Protein AF-0000000066072122 (afdb_homodimer)

Solvent-accessible surface area (backbone atoms only — not comparable to full-atom values): 37821 Å² total; per-residue (Å²): 119,79,40,53,40,32,54,61,78,86,70,75,47,29,65,60,40,34,51,51,34,58,73,69,56,41,42,24,37,75,32,70,32,32,53,49,26,27,48,52,48,20,66,74,51,67,40,79,32,56,42,59,21,43,19,27,50,56,24,52,32,39,49,40,51,64,70,63,60,39,68,70,35,36,30,36,30,47,13,42,38,64,64,65,79,53,38,43,43,57,62,46,48,27,39,58,33,28,26,30,27,41,95,62,49,12,57,26,66,70,45,48,54,51,49,65,71,66,45,92,57,81,45,54,30,34,41,41,46,24,45,54,6,30,62,49,69,53,72,61,52,52,51,53,26,61,76,66,66,27,47,36,31,25,41,14,42,47,11,70,79,9,27,48,74,90,36,36,56,29,63,80,40,56,26,11,16,31,33,14,35,25,57,34,83,46,36,27,23,44,16,16,27,27,30,28,69,52,60,69,53,52,49,50,35,53,39,32,28,57,44,21,59,48,98,56,88,54,74,40,32,76,47,77,37,38,84,34,60,28,31,12,55,34,17,17,26,32,42,31,30,60,75,42,42,66,62,38,29,54,39,18,41,49,52,40,50,51,47,45,71,73,39,46,90,67,31,49,66,81,75,75,56,87,64,45,42,54,14,28,48,46,36,52,36,24,46,87,69,55,82,82,59,51,64,70,40,82,56,71,44,70,40,60,72,55,92,81,65,60,34,66,64,55,54,49,40,47,53,56,33,44,77,58,42,32,38,61,40,56,38,54,50,27,44,50,51,25,62,52,41,64,80,36,52,31,34,41,26,51,32,37,60,50,43,24,22,35,22,35,33,40,60,29,34,65,84,61,48,73,66,56,52,49,54,52,45,50,54,50,54,52,48,70,71,97,120,79,41,53,39,31,53,62,78,87,70,76,46,30,67,59,41,34,50,51,35,59,72,68,57,41,42,22,37,76,31,72,32,33,53,49,26,27,48,53,49,21,68,74,51,68,40,79,32,54,43,58,21,42,20,26,48,55,25,52,32,38,49,41,50,64,71,63,59,40,68,69,35,36,31,37,30,46,12,44,38,64,62,64,78,52,39,43,42,56,62,48,50,28,39,60,32,28,25,28,26,42,96,59,49,13,58,24,66,69,48,48,53,49,49,66,71,65,43,94,59,82,44,55,30,33,41,42,45,24,44,53,6,30,62,51,70,52,72,62,51,53,50,54,27,60,77,64,67,27,47,35,30,25,43,13,41,46,11,70,81,10,26,47,76,88,36,36,57,30,64,80,39,56,26,12,16,31,33,15,34,25,57,33,84,45,36,28,24,42,16,15,28,27,30,28,69,52,60,69,54,51,50,50,33,54,39,31,27,58,45,22,58,48,99,55,88,55,75,39,33,75,48,77,37,38,84,36,63,28,30,12,53,35,17,18,25,31,42,31,29,59,76,44,42,67,62,39,31,54,40,17,42,48,51,42,50,51,49,46,70,74,39,47,90,66,32,47,66,82,72,77,56,86,64,45,43,54,14,28,46,46,36,52,36,26,47,89,70,55,83,84,61,51,64,70,41,78,49,80,42,71,40,61,72,57,90,80,64,59,34,68,64,54,54,50,41,46,53,56,34,46,77,58,41,32,39,58,41,56,40,53,50,26,44,51,50,25,63,53,40,63,78,35,50,31,32,34,28,50,32,39,60,53,44,24,22,34,22,36,34,40,60,28,34,65,83,61,48,72,65,54,52,49,53,51,45,52,54,50,55,52,48,70,72,96

Structure (mmCIF, N/CA/C/O backbone):
data_AF-0000000066072122-model_v1
#
loop_
_entity.id
_entity.type
_entity.pdbx_description
1 polymer 'UDP-N-acetylbacillosamine transaminase'
#
loop_
_atom_site.group_PDB
_atom_site.id
_atom_site.type_symbol
_atom_site.label_atom_id
_atom_site.label_alt_id
_atom_site.label_comp_id
_atom_site.label_asym_id
_atom_site.label_entity_id
_atom_site.label_seq_id
_atom_site.pdbx_PDB_ins_code
_atom_site.Cartn_x
_atom_site.Cartn_y
_atom_site.Cartn_z
_atom_site.occupancy
_atom_site.B_iso_or_equiv
_atom_site.auth_seq_id
_atom_site.auth_comp_id
_atom_site.auth_asym_id
_atom_site.auth_atom_id
_atom_site.pdbx_PDB_model_num
ATOM 1 N N . MET A 1 1 ? -20.438 28.828 -5.047 1 81 1 MET A N 1
ATOM 2 C CA . MET A 1 1 ? -19.172 28.234 -5.484 1 81 1 MET A CA 1
ATOM 3 C C . MET A 1 1 ? -18.641 27.25 -4.441 1 81 1 MET A C 1
ATOM 5 O O . MET A 1 1 ? -18.812 27.469 -3.24 1 81 1 MET A O 1
ATOM 9 N N . ARG A 1 2 ? -18.141 26.109 -4.844 1 89.62 2 ARG A N 1
ATOM 10 C CA . ARG A 1 2 ? -17.625 25.078 -3.951 1 89.62 2 ARG A CA 1
ATOM 11 C C . ARG A 1 2 ? -16.109 25.156 -3.834 1 89.62 2 ARG A C 1
ATOM 13 O O . ARG A 1 2 ? -15.406 25.266 -4.844 1 89.62 2 ARG A O 1
ATOM 20 N N . PHE A 1 3 ? -15.641 25.219 -2.619 1 95.44 3 PHE A N 1
ATOM 21 C CA . PHE A 1 3 ? -14.203 25.266 -2.377 1 95.44 3 PHE A CA 1
ATOM 22 C C . PHE A 1 3 ? -13.773 24.078 -1.506 1 95.44 3 PHE A C 1
ATOM 24 O O . PHE A 1 3 ? -14.273 23.906 -0.395 1 95.44 3 PHE A O 1
ATOM 31 N N . PHE A 1 4 ? -12.844 23.297 -2.064 1 93.75 4 PHE A N 1
ATOM 32 C CA . PHE A 1 4 ? -12.227 22.203 -1.298 1 93.75 4 PHE A CA 1
ATOM 33 C C . PHE A 1 4 ? -10.992 22.703 -0.555 1 93.75 4 PHE A C 1
ATOM 35 O O . PHE A 1 4 ? -10.469 23.781 -0.862 1 93.75 4 PHE A O 1
ATOM 42 N N . LEU A 1 5 ? -10.625 21.969 0.411 1 95.81 5 LEU A N 1
ATOM 43 C CA . LEU A 1 5 ? -9.492 22.359 1.249 1 95.81 5 LEU A CA 1
ATOM 44 C C . LEU A 1 5 ? -8.211 22.422 0.43 1 95.81 5 LEU A C 1
ATOM 46 O O . LEU A 1 5 ? -7.504 23.438 0.467 1 95.81 5 LEU A O 1
ATOM 50 N N . SER A 1 6 ? -7.883 21.344 -0.265 1 95.19 6 SER A N 1
ATOM 51 C CA . SER A 1 6 ? -6.695 21.281 -1.111 1 95.19 6 SER A CA 1
ATOM 52 C C . SER A 1 6 ? -6.883 20.281 -2.244 1 95.19 6 SER A C 1
ATOM 54 O O . SER A 1 6 ? -6.305 19.188 -2.221 1 95.19 6 SER A O 1
ATOM 56 N N . PRO A 1 7 ? -7.652 20.625 -3.283 1 93.25 7 PRO A N 1
ATOM 57 C CA . PRO A 1 7 ? -7.898 19.703 -4.387 1 93.25 7 PRO A CA 1
ATOM 58 C C . PRO A 1 7 ? -6.703 19.578 -5.332 1 93.25 7 PRO A C 1
ATOM 60 O O . PRO A 1 7 ? -5.875 20.484 -5.406 1 93.25 7 PRO A O 1
ATOM 63 N N . PRO A 1 8 ? -6.645 18.422 -6.016 1 92.56 8 PRO A N 1
ATOM 64 C CA . PRO A 1 8 ? -5.59 18.297 -7.02 1 92.56 8 PRO A CA 1
ATOM 65 C C . PRO A 1 8 ? -5.676 19.359 -8.109 1 92.56 8 PRO A C 1
ATOM 67 O O . PRO A 1 8 ? -6.766 19.844 -8.414 1 92.56 8 PRO A O 1
ATOM 70 N N . HIS A 1 9 ? -4.586 19.734 -8.609 1 93.19 9 HIS A N 1
ATOM 71 C CA . HIS A 1 9 ? -4.461 20.672 -9.711 1 93.19 9 HIS A CA 1
ATOM 72 C C . HIS A 1 9 ? -3.5 20.156 -10.773 1 93.19 9 HIS A C 1
ATOM 74 O O . HIS A 1 9 ? -2.281 20.25 -10.609 1 93.19 9 HIS A O 1
ATOM 80 N N . MET A 1 10 ? -4.008 19.672 -11.922 1 91.88 10 MET A N 1
ATOM 81 C CA . MET A 1 10 ? -3.211 19.016 -12.953 1 91.88 10 MET A CA 1
ATOM 82 C C . MET A 1 10 ? -2.387 20.031 -13.734 1 91.88 10 MET A C 1
ATOM 84 O O . MET A 1 10 ? -2.822 21.172 -13.938 1 91.88 10 MET A O 1
ATOM 88 N N . GLY A 1 11 ? -1.236 19.641 -14.156 1 91.5 11 GLY A N 1
ATOM 89 C CA . GLY A 1 11 ? -0.274 20.516 -14.797 1 91.5 11 GLY A CA 1
ATOM 90 C C . GLY A 1 11 ? -0.38 20.531 -16.312 1 91.5 11 GLY A C 1
ATOM 91 O O . GLY A 1 11 ? 0.161 21.406 -16.969 1 91.5 11 GLY A O 1
ATOM 92 N N . GLY A 1 12 ? -0.996 19.562 -16.891 1 92.44 12 GLY A N 1
ATOM 93 C CA . GLY A 1 12 ? -1.209 19.609 -18.328 1 92.44 12 GLY A CA 1
ATOM 94 C C . GLY A 1 12 ? -0.527 18.469 -19.062 1 92.44 12 GLY A C 1
ATOM 95 O O . GLY A 1 12 ? -0.982 18.047 -20.125 1 92.44 12 GLY A O 1
ATOM 96 N N . ASN A 1 13 ? 0.622 17.922 -18.531 1 97.06 13 ASN A N 1
ATOM 97 C CA . ASN A 1 13 ? 1.396 16.938 -19.266 1 97.06 13 ASN A CA 1
ATOM 98 C C . ASN A 1 13 ? 1.098 15.516 -18.766 1 97.06 13 ASN A C 1
ATOM 100 O O . ASN A 1 13 ? 1.59 14.539 -19.328 1 97.06 13 ASN A O 1
ATOM 104 N N . GLU A 1 14 ? 0.296 15.367 -17.75 1 96.81 14 GLU A N 1
ATOM 105 C CA . GLU A 1 14 ? 0.058 14.062 -17.125 1 96.81 14 GLU A CA 1
ATOM 106 C C . GLU A 1 14 ? -0.509 13.07 -18.141 1 96.81 14 GLU A C 1
ATOM 108 O O . GLU A 1 14 ? -0.007 11.945 -18.266 1 96.81 14 GLU A O 1
ATOM 113 N N . LEU A 1 15 ? -1.565 13.469 -18.859 1 96.38 15 LEU A N 1
ATOM 114 C CA . LEU A 1 15 ? -2.193 12.562 -19.812 1 96.38 15 LEU A CA 1
ATOM 115 C C . LEU A 1 15 ? -1.215 12.172 -20.922 1 96.38 15 LEU A C 1
ATOM 117 O O . LEU A 1 15 ? -1.207 11.023 -21.375 1 96.38 15 LEU A O 1
ATOM 121 N N . LYS A 1 16 ? -0.428 13.141 -21.375 1 97.06 16 LYS A N 1
ATOM 122 C CA . LYS A 1 16 ? 0.59 12.859 -22.375 1 97.06 16 LYS A CA 1
ATOM 123 C C . LYS A 1 16 ? 1.541 11.758 -21.922 1 97.06 16 LYS A C 1
ATOM 125 O O . LYS A 1 16 ? 1.82 10.82 -22.656 1 97.06 16 LYS A O 1
ATOM 130 N N . TYR A 1 17 ? 2.074 11.828 -20.719 1 96.94 17 TYR A N 1
ATOM 131 C CA . TYR A 1 17 ? 3.025 10.852 -20.203 1 96.94 17 TYR A CA 1
ATOM 132 C C . TYR A 1 17 ? 2.346 9.508 -19.938 1 96.94 17 TYR A C 1
ATOM 134 O O . TYR A 1 17 ? 2.963 8.453 -20.109 1 96.94 17 TYR A O 1
ATOM 142 N N . ILE A 1 18 ? 1.068 9.516 -19.516 1 96.19 18 ILE A N 1
ATOM 143 C CA . ILE A 1 18 ? 0.322 8.266 -19.359 1 96.19 18 ILE A CA 1
ATOM 144 C C . ILE A 1 18 ? 0.204 7.566 -20.703 1 96.19 18 ILE A C 1
ATOM 146 O O . ILE A 1 18 ? 0.367 6.344 -20.797 1 96.19 18 ILE A O 1
ATOM 150 N N . GLU A 1 19 ? -0.09 8.312 -21.734 1 95.69 19 GLU A N 1
ATOM 151 C CA . GLU A 1 19 ? -0.164 7.742 -23.078 1 95.69 19 GLU A CA 1
ATOM 152 C C . GLU A 1 19 ? 1.153 7.078 -23.469 1 95.69 19 GLU A C 1
ATOM 154 O O . GLU A 1 19 ? 1.157 6.035 -24.141 1 95.69 19 GLU A O 1
ATOM 159 N N . GLU A 1 20 ? 2.236 7.676 -23.109 1 95 20 GLU A N 1
ATOM 160 C CA . GLU A 1 20 ? 3.547 7.094 -23.375 1 95 20 GLU A CA 1
ATOM 161 C C . GLU A 1 20 ? 3.723 5.766 -22.641 1 95 20 GLU A C 1
ATOM 163 O O . GLU A 1 20 ? 4.332 4.836 -23.172 1 95 20 GLU A O 1
ATOM 168 N N . VAL A 1 21 ? 3.252 5.695 -21.406 1 93.81 21 VAL A N 1
ATOM 169 C CA . VAL A 1 21 ? 3.299 4.445 -20.656 1 93.81 21 VAL A CA 1
ATOM 170 C C . VAL A 1 21 ? 2.562 3.354 -21.438 1 93.81 21 VAL A C 1
ATOM 172 O O . VAL A 1 21 ? 3.064 2.234 -21.578 1 93.81 21 VAL A O 1
ATOM 175 N N . PHE A 1 22 ? 1.352 3.672 -21.938 1 91.81 22 PHE A N 1
ATOM 176 C CA . PHE A 1 22 ? 0.522 2.703 -22.641 1 91.81 22 PHE A CA 1
ATOM 177 C C . PHE A 1 22 ? 1.174 2.291 -23.953 1 91.81 22 PHE A C 1
ATOM 179 O O . PHE A 1 22 ? 1.106 1.125 -24.359 1 91.81 22 PHE A O 1
ATOM 186 N N . LYS A 1 23 ? 1.805 3.199 -24.609 1 88.75 23 LYS A N 1
ATOM 187 C CA . LYS A 1 23 ? 2.457 2.918 -25.875 1 88.75 23 LYS A CA 1
ATOM 188 C C . LYS A 1 23 ? 3.625 1.953 -25.703 1 88.75 23 LYS A C 1
ATOM 190 O O . LYS A 1 23 ? 3.869 1.098 -26.547 1 88.75 23 LYS A O 1
ATOM 195 N N . SER A 1 24 ? 4.316 2.029 -24.609 1 80.69 24 SER A N 1
ATOM 196 C CA . SER A 1 24 ? 5.469 1.174 -24.344 1 80.69 24 SER A CA 1
ATOM 197 C C . SER A 1 24 ? 5.031 -0.196 -23.828 1 80.69 24 SER A C 1
ATOM 199 O O . SER A 1 24 ? 5.832 -1.134 -23.797 1 80.69 24 SER A O 1
ATOM 201 N N . ASN A 1 25 ? 3.781 -0.314 -23.453 1 75.31 25 ASN A N 1
ATOM 202 C CA . ASN A 1 25 ? 3.166 -1.501 -22.875 1 75.31 25 ASN A CA 1
ATOM 203 C C . ASN A 1 25 ? 3.83 -1.885 -21.547 1 75.31 25 ASN A C 1
ATOM 205 O O . ASN A 1 25 ? 3.863 -3.062 -21.188 1 75.31 25 ASN A O 1
ATOM 209 N N . TYR A 1 26 ? 4.5 -1.002 -20.969 1 71.38 26 TYR A N 1
ATOM 210 C CA . TYR A 1 26 ? 5.082 -1.215 -19.656 1 71.38 26 TYR A CA 1
ATOM 211 C C . TYR A 1 26 ? 4.203 -0.606 -18.562 1 71.38 26 TYR A C 1
ATOM 213 O O . TYR A 1 26 ? 4.613 0.337 -17.891 1 71.38 26 TYR A O 1
ATOM 221 N N . ILE A 1 27 ? 3.061 -1.146 -18.453 1 75.12 27 ILE A N 1
ATOM 222 C CA . ILE A 1 27 ? 2.049 -0.677 -17.516 1 75.12 27 ILE A CA 1
ATOM 223 C C . ILE A 1 27 ? 2.318 -1.266 -16.125 1 75.12 27 ILE A C 1
ATOM 225 O O . ILE A 1 27 ? 1.807 -0.766 -15.125 1 75.12 27 ILE A O 1
ATOM 229 N N . ALA A 1 28 ? 3.359 -2.107 -16.031 1 68.31 28 ALA A N 1
ATOM 230 C CA . ALA A 1 28 ? 3.67 -2.812 -14.797 1 68.31 28 ALA A CA 1
ATOM 231 C C . ALA A 1 28 ? 4.344 -1.885 -13.789 1 68.31 28 ALA A C 1
ATOM 233 O O . ALA A 1 28 ? 4.859 -0.826 -14.156 1 68.31 28 ALA A O 1
ATOM 234 N N . PRO A 1 29 ? 4.254 -2.223 -12.516 1 61.5 29 PRO A N 1
ATOM 235 C CA . PRO A 1 29 ? 4.824 -1.371 -11.469 1 61.5 29 PRO A CA 1
ATOM 236 C C . PRO A 1 29 ? 6.289 -1.021 -11.719 1 61.5 29 PRO A C 1
ATOM 238 O O . PRO A 1 29 ? 6.715 0.104 -11.453 1 61.5 29 PRO A O 1
ATOM 241 N N . LEU A 1 30 ? 6.996 -1.872 -12.281 1 66.19 30 LEU A N 1
ATOM 242 C CA . LEU A 1 30 ? 8.359 -1.479 -12.641 1 66.19 30 LEU A CA 1
ATOM 243 C C . LEU A 1 30 ? 8.398 -0.887 -14.047 1 66.19 30 LEU A C 1
ATOM 245 O O . LEU A 1 30 ? 7.844 -1.463 -14.984 1 66.19 30 LEU A O 1
ATOM 249 N N . GLY A 1 31 ? 8.734 0.425 -14.109 1 79.19 31 GLY A N 1
ATOM 250 C CA . GLY A 1 31 ? 8.734 1.049 -15.422 1 79.19 31 GLY A CA 1
ATOM 251 C C . GLY A 1 31 ? 9.547 2.328 -15.484 1 79.19 31 GLY A C 1
ATOM 252 O O . GLY A 1 31 ? 9.945 2.859 -14.445 1 79.19 31 GLY A O 1
ATOM 253 N N . GLU A 1 32 ? 9.703 2.811 -16.578 1 90.62 32 GLU A N 1
ATOM 254 C CA . GLU A 1 32 ? 10.57 3.945 -16.875 1 90.62 32 GLU A CA 1
ATOM 255 C C . GLU A 1 32 ? 10.102 5.203 -16.156 1 90.62 32 GLU A C 1
ATOM 257 O O . GLU A 1 32 ? 10.922 6.004 -15.695 1 90.62 32 GLU A O 1
ATOM 262 N N . PHE A 1 33 ? 8.844 5.383 -15.961 1 96 33 PHE A N 1
ATOM 263 C CA . PHE A 1 33 ? 8.352 6.633 -15.398 1 96 33 PHE A CA 1
ATOM 264 C C . PHE A 1 33 ? 8.547 6.664 -13.883 1 96 33 PHE A C 1
ATOM 266 O O . PHE A 1 33 ? 8.719 7.734 -13.297 1 96 33 PHE A O 1
ATOM 273 N N . VAL A 1 34 ? 8.523 5.504 -13.258 1 96.94 34 VAL A N 1
ATOM 274 C CA . VAL A 1 34 ? 8.875 5.477 -11.844 1 96.94 34 VAL A CA 1
ATOM 275 C C . VAL A 1 34 ? 10.32 5.953 -11.664 1 96.94 34 VAL A C 1
ATOM 277 O O . VAL A 1 34 ? 10.602 6.758 -10.773 1 96.94 34 VAL A O 1
ATOM 280 N N . ASN A 1 35 ? 11.164 5.477 -12.562 1 96.69 35 ASN A N 1
ATOM 281 C CA . ASN A 1 35 ? 12.562 5.902 -12.516 1 96.69 35 ASN A CA 1
ATOM 282 C C . ASN A 1 35 ? 12.703 7.402 -12.75 1 96.69 35 ASN A C 1
ATOM 284 O O . ASN A 1 35 ? 13.445 8.086 -12.039 1 96.69 35 ASN A O 1
ATOM 288 N N . ARG A 1 36 ? 12.031 7.891 -13.719 1 97.62 36 ARG A N 1
ATOM 289 C CA . ARG A 1 36 ? 12.07 9.32 -14.031 1 97.62 36 ARG A CA 1
ATOM 290 C C . ARG A 1 36 ? 11.531 10.141 -12.867 1 97.62 36 ARG A C 1
ATOM 292 O O . ARG A 1 36 ? 12.055 11.219 -12.57 1 97.62 36 ARG A O 1
ATOM 299 N N . PHE A 1 37 ? 10.5 9.656 -12.312 1 98.5 37 PHE A N 1
ATOM 300 C CA . PHE A 1 37 ? 9.914 10.336 -11.164 1 98.5 37 PHE A CA 1
ATOM 301 C C . PHE A 1 37 ? 10.914 10.422 -10.016 1 98.5 37 PHE A C 1
ATOM 303 O O . PHE A 1 37 ? 11.117 11.492 -9.438 1 98.5 37 PHE A O 1
ATOM 310 N N . GLU A 1 38 ? 11.547 9.273 -9.648 1 98.69 38 GLU A N 1
ATOM 311 C CA . GLU A 1 38 ? 12.586 9.258 -8.625 1 98.69 38 GLU A CA 1
ATOM 312 C C . GLU A 1 38 ? 13.703 10.25 -8.945 1 98.69 38 GLU A C 1
ATOM 314 O O . GLU A 1 38 ? 14.141 11 -8.078 1 98.69 38 GLU A O 1
ATOM 319 N N . GLN A 1 39 ? 14.078 10.305 -10.18 1 98.5 39 GLN A N 1
ATOM 320 C CA . GLN A 1 39 ? 15.148 11.195 -10.602 1 98.5 39 GLN A CA 1
ATOM 321 C C . GLN A 1 39 ? 14.734 12.656 -10.461 1 98.5 39 GLN A C 1
ATOM 323 O O . GLN A 1 39 ? 15.531 13.508 -10.062 1 98.5 39 GLN A O 1
ATOM 328 N N . SER A 1 40 ? 13.539 12.945 -10.836 1 98.69 40 SER A N 1
ATOM 329 C CA . SER A 1 40 ? 13.047 14.32 -10.734 1 98.69 40 SER A CA 1
ATOM 330 C C . SER A 1 40 ? 13.055 14.797 -9.281 1 98.69 40 SER A C 1
ATOM 332 O O . SER A 1 40 ? 13.391 15.945 -9.008 1 98.69 40 SER A O 1
ATOM 334 N N . VAL A 1 41 ? 12.727 13.914 -8.375 1 98.75 41 VAL A N 1
ATOM 335 C CA . VAL A 1 41 ? 12.695 14.273 -6.965 1 98.75 41 VAL A CA 1
ATOM 336 C C . VAL A 1 41 ? 14.117 14.453 -6.441 1 98.75 41 VAL A C 1
ATOM 338 O O . VAL A 1 41 ? 14.398 15.375 -5.68 1 98.75 41 VAL A O 1
ATOM 341 N N . LYS A 1 42 ? 15.016 13.562 -6.852 1 98.69 42 LYS A N 1
ATOM 342 C CA . LYS A 1 42 ? 16.422 13.703 -6.48 1 98.69 42 LYS A CA 1
ATOM 343 C C . LYS A 1 42 ? 16.984 15.047 -6.941 1 98.69 42 LYS A C 1
ATOM 345 O O . LYS A 1 42 ? 17.656 15.734 -6.18 1 98.69 42 LYS A O 1
ATOM 350 N N . ALA A 1 43 ? 16.688 15.359 -8.164 1 98.56 43 ALA A N 1
ATOM 351 C CA . ALA A 1 43 ? 17.188 16.594 -8.742 1 98.56 43 ALA A CA 1
ATOM 352 C C . ALA A 1 43 ? 16.656 17.812 -7.996 1 98.56 43 ALA A C 1
ATOM 354 O O . ALA A 1 43 ? 17.391 18.766 -7.742 1 98.56 43 ALA A O 1
ATOM 355 N N . TYR A 1 44 ? 15.406 17.812 -7.66 1 98.62 44 TYR A N 1
ATOM 356 C CA . TYR A 1 44 ? 14.758 18.953 -7.008 1 98.62 44 TYR A CA 1
ATOM 357 C C . TYR A 1 44 ? 15.25 19.109 -5.57 1 98.62 44 TYR A C 1
ATOM 359 O O . TYR A 1 44 ? 15.555 20.219 -5.129 1 98.62 44 TYR A O 1
ATOM 367 N N . SER A 1 45 ? 15.273 17.984 -4.824 1 98.38 45 SER A N 1
ATOM 368 C CA . SER A 1 45 ? 15.578 18.016 -3.398 1 98.38 45 SER A CA 1
ATOM 369 C C . SER A 1 45 ? 17.078 17.906 -3.154 1 98.38 45 SER A C 1
ATOM 371 O O . SER A 1 45 ? 17.547 18.125 -2.033 1 98.38 45 SER A O 1
ATOM 373 N N . LYS A 1 46 ? 17.844 17.531 -4.176 1 98.19 46 LYS A N 1
ATOM 374 C CA . LYS A 1 46 ? 19.266 17.281 -4.094 1 98.19 46 LYS A CA 1
ATOM 375 C C . LYS A 1 46 ? 19.578 16.094 -3.172 1 98.19 46 LYS A C 1
ATOM 377 O O . LYS A 1 46 ? 20.594 16.078 -2.488 1 98.19 46 LYS A O 1
ATOM 382 N N . SER A 1 47 ? 18.609 15.25 -3.062 1 97.56 47 SER A N 1
ATOM 383 C CA . SER A 1 47 ? 18.844 14.008 -2.332 1 97.56 47 SER A CA 1
ATOM 384 C C . SER A 1 47 ? 19.656 13.023 -3.17 1 97.56 47 SER A C 1
ATOM 386 O O . SER A 1 47 ? 19.531 12.992 -4.395 1 97.56 47 SER A O 1
ATOM 388 N N . GLU A 1 48 ? 20.422 12.18 -2.541 1 97 48 GLU A N 1
ATOM 389 C CA . GLU A 1 48 ? 21.266 11.219 -3.236 1 97 48 GLU A CA 1
ATOM 390 C C . GLU A 1 48 ? 20.453 10.047 -3.764 1 97 48 GLU A C 1
ATOM 392 O O . GLU A 1 48 ? 20.75 9.508 -4.832 1 97 48 GLU A O 1
ATOM 397 N N . ASN A 1 49 ? 19.516 9.633 -2.973 1 98.62 49 ASN A N 1
ATOM 398 C CA . ASN A 1 49 ? 18.703 8.477 -3.328 1 98.62 49 ASN A CA 1
ATOM 399 C C . ASN A 1 49 ? 17.219 8.758 -3.146 1 98.62 49 ASN A C 1
ATOM 401 O O . ASN A 1 49 ? 16.828 9.586 -2.32 1 98.62 49 ASN A O 1
ATOM 405 N N . ALA A 1 50 ? 16.438 8.102 -3.939 1 98.81 50 ALA A N 1
ATOM 406 C CA . ALA A 1 50 ? 14.977 8.195 -3.877 1 98.81 50 ALA A CA 1
ATOM 407 C C . ALA A 1 50 ? 14.328 6.871 -4.266 1 98.81 50 ALA A C 1
ATOM 409 O O . ALA A 1 50 ? 14.836 6.152 -5.129 1 98.81 50 ALA A O 1
ATOM 410 N N . LEU A 1 51 ? 13.297 6.535 -3.604 1 98.81 51 LEU A N 1
ATOM 411 C CA . LEU A 1 51 ? 12.492 5.344 -3.852 1 98.81 51 LEU A CA 1
ATOM 412 C C . LEU A 1 51 ? 11.008 5.691 -3.895 1 98.81 51 LEU A C 1
ATOM 414 O O . LEU A 1 51 ? 10.414 6.031 -2.867 1 98.81 51 LEU A O 1
ATOM 418 N N . ALA A 1 52 ? 10.43 5.641 -5.078 1 98.5 52 ALA A N 1
ATOM 419 C CA . ALA A 1 52 ? 8.992 5.887 -5.234 1 98.5 52 ALA A CA 1
ATOM 420 C C . ALA A 1 52 ? 8.172 4.734 -4.664 1 98.5 52 ALA A C 1
ATOM 422 O O . ALA A 1 52 ? 8.484 3.564 -4.91 1 98.5 52 ALA A O 1
ATOM 423 N N . LEU A 1 53 ? 7.223 5.043 -3.875 1 98.44 53 LEU A N 1
ATOM 424 C CA . LEU A 1 53 ? 6.379 4.059 -3.207 1 98.44 53 LEU A CA 1
ATOM 425 C C . LEU A 1 53 ? 4.902 4.426 -3.342 1 98.44 53 LEU A C 1
ATOM 427 O O . LEU A 1 53 ? 4.57 5.523 -3.793 1 98.44 53 LEU A O 1
ATOM 431 N N . ASN A 1 54 ? 4.039 3.539 -2.965 1 96.94 54 ASN A N 1
ATOM 432 C CA . ASN A 1 54 ? 2.609 3.736 -3.174 1 96.94 54 ASN A CA 1
ATOM 433 C C . ASN A 1 54 ? 2.016 4.688 -2.139 1 96.94 54 ASN A C 1
ATOM 435 O O . ASN A 1 54 ? 0.876 5.133 -2.281 1 96.94 54 ASN A O 1
ATOM 439 N N . SER A 1 55 ? 2.783 5.059 -1.078 1 98.12 55 SER A N 1
ATOM 440 C CA . SER A 1 55 ? 2.342 6.031 -0.084 1 98.12 55 SER A CA 1
ATOM 441 C C . SER A 1 55 ? 3.512 6.539 0.749 1 98.12 55 SER A C 1
ATOM 443 O O . SER A 1 55 ? 4.566 5.902 0.806 1 98.12 55 SER A O 1
ATOM 445 N N . ALA A 1 56 ? 3.314 7.664 1.353 1 98.75 56 ALA A N 1
ATOM 446 C CA . ALA A 1 56 ? 4.309 8.148 2.311 1 98.75 56 ALA A CA 1
ATOM 447 C C . ALA A 1 56 ? 4.328 7.277 3.562 1 98.75 56 ALA A C 1
ATOM 449 O O . ALA A 1 56 ? 5.379 7.098 4.184 1 98.75 56 ALA A O 1
ATOM 450 N N . THR A 1 57 ? 3.174 6.703 3.963 1 98.75 57 THR A N 1
ATOM 451 C CA . THR A 1 57 ? 3.109 5.773 5.086 1 98.75 57 THR A CA 1
ATOM 452 C C . THR A 1 57 ? 4.047 4.59 4.863 1 98.75 57 THR A C 1
ATOM 454 O O . THR A 1 57 ? 4.777 4.191 5.773 1 98.75 57 THR A O 1
ATOM 457 N N . ALA A 1 58 ? 4.027 4.066 3.621 1 98.88 58 ALA A N 1
ATOM 458 C CA . ALA A 1 58 ? 4.941 2.986 3.26 1 98.88 58 ALA A CA 1
ATOM 459 C C . ALA A 1 58 ? 6.395 3.434 3.381 1 98.88 58 ALA A C 1
ATOM 461 O O . ALA A 1 58 ? 7.25 2.668 3.826 1 98.88 58 ALA A O 1
ATOM 462 N N . ALA A 1 59 ? 6.668 4.676 2.982 1 98.94 59 ALA A N 1
ATOM 463 C CA . ALA A 1 59 ? 8.023 5.219 3.072 1 98.94 59 ALA A CA 1
ATOM 464 C C . ALA A 1 59 ? 8.5 5.258 4.52 1 98.94 59 ALA A C 1
ATOM 466 O O . ALA A 1 59 ? 9.617 4.82 4.824 1 98.94 59 ALA A O 1
ATOM 467 N N . LEU A 1 60 ? 7.668 5.77 5.402 1 98.94 60 LEU A N 1
ATOM 468 C CA . LEU A 1 60 ? 8.008 5.863 6.816 1 98.94 60 LEU A CA 1
ATOM 469 C C . LEU A 1 60 ? 8.172 4.473 7.43 1 98.94 60 LEU A C 1
ATOM 471 O O . LEU A 1 60 ? 9.062 4.254 8.25 1 98.94 60 LEU A O 1
ATOM 475 N N . HIS A 1 61 ? 7.305 3.539 7.012 1 98.94 61 HIS A N 1
ATOM 476 C CA . HIS A 1 61 ? 7.406 2.16 7.477 1 98.94 61 HIS A CA 1
ATOM 477 C C . HIS A 1 61 ? 8.75 1.55 7.102 1 98.94 61 HIS A C 1
ATOM 479 O O . HIS A 1 61 ? 9.445 0.989 7.957 1 98.94 61 HIS A O 1
ATOM 485 N N . LEU A 1 62 ? 9.109 1.657 5.82 1 98.94 62 LEU A N 1
ATOM 486 C CA . LEU A 1 62 ? 10.359 1.075 5.34 1 98.94 62 LEU A CA 1
ATOM 487 C C . LEU A 1 62 ? 11.555 1.765 5.977 1 98.94 62 LEU A C 1
ATOM 489 O O . LEU A 1 62 ? 12.57 1.121 6.254 1 98.94 62 LEU A O 1
ATOM 493 N N . ALA A 1 63 ? 11.461 3.104 6.184 1 98.94 63 ALA A N 1
ATOM 494 C CA . ALA A 1 63 ? 12.539 3.818 6.863 1 98.94 63 ALA A CA 1
ATOM 495 C C . ALA A 1 63 ? 12.797 3.234 8.25 1 98.94 63 ALA A C 1
ATOM 497 O O . ALA A 1 63 ? 13.945 2.984 8.625 1 98.94 63 ALA A O 1
ATOM 498 N N . LEU A 1 64 ? 11.742 3 9 1 98.94 64 LEU A N 1
ATOM 499 C CA . LEU A 1 64 ? 11.883 2.424 10.336 1 98.94 64 LEU A CA 1
ATOM 500 C C . LEU A 1 64 ? 12.5 1.031 10.266 1 98.94 64 LEU A C 1
ATOM 502 O O . LEU A 1 64 ? 13.398 0.708 11.047 1 98.94 64 LEU A O 1
ATOM 506 N N . ARG A 1 65 ? 11.953 0.237 9.312 1 98.75 65 ARG A N 1
ATOM 507 C CA . ARG A 1 65 ? 12.43 -1.138 9.211 1 98.75 65 ARG A CA 1
ATOM 508 C C . ARG A 1 65 ? 13.914 -1.177 8.852 1 98.75 65 ARG A C 1
ATOM 510 O O . ARG A 1 65 ? 14.688 -1.906 9.477 1 98.75 65 ARG A O 1
ATOM 517 N N . VAL A 1 66 ? 14.352 -0.383 7.887 1 98.69 66 VAL A N 1
ATOM 518 C CA . VAL A 1 66 ? 15.734 -0.389 7.438 1 98.69 66 VAL A CA 1
ATOM 519 C C . VAL A 1 66 ? 16.625 0.259 8.492 1 98.69 66 VAL A C 1
ATOM 521 O O . VAL A 1 66 ? 17.828 -0.029 8.57 1 98.69 66 VAL A O 1
ATOM 524 N N . ALA A 1 67 ? 16.031 1.118 9.344 1 98.56 67 ALA A N 1
ATOM 525 C CA . ALA A 1 67 ? 16.766 1.719 10.461 1 98.56 67 ALA A CA 1
ATOM 526 C C . ALA A 1 67 ? 16.984 0.703 11.578 1 98.56 67 ALA A C 1
ATOM 528 O O . ALA A 1 67 ? 17.703 0.982 12.547 1 98.56 67 ALA A O 1
ATOM 529 N N . GLY A 1 68 ? 16.359 -0.462 11.492 1 98.38 68 GLY A N 1
ATOM 530 C CA . GLY A 1 68 ? 16.578 -1.535 12.445 1 98.38 68 GLY A CA 1
ATOM 531 C C . GLY A 1 68 ? 15.594 -1.516 13.602 1 98.38 68 GLY A C 1
ATOM 532 O O . GLY A 1 68 ? 15.82 -2.172 14.625 1 98.38 68 GLY A O 1
ATOM 533 N N . VAL A 1 69 ? 14.516 -0.739 13.516 1 98.75 69 VAL A N 1
ATOM 534 C CA . VAL A 1 69 ? 13.508 -0.691 14.562 1 98.75 69 VAL A CA 1
ATOM 535 C C . VAL A 1 69 ? 12.812 -2.047 14.68 1 98.75 69 VAL A C 1
ATOM 537 O O . VAL A 1 69 ? 12.406 -2.629 13.664 1 98.75 69 VAL A O 1
ATOM 540 N N . LYS A 1 70 ? 12.695 -2.545 15.82 1 97.62 70 LYS A N 1
ATOM 541 C CA . LYS A 1 70 ? 12.078 -3.834 16.109 1 97.62 70 LYS A CA 1
ATOM 542 C C . LYS A 1 70 ? 11.062 -3.713 17.25 1 97.62 70 LYS A C 1
ATOM 544 O O . LYS A 1 70 ? 10.82 -2.617 17.75 1 97.62 70 LYS A O 1
ATOM 549 N N . GLN A 1 71 ? 10.422 -4.84 17.531 1 97.25 71 GLN A N 1
ATOM 550 C CA . GLN A 1 71 ? 9.445 -4.902 18.609 1 97.25 71 GLN A CA 1
ATOM 551 C C . GLN A 1 71 ? 10.031 -4.371 19.922 1 97.25 71 GLN A C 1
ATOM 553 O O . GLN A 1 71 ? 11.164 -4.695 20.281 1 97.25 71 GLN A O 1
ATOM 558 N N . ASP A 1 72 ? 9.32 -3.422 20.531 1 97.5 72 ASP A N 1
ATOM 559 C CA . ASP A 1 72 ? 9.562 -2.889 21.875 1 97.5 72 ASP A CA 1
ATOM 560 C C . ASP A 1 72 ? 10.656 -1.827 21.859 1 97.5 72 ASP A C 1
ATOM 562 O O . ASP A 1 72 ? 11.008 -1.268 22.906 1 97.5 72 ASP A O 1
ATOM 566 N N . ASP A 1 73 ? 11.219 -1.562 20.688 1 98.62 73 ASP A N 1
ATOM 567 C CA . ASP A 1 73 ? 12.094 -0.397 20.594 1 98.62 73 ASP A CA 1
ATOM 568 C C . ASP A 1 73 ? 11.312 0.894 20.844 1 98.62 73 ASP A C 1
ATOM 570 O O . ASP A 1 73 ? 10.109 0.957 20.609 1 98.62 73 ASP A O 1
ATOM 574 N N . ILE A 1 74 ? 12 1.894 21.375 1 98.56 74 ILE A N 1
ATOM 575 C CA . ILE A 1 74 ? 11.391 3.199 21.594 1 98.56 74 ILE A CA 1
ATOM 576 C C . ILE A 1 74 ? 11.594 4.078 20.359 1 98.56 74 ILE A C 1
ATOM 578 O O . ILE A 1 74 ? 12.719 4.195 19.859 1 98.56 74 ILE A O 1
ATOM 582 N N . VAL A 1 75 ? 10.57 4.586 19.844 1 98.94 75 VAL A N 1
ATOM 583 C CA . VAL A 1 75 ? 10.617 5.543 18.734 1 98.94 75 VAL A CA 1
ATOM 584 C C . VAL A 1 75 ? 9.969 6.859 19.172 1 98.94 75 VAL A C 1
ATOM 586 O O . VAL A 1 75 ? 8.797 6.887 19.547 1 98.94 75 VAL A O 1
ATOM 589 N N . LEU A 1 76 ? 10.758 7.973 19.188 1 98.88 76 LEU A N 1
ATOM 590 C CA . LEU A 1 76 ? 10.219 9.305 19.453 1 98.88 76 LEU A CA 1
ATOM 591 C C . LEU A 1 76 ? 9.461 9.82 18.234 1 98.88 76 LEU A C 1
ATOM 593 O O . LEU A 1 76 ? 9.805 9.5 17.094 1 98.88 76 LEU A O 1
ATOM 597 N N . ALA A 1 77 ? 8.438 10.594 18.5 1 98.81 77 ALA A N 1
ATOM 598 C CA . ALA A 1 77 ? 7.668 11.094 17.359 1 98.81 77 ALA A CA 1
ATOM 599 C C . ALA A 1 77 ? 6.961 12.398 17.719 1 98.81 77 ALA A C 1
ATOM 601 O O . ALA A 1 77 ? 6.613 12.633 18.875 1 98.81 77 ALA A O 1
ATOM 602 N N . SER A 1 78 ? 6.73 13.219 16.703 1 98.81 78 SER A N 1
ATOM 603 C CA . SER A 1 78 ? 5.867 14.391 16.844 1 98.81 78 SER A CA 1
ATOM 604 C C . SER A 1 78 ? 4.465 13.984 17.281 1 98.81 78 SER A C 1
ATOM 606 O O . SER A 1 78 ? 3.859 13.086 16.688 1 98.81 78 SER A O 1
ATOM 608 N N . SER A 1 79 ? 3.977 14.656 18.312 1 96.94 79 SER A N 1
ATOM 609 C CA . SER A 1 79 ? 2.598 14.391 18.719 1 96.94 79 SER A CA 1
ATOM 610 C C . SER A 1 79 ? 1.612 15.141 17.828 1 96.94 79 SER A C 1
ATOM 612 O O . SER A 1 79 ? 0.596 14.578 17.406 1 96.94 79 SER A O 1
ATOM 614 N N . PHE A 1 80 ? 1.921 16.438 17.531 1 97.94 80 PHE A N 1
ATOM 615 C CA . PHE A 1 80 ? 1.039 17.281 16.75 1 97.94 80 PHE A CA 1
ATOM 616 C C . PHE A 1 80 ? 1.163 16.969 15.258 1 97.94 80 PHE A C 1
ATOM 618 O O . PHE A 1 80 ? 1.874 17.672 14.531 1 97.94 80 PHE A O 1
ATOM 625 N N . THR A 1 81 ? 0.467 15.93 14.859 1 98.19 81 THR A N 1
ATOM 626 C CA . THR A 1 81 ? 0.548 15.477 13.477 1 98.19 81 THR A CA 1
ATOM 627 C C . THR A 1 81 ? -0.628 14.57 13.133 1 98.19 81 THR A C 1
ATOM 629 O O . THR A 1 81 ? -1.566 14.438 13.922 1 98.19 81 THR A O 1
ATOM 632 N N . PHE A 1 82 ? -0.668 14.133 11.922 1 97.38 82 PHE A N 1
ATOM 633 C CA . PHE A 1 82 ? -1.625 13.141 11.438 1 97.38 82 PHE A CA 1
ATOM 634 C C . PHE A 1 82 ? -1.144 11.734 11.75 1 97.38 82 PHE A C 1
ATOM 636 O O . PHE A 1 82 ? 0.061 11.469 11.758 1 97.38 82 PHE A O 1
ATOM 643 N N . ILE A 1 83 ? -1.908 10.781 11.953 1 98.25 83 ILE A N 1
ATOM 644 C CA . ILE A 1 83 ? -1.604 9.453 12.484 1 98.25 83 ILE A CA 1
ATOM 645 C C . ILE A 1 83 ? -0.72 8.695 11.5 1 98.25 83 ILE A C 1
ATOM 647 O O . ILE A 1 83 ? 0.043 7.809 11.898 1 98.25 83 ILE A O 1
ATOM 651 N N . ALA A 1 84 ? -0.822 8.938 10.188 1 98.12 84 ALA A N 1
ATOM 652 C CA . ALA A 1 84 ? -0.039 8.219 9.188 1 98.12 84 ALA A CA 1
ATOM 653 C C . ALA A 1 84 ? 1.455 8.336 9.477 1 98.12 84 ALA A C 1
ATOM 655 O O . ALA A 1 84 ? 2.24 7.48 9.062 1 98.12 84 ALA A O 1
ATOM 656 N N . SER A 1 85 ? 1.871 9.375 10.18 1 98.19 85 SER A N 1
ATOM 657 C CA . SER A 1 85 ? 3.271 9.594 10.531 1 98.19 85 SER A CA 1
ATOM 658 C C . SER A 1 85 ? 3.76 8.539 11.523 1 98.19 85 SER A C 1
ATOM 660 O O . SER A 1 85 ? 4.945 8.195 11.539 1 98.19 85 SER A O 1
ATOM 662 N N . VAL A 1 86 ? 2.812 8 12.367 1 98.56 86 VAL A N 1
ATOM 663 C CA . VAL A 1 86 ? 3.305 7.25 13.516 1 98.56 86 VAL A CA 1
ATOM 664 C C . VAL A 1 86 ? 2.703 5.848 13.508 1 98.56 86 VAL A C 1
ATOM 666 O O . VAL A 1 86 ? 3.174 4.961 14.227 1 98.56 86 VAL A O 1
ATOM 669 N N . ALA A 1 87 ? 1.702 5.586 12.633 1 98.69 87 ALA A N 1
ATOM 670 C CA . ALA A 1 87 ? 1.08 4.266 12.555 1 98.69 87 ALA A CA 1
ATOM 671 C C . ALA A 1 87 ? 2.121 3.184 12.289 1 98.69 87 ALA A C 1
ATOM 673 O O . ALA A 1 87 ? 2.041 2.086 12.844 1 98.69 87 ALA A O 1
ATOM 674 N N . PRO A 1 88 ? 3.15 3.441 11.461 1 98.81 88 PRO A N 1
ATOM 675 C CA . PRO A 1 88 ? 4.152 2.416 11.156 1 98.81 88 PRO A CA 1
ATOM 676 C C . PRO A 1 88 ? 4.898 1.936 12.398 1 98.81 88 PRO A C 1
ATOM 678 O O . PRO A 1 88 ? 5.449 0.832 12.406 1 98.81 88 PRO A O 1
ATOM 681 N N . ILE A 1 89 ? 4.988 2.812 13.461 1 98.88 89 ILE A N 1
ATOM 682 C CA . ILE A 1 89 ? 5.586 2.369 14.719 1 98.88 89 ILE A CA 1
ATOM 683 C C . ILE A 1 89 ? 4.816 1.167 15.258 1 98.88 89 ILE A C 1
ATOM 685 O O . ILE A 1 89 ? 5.414 0.198 15.734 1 98.88 89 ILE A O 1
ATOM 689 N N . CYS A 1 90 ? 3.463 1.229 15.109 1 98.06 90 CYS A N 1
ATOM 690 C CA . CYS A 1 90 ? 2.596 0.144 15.555 1 98.06 90 CYS A CA 1
ATOM 691 C C . CYS A 1 90 ? 2.768 -1.089 14.68 1 98.06 90 CYS A C 1
ATOM 693 O O . CYS A 1 90 ? 2.68 -2.219 15.164 1 98.06 90 CYS A O 1
ATOM 695 N N . TYR A 1 91 ? 3.014 -0.882 13.336 1 98.38 91 TYR A N 1
ATOM 696 C CA . TYR A 1 91 ? 3.211 -2.01 12.43 1 98.38 91 TYR A CA 1
ATOM 697 C C . TYR A 1 91 ? 4.336 -2.914 12.922 1 98.38 91 TYR A C 1
ATOM 699 O O . TYR A 1 91 ? 4.273 -4.137 12.758 1 98.38 91 TYR A O 1
ATOM 707 N N . LEU A 1 92 ? 5.344 -2.283 13.516 1 98.19 92 LEU A N 1
ATOM 708 C CA . LEU A 1 92 ? 6.539 -2.998 13.945 1 98.19 92 LEU A CA 1
ATOM 709 C C . LEU A 1 92 ? 6.445 -3.381 15.422 1 98.19 92 LEU A C 1
ATOM 711 O O . LEU A 1 92 ? 7.402 -3.912 15.992 1 98.19 92 LEU A O 1
ATOM 715 N N . LYS A 1 93 ? 5.309 -3.023 16.078 1 97.44 93 LYS A N 1
ATOM 716 C CA . LYS A 1 93 ? 5.07 -3.26 17.5 1 97.44 93 LYS A CA 1
ATOM 717 C C . LYS A 1 93 ? 6.117 -2.553 18.359 1 97.44 93 LYS A C 1
ATOM 719 O O . LYS A 1 93 ? 6.516 -3.061 19.406 1 97.44 93 LYS A O 1
ATOM 724 N N . ALA A 1 94 ? 6.688 -1.479 17.812 1 98.38 94 ALA A N 1
ATOM 725 C CA . ALA A 1 94 ? 7.555 -0.603 18.594 1 98.38 94 ALA A CA 1
ATOM 726 C C . ALA A 1 94 ? 6.738 0.308 19.516 1 98.38 94 ALA A C 1
ATOM 728 O O . ALA A 1 94 ? 5.504 0.297 19.469 1 98.38 94 ALA A O 1
ATOM 729 N N . LYS A 1 95 ? 7.395 1.081 20.406 1 97.5 95 LYS A N 1
ATOM 730 C CA . LYS A 1 95 ? 6.723 1.918 21.391 1 97.5 95 LYS A CA 1
ATOM 731 C C . LYS A 1 95 ? 6.902 3.398 21.078 1 97.5 95 LYS A C 1
ATOM 733 O O . LYS A 1 95 ? 8 3.943 21.219 1 97.5 95 LYS A O 1
ATOM 738 N N . PRO A 1 96 ? 5.867 4.016 20.75 1 97.56 96 PRO A N 1
ATOM 739 C CA . PRO A 1 96 ? 5.996 5.453 20.5 1 97.56 96 PRO A CA 1
ATOM 740 C C . PRO A 1 96 ? 6.109 6.266 21.781 1 97.56 96 PRO A C 1
ATOM 742 O O . PRO A 1 96 ? 5.477 5.934 22.781 1 97.56 96 PRO A O 1
ATOM 745 N N . VAL A 1 97 ? 6.879 7.234 21.797 1 97 97 VAL A N 1
ATOM 746 C CA . VAL A 1 97 ? 6.938 8.305 22.781 1 97 97 VAL A CA 1
ATOM 747 C C . VAL A 1 97 ? 6.703 9.656 22.109 1 97 97 VAL A C 1
ATOM 749 O O . VAL A 1 97 ? 7.473 10.055 21.219 1 97 97 VAL A O 1
ATOM 752 N N . PHE A 1 98 ? 5.699 10.352 22.547 1 96.81 98 PHE A N 1
ATOM 753 C CA . PHE A 1 98 ? 5.262 11.531 21.812 1 96.81 98 PHE A CA 1
ATOM 754 C C . PHE A 1 98 ? 5.844 12.797 22.438 1 96.81 98 PHE A C 1
ATOM 756 O O . PHE A 1 98 ? 5.93 12.914 23.656 1 96.81 98 PHE A O 1
ATOM 763 N N . ILE A 1 99 ? 6.238 13.656 21.578 1 97.25 99 ILE A N 1
ATOM 764 C CA . ILE A 1 99 ? 6.789 14.953 21.969 1 97.25 99 ILE A CA 1
ATOM 765 C C . ILE A 1 99 ? 5.879 16.078 21.469 1 97.25 99 ILE A C 1
ATOM 767 O O . ILE A 1 99 ? 5.594 16.156 20.266 1 97.25 99 ILE A O 1
ATOM 771 N N . ASP A 1 100 ? 5.457 16.953 22.266 1 96.75 100 ASP A N 1
ATOM 772 C CA . ASP A 1 100 ? 4.578 18.062 21.906 1 96.75 100 ASP A CA 1
ATOM 773 C C . ASP A 1 100 ? 5.328 19.109 21.078 1 96.75 100 ASP A C 1
ATOM 775 O O . ASP A 1 100 ? 6.527 18.969 20.828 1 96.75 100 ASP A O 1
ATOM 779 N N . CYS A 1 101 ? 4.656 20.109 20.672 1 97.56 101 CYS A N 1
ATOM 780 C CA . CYS A 1 101 ? 5.203 21 19.656 1 97.56 101 CYS A CA 1
ATOM 781 C C . CYS A 1 101 ? 5.523 22.359 20.266 1 97.56 101 CYS A C 1
ATOM 783 O O . CYS A 1 101 ? 5.117 22.672 21.391 1 97.56 101 CYS A O 1
ATOM 785 N N . ASP A 1 102 ? 6.352 23.141 19.578 1 97 102 ASP A N 1
ATOM 786 C CA . ASP A 1 102 ? 6.625 24.531 19.922 1 97 102 ASP A CA 1
ATOM 787 C C . ASP A 1 102 ? 5.785 25.484 19.078 1 97 102 ASP A C 1
ATOM 789 O O . ASP A 1 102 ? 4.742 25.094 18.547 1 97 102 ASP A O 1
ATOM 793 N N . GLU A 1 103 ? 6.105 26.734 18.969 1 95.88 103 GLU A N 1
ATOM 794 C CA . GLU A 1 103 ? 5.309 27.766 18.312 1 95.88 103 GLU A CA 1
ATOM 795 C C . GLU A 1 103 ? 5.316 27.562 16.797 1 95.88 103 GLU A C 1
ATOM 797 O O . GLU A 1 103 ? 4.496 28.156 16.078 1 95.88 103 GLU A O 1
ATOM 802 N N . THR A 1 104 ? 6.246 26.75 16.266 1 96.62 104 THR A N 1
ATOM 803 C CA . THR A 1 104 ? 6.34 26.5 14.828 1 96.62 104 THR A CA 1
ATOM 804 C C . THR A 1 104 ? 5.445 25.328 14.422 1 96.62 104 THR A C 1
ATOM 806 O O . THR A 1 104 ? 5.469 24.891 13.266 1 96.62 104 THR A O 1
ATOM 809 N N . TYR A 1 105 ? 4.652 24.734 15.359 1 97.94 105 TYR A N 1
ATOM 810 C CA . TYR A 1 105 ? 3.807 23.562 15.188 1 97.94 105 TYR A CA 1
ATOM 811 C C . TYR A 1 105 ? 4.645 22.281 15.18 1 97.94 105 TYR A C 1
ATOM 813 O O . TYR A 1 105 ? 4.102 21.172 15.141 1 97.94 105 TYR A O 1
ATOM 821 N N . ASN A 1 106 ? 5.957 22.375 15.234 1 98.44 106 ASN A N 1
ATOM 822 C CA . ASN A 1 106 ? 6.836 21.203 15.188 1 98.44 106 ASN A CA 1
ATOM 823 C C . ASN A 1 106 ? 7.395 20.875 16.562 1 98.44 106 ASN A C 1
ATOM 825 O O . ASN A 1 106 ? 7.207 21.625 17.516 1 98.44 106 ASN A O 1
ATOM 829 N N . ILE A 1 107 ? 8.07 19.812 16.656 1 98 107 ILE A N 1
ATOM 830 C CA . ILE A 1 107 ? 8.523 19.266 17.922 1 98 107 ILE A CA 1
ATOM 831 C C . ILE A 1 107 ? 9.273 20.328 18.719 1 98 107 ILE A C 1
ATOM 833 O O . ILE A 1 107 ? 10.055 21.109 18.156 1 98 107 ILE A O 1
ATOM 837 N N . ASP A 1 108 ? 8.992 20.359 20 1 97.38 108 ASP A N 1
ATOM 838 C CA . ASP A 1 108 ? 9.719 21.234 20.922 1 97.38 108 ASP A CA 1
ATOM 839 C C . ASP A 1 108 ? 11.086 20.641 21.266 1 97.38 108 ASP A C 1
ATOM 841 O O . ASP A 1 108 ? 11.172 19.531 21.812 1 97.38 108 ASP A O 1
ATOM 845 N N . VAL A 1 109 ? 12.102 21.391 21.062 1 98.19 109 VAL A N 1
ATOM 846 C CA . VAL A 1 109 ? 13.469 20.906 21.219 1 98.19 109 VAL A CA 1
ATOM 847 C C . VAL A 1 109 ? 13.75 20.578 22.688 1 98.19 109 VAL A C 1
ATOM 849 O O . VAL A 1 109 ? 14.414 19.594 22.984 1 98.19 109 VAL A O 1
ATOM 852 N N . ASP A 1 110 ? 13.281 21.422 23.594 1 96.38 110 ASP A N 1
ATOM 853 C CA . ASP A 1 110 ? 13.523 21.172 25.016 1 96.38 110 ASP A CA 1
ATOM 854 C C . ASP A 1 110 ? 12.812 19.906 25.484 1 96.38 110 ASP A C 1
ATOM 856 O O . ASP A 1 110 ? 13.359 19.141 26.281 1 96.38 110 ASP A O 1
ATOM 860 N N . LEU A 1 111 ? 11.602 19.672 25.031 1 96.38 111 LEU A N 1
ATOM 861 C CA . LEU A 1 111 ? 10.883 18.453 25.359 1 96.38 111 LEU A CA 1
ATOM 862 C C . LEU A 1 111 ? 11.586 17.234 24.781 1 96.38 111 LEU A C 1
ATOM 864 O O . LEU A 1 111 ? 11.594 16.156 25.391 1 96.38 111 LEU A O 1
ATOM 868 N N . LEU A 1 112 ? 12.133 17.406 23.562 1 97.81 112 LEU A N 1
ATOM 869 C CA . LEU A 1 112 ? 12.891 16.312 22.938 1 97.81 112 LEU A CA 1
ATOM 870 C C . LEU A 1 112 ? 14.078 15.914 23.828 1 97.81 112 LEU A C 1
ATOM 872 O O . LEU A 1 112 ? 14.289 14.727 24.078 1 97.81 112 LEU A O 1
ATOM 876 N N . LYS A 1 113 ? 14.805 16.906 24.281 1 97.56 113 LYS A N 1
ATOM 877 C CA . LYS A 1 113 ? 15.938 16.641 25.156 1 97.56 113 LYS A CA 1
ATOM 878 C C . LYS A 1 113 ? 15.484 15.93 26.438 1 97.56 113 LYS A C 1
ATOM 880 O O . LYS A 1 113 ? 16.141 14.984 26.875 1 97.56 113 LYS A O 1
ATOM 885 N N . LEU A 1 114 ? 14.469 16.391 27 1 95.69 114 LEU A N 1
ATOM 886 C CA . LEU A 1 114 ? 13.938 15.805 28.219 1 95.69 114 LEU A CA 1
ATOM 887 C C . LEU A 1 114 ? 13.539 14.352 28 1 95.69 114 LEU A C 1
ATOM 889 O O . LEU A 1 114 ? 13.828 13.492 28.828 1 95.69 114 LEU A O 1
ATOM 893 N N . ALA A 1 115 ? 12.812 14.102 26.906 1 96 115 ALA A N 1
ATOM 894 C CA . ALA A 1 115 ? 12.383 12.742 26.578 1 96 115 ALA A CA 1
ATOM 895 C C . ALA A 1 115 ? 13.578 11.797 26.469 1 96 115 ALA A C 1
ATOM 897 O O . ALA A 1 115 ? 13.547 10.688 27.016 1 96 115 ALA A O 1
ATOM 898 N N . ILE A 1 116 ? 14.602 12.211 25.766 1 97.81 116 ILE A N 1
ATOM 899 C CA . ILE A 1 116 ? 15.781 11.383 25.562 1 97.81 116 ILE A CA 1
ATOM 900 C C . ILE A 1 116 ? 16.422 11.07 26.906 1 97.81 116 ILE A C 1
ATOM 902 O O . ILE A 1 116 ? 16.828 9.93 27.156 1 97.81 116 ILE A O 1
ATOM 906 N N . LYS A 1 117 ? 16.438 12.055 27.75 1 96.12 117 LYS A N 1
ATOM 907 C CA . LYS A 1 117 ? 17.047 11.898 29.078 1 96.12 117 LYS A CA 1
ATOM 908 C C . LYS A 1 117 ? 16.25 10.922 29.938 1 96.12 117 LYS A C 1
ATOM 910 O O . LYS A 1 117 ? 16.828 10.156 30.703 1 96.12 117 LYS A O 1
ATOM 915 N N . GLU A 1 118 ? 14.992 10.891 29.797 1 94.38 118 GLU A N 1
ATOM 916 C CA . GLU A 1 118 ? 14.133 10.188 30.75 1 94.38 118 GLU A CA 1
ATOM 917 C C . GLU A 1 118 ? 13.695 8.836 30.203 1 94.38 118 GLU A C 1
ATOM 919 O O . GLU A 1 118 ? 13.172 8 30.953 1 94.38 118 GLU A O 1
ATOM 924 N N . CYS A 1 119 ? 13.867 8.586 28.953 1 93.62 119 CYS A N 1
ATOM 925 C CA . CYS A 1 119 ? 13.445 7.316 28.391 1 93.62 119 CYS A CA 1
ATOM 926 C C . CYS A 1 119 ? 14.148 6.148 29.078 1 93.62 119 CYS A C 1
ATOM 928 O O . CYS A 1 119 ? 15.32 6.254 29.438 1 93.62 119 CYS A O 1
ATOM 930 N N . GLU A 1 120 ? 13.391 5.066 29.219 1 92.31 120 GLU A N 1
ATOM 931 C CA . GLU A 1 120 ? 13.914 3.881 29.891 1 92.31 120 GLU A CA 1
ATOM 932 C C . GLU A 1 120 ? 15.07 3.27 29.109 1 92.31 120 GLU A C 1
ATOM 934 O O . GLU A 1 120 ? 15.961 2.643 29.703 1 92.31 120 GLU A O 1
ATOM 939 N N . LYS A 1 121 ? 15.031 3.27 27.891 1 95.88 121 LYS A N 1
ATOM 940 C CA . LYS A 1 121 ? 16.109 2.846 27.016 1 95.88 121 LYS A CA 1
ATOM 941 C C . LYS A 1 121 ? 16.328 3.857 25.891 1 95.88 121 LYS A C 1
ATOM 943 O O . LYS A 1 121 ? 15.445 4.656 25.578 1 95.88 121 LYS A O 1
ATOM 948 N N . LYS A 1 122 ? 17.516 3.783 25.328 1 97.75 122 LYS A N 1
ATOM 949 C CA . LYS A 1 122 ? 17.859 4.719 24.266 1 97.75 122 LYS A CA 1
ATOM 950 C C . LYS A 1 122 ? 16.891 4.586 23.094 1 97.75 122 LYS A C 1
ATOM 952 O O . LYS A 1 122 ? 16.688 3.486 22.562 1 97.75 122 LYS A O 1
ATOM 957 N N . PRO A 1 123 ? 16.266 5.703 22.688 1 98.75 123 PRO A N 1
ATOM 958 C CA . PRO A 1 123 ? 15.398 5.629 21.516 1 98.75 123 PRO A CA 1
ATOM 959 C C . PRO A 1 123 ? 16.156 5.234 20.25 1 98.75 123 PRO A C 1
ATOM 961 O O . PRO A 1 123 ? 17.281 5.68 20.031 1 98.75 123 PRO A O 1
ATOM 964 N N . LYS A 1 124 ? 15.516 4.43 19.453 1 98.81 124 LYS A N 1
ATOM 965 C CA . LYS A 1 124 ? 16.141 3.953 18.219 1 98.81 124 LYS A CA 1
ATOM 966 C C . LYS A 1 124 ? 16.016 4.984 17.109 1 98.81 124 LYS A C 1
ATOM 968 O O . LYS A 1 124 ? 16.922 5.125 16.281 1 98.81 124 LYS A O 1
ATOM 973 N N . ALA A 1 125 ? 14.93 5.699 17.062 1 98.94 125 ALA A N 1
ATOM 974 C CA . ALA A 1 125 ? 14.648 6.641 15.984 1 98.94 125 ALA A CA 1
ATOM 975 C C . ALA A 1 125 ? 13.742 7.773 16.453 1 98.94 125 ALA A C 1
ATOM 977 O O . ALA A 1 125 ? 13.133 7.676 17.531 1 98.94 125 ALA A O 1
ATOM 978 N N . LEU A 1 126 ? 13.75 8.867 15.758 1 98.94 126 LEU A N 1
ATOM 979 C CA . LEU A 1 126 ? 12.812 9.977 15.844 1 98.94 126 LEU A CA 1
ATOM 980 C C . LEU A 1 126 ? 12.109 10.203 14.508 1 98.94 126 LEU A C 1
ATOM 982 O O . LEU A 1 126 ? 12.773 10.352 13.477 1 98.94 126 LEU A O 1
ATOM 986 N N . ILE A 1 127 ? 10.82 10.133 14.523 1 98.94 127 ILE A N 1
ATOM 987 C CA . ILE A 1 127 ? 10.047 10.609 13.383 1 98.94 127 ILE A CA 1
ATOM 988 C C . ILE A 1 127 ? 9.602 12.047 13.633 1 98.94 127 ILE A C 1
ATOM 990 O O . ILE A 1 127 ? 8.695 12.297 14.438 1 98.94 127 ILE A O 1
ATOM 994 N N . LEU A 1 128 ? 10.188 12.93 12.93 1 98.44 128 LEU A N 1
ATOM 995 C CA . LEU A 1 128 ? 9.875 14.359 13.008 1 98.44 128 LEU A CA 1
ATOM 996 C C . LEU A 1 128 ? 8.977 14.781 11.844 1 98.44 128 LEU A C 1
ATOM 998 O O . LEU A 1 128 ? 9.242 14.43 10.695 1 98.44 128 LEU A O 1
ATOM 1002 N N . THR A 1 129 ? 7.898 15.438 12.125 1 98.69 129 THR A N 1
ATOM 1003 C CA . THR A 1 129 ? 7.02 15.93 11.078 1 98.69 129 THR A CA 1
ATOM 1004 C C . THR A 1 129 ? 7.246 17.422 10.836 1 98.69 129 THR A C 1
ATOM 1006 O O . THR A 1 129 ? 7.398 18.188 11.781 1 98.69 129 THR A O 1
ATOM 1009 N N . HIS A 1 130 ? 7.34 17.844 9.578 1 98.81 130 HIS A N 1
ATOM 1010 C CA . HIS A 1 130 ? 7.266 19.25 9.195 1 98.81 130 HIS A CA 1
ATOM 1011 C C . HIS A 1 130 ? 5.828 19.656 8.891 1 98.81 130 HIS A C 1
ATOM 1013 O O . HIS A 1 130 ? 5.402 19.641 7.734 1 98.81 130 HIS A O 1
ATOM 1019 N N . LEU A 1 131 ? 5.176 20.047 9.906 1 98.38 131 LEU A N 1
ATOM 1020 C CA . LEU A 1 131 ? 3.721 20.141 9.852 1 98.38 131 LEU A CA 1
ATOM 1021 C C . LEU A 1 131 ? 3.293 21.328 8.977 1 98.38 131 LEU A C 1
ATOM 1023 O O . LEU A 1 131 ? 3.846 22.422 9.094 1 98.38 131 LEU A O 1
ATOM 1027 N N . TYR A 1 132 ? 2.316 21.078 8.07 1 98.12 132 TYR A N 1
ATOM 1028 C CA . TYR A 1 132 ? 1.706 22.031 7.148 1 98.12 132 TYR A CA 1
ATOM 1029 C C . TYR A 1 132 ? 2.762 22.703 6.281 1 98.12 132 TYR A C 1
ATOM 1031 O O . TYR A 1 132 ? 2.557 23.828 5.793 1 98.12 132 TYR A O 1
ATOM 1039 N N . GLY A 1 133 ? 3.898 22.078 6.188 1 97.94 133 GLY A N 1
ATOM 1040 C CA . GLY A 1 133 ? 4.953 22.562 5.316 1 97.94 133 GLY A CA 1
ATOM 1041 C C . GLY A 1 133 ? 5.945 23.469 6.027 1 97.94 133 GLY A C 1
ATOM 1042 O O . GLY A 1 133 ? 6.848 24.016 5.395 1 97.94 133 GLY A O 1
ATOM 1043 N N . ASN A 1 134 ? 5.836 23.625 7.352 1 97.94 134 ASN A N 1
ATOM 1044 C CA . ASN A 1 134 ? 6.711 24.5 8.117 1 97.94 134 ASN A CA 1
ATOM 1045 C C . ASN A 1 134 ? 7.949 23.75 8.625 1 97.94 134 ASN A C 1
ATOM 1047 O O . ASN A 1 134 ? 7.859 22.609 9.047 1 97.94 134 ASN A O 1
ATOM 1051 N N . ALA A 1 135 ? 9.062 24.422 8.578 1 98.5 135 ALA A N 1
ATOM 1052 C CA . ALA A 1 135 ? 10.32 23.812 8.992 1 98.5 135 ALA A CA 1
ATOM 1053 C C . ALA A 1 135 ? 10.398 23.703 10.516 1 98.5 135 ALA A C 1
ATOM 1055 O O . ALA A 1 135 ? 9.984 24.609 11.234 1 98.5 135 ALA A O 1
ATOM 1056 N N . ALA A 1 136 ? 10.844 22.562 10.984 1 98.56 136 ALA A N 1
ATOM 1057 C CA . ALA A 1 136 ? 11.266 22.438 12.383 1 98.56 136 ALA A CA 1
ATOM 1058 C C . ALA A 1 136 ? 12.641 23.062 12.594 1 98.56 136 ALA A C 1
ATOM 1060 O O . ALA A 1 136 ? 13.297 23.469 11.633 1 98.56 136 ALA A O 1
ATOM 1061 N N . LYS A 1 137 ? 13.016 23.25 13.891 1 98.5 137 LYS A N 1
ATOM 1062 C CA . LYS A 1 137 ? 14.336 23.781 14.234 1 98.5 137 LYS A CA 1
ATOM 1063 C C . LYS A 1 137 ? 15.422 22.734 13.977 1 98.5 137 LYS A C 1
ATOM 1065 O O . LYS A 1 137 ? 15.977 22.172 14.922 1 98.5 137 LYS A O 1
ATOM 1070 N N . MET A 1 138 ? 15.758 22.578 12.695 1 98.69 138 MET A N 1
ATOM 1071 C CA . MET A 1 138 ? 16.484 21.406 12.211 1 98.69 138 MET A CA 1
ATOM 1072 C C . MET A 1 138 ? 17.938 21.438 12.703 1 98.69 138 MET A C 1
ATOM 1074 O O . MET A 1 138 ? 18.531 20.375 12.953 1 98.69 138 MET A O 1
ATOM 1078 N N . ASP A 1 139 ? 18.547 22.641 12.891 1 98.5 139 ASP A N 1
ATOM 1079 C CA . ASP A 1 139 ? 19.922 22.688 13.398 1 98.5 139 ASP A CA 1
ATOM 1080 C C . ASP A 1 139 ? 20.016 21.969 14.75 1 98.5 139 ASP A C 1
ATOM 1082 O O . ASP A 1 139 ? 20.859 21.094 14.93 1 98.5 139 ASP A O 1
ATOM 1086 N N . GLU A 1 140 ? 19.188 22.328 15.656 1 98.69 140 GLU A N 1
ATOM 1087 C CA . GLU A 1 140 ? 19.188 21.766 17 1 98.69 140 GLU A CA 1
ATOM 1088 C C . GLU A 1 140 ? 18.828 20.281 16.969 1 98.69 140 GLU A C 1
ATOM 1090 O O . GLU A 1 140 ? 19.469 19.453 17.625 1 98.69 140 GLU A O 1
ATOM 1095 N N . ILE A 1 141 ? 17.844 19.906 16.219 1 98.88 141 ILE A N 1
ATOM 1096 C CA . ILE A 1 141 ? 17.312 18.547 16.188 1 98.88 141 ILE A CA 1
ATOM 1097 C C . ILE A 1 141 ? 18.375 17.594 15.625 1 98.88 141 ILE A C 1
ATOM 1099 O O . ILE A 1 141 ? 18.594 16.516 16.172 1 98.88 141 ILE A O 1
ATOM 1103 N N . VAL A 1 142 ? 19 18.016 14.5 1 98.81 142 VAL A N 1
ATOM 1104 C CA . VAL A 1 142 ? 20.047 17.188 13.891 1 98.81 142 VAL A CA 1
ATOM 1105 C C . VAL A 1 142 ? 21.172 16.953 14.898 1 98.81 142 VAL A C 1
ATOM 1107 O O . VAL A 1 142 ? 21.641 15.82 15.039 1 98.81 142 VAL A O 1
ATOM 1110 N N . GLU A 1 143 ? 21.578 18 15.562 1 98.75 143 GLU A N 1
ATOM 1111 C CA . GLU A 1 143 ? 22.656 17.891 16.547 1 98.75 143 GLU A CA 1
ATOM 1112 C C . GLU A 1 143 ? 22.281 16.938 17.672 1 98.75 143 GLU A C 1
ATOM 1114 O O . GLU A 1 143 ? 23.078 16.078 18.062 1 98.75 143 GLU A O 1
ATOM 1119 N N . ILE A 1 144 ? 21.094 17.078 18.219 1 98.75 144 ILE A N 1
ATOM 1120 C CA . ILE A 1 144 ? 20.609 16.25 19.312 1 98.75 144 ILE A CA 1
ATOM 1121 C C . ILE A 1 144 ? 20.594 14.789 18.891 1 98.75 144 ILE A C 1
ATOM 1123 O O . ILE A 1 144 ? 21.047 13.914 19.625 1 98.75 144 ILE A O 1
ATOM 1127 N N . CYS A 1 145 ? 20.062 14.484 17.672 1 98.81 145 CYS A N 1
ATOM 1128 C CA . CYS A 1 145 ? 19.984 13.109 17.188 1 98.81 145 CYS A CA 1
ATOM 1129 C C . CYS A 1 145 ? 21.375 12.531 16.984 1 98.81 145 CYS A C 1
ATOM 1131 O O . CYS A 1 145 ? 21.625 11.375 17.328 1 98.81 145 CYS A O 1
ATOM 1133 N N . LYS A 1 146 ? 22.266 13.336 16.438 1 98.5 146 LYS A N 1
ATOM 1134 C CA . LYS A 1 146 ? 23.625 12.883 16.203 1 98.5 146 LYS A CA 1
ATOM 1135 C C . LYS A 1 146 ? 24.328 12.562 17.516 1 98.5 146 LYS A C 1
ATOM 1137 O O . LYS A 1 146 ? 24.938 11.5 17.656 1 98.5 146 LYS A O 1
ATOM 1142 N N . GLU A 1 147 ? 24.188 13.43 18.469 1 98.38 147 GLU A N 1
ATOM 1143 C CA . GLU A 1 147 ? 24.859 13.281 19.766 1 98.38 147 GLU A CA 1
ATOM 1144 C C . GLU A 1 147 ? 24.359 12.055 20.5 1 98.38 147 GLU A C 1
ATOM 1146 O O . GLU A 1 147 ? 25.094 11.445 21.281 1 98.38 147 GLU A O 1
ATOM 1151 N N . ASN A 1 148 ? 23.172 11.695 20.25 1 98.62 148 ASN A N 1
ATOM 1152 C CA . ASN A 1 148 ? 22.562 10.594 21 1 98.62 148 ASN A CA 1
ATOM 1153 C C . ASN A 1 148 ? 22.438 9.336 20.141 1 98.62 148 ASN A C 1
ATOM 1155 O O . ASN A 1 148 ? 21.844 8.352 20.578 1 98.62 148 ASN A O 1
ATOM 1159 N N . GLU A 1 149 ? 22.938 9.367 18.922 1 98.38 149 GLU A N 1
ATOM 1160 C CA . GLU A 1 149 ? 22.906 8.242 18 1 98.38 149 GLU A CA 1
ATOM 1161 C C . GLU A 1 149 ? 21.484 7.754 17.75 1 98.38 149 GLU A C 1
ATOM 1163 O O . GLU A 1 149 ? 21.203 6.559 17.859 1 98.38 149 GLU A O 1
ATOM 1168 N N . ILE A 1 150 ? 20.625 8.648 17.547 1 98.88 150 ILE A N 1
ATOM 1169 C CA . ILE A 1 150 ? 19.219 8.383 17.219 1 98.88 150 ILE A CA 1
ATOM 1170 C C . ILE A 1 150 ? 19 8.586 15.719 1 98.88 150 ILE A C 1
ATOM 1172 O O . ILE A 1 150 ? 19.391 9.625 15.164 1 98.88 150 ILE A O 1
ATOM 1176 N N . VAL A 1 151 ? 18.438 7.625 14.992 1 98.88 151 VAL A N 1
ATOM 1177 C CA . VAL A 1 151 ? 18.156 7.75 13.562 1 98.88 151 VAL A CA 1
ATOM 1178 C C . VAL A 1 151 ? 17.062 8.789 13.344 1 98.88 151 VAL A C 1
ATOM 1180 O O . VAL A 1 151 ? 15.953 8.656 13.875 1 98.88 151 VAL A O 1
ATOM 1183 N N . LEU A 1 152 ? 17.359 9.844 12.656 1 98.94 152 LEU A N 1
ATOM 1184 C CA . LEU A 1 152 ? 16.406 10.906 12.367 1 98.94 152 LEU A CA 1
ATOM 1185 C C . LEU A 1 152 ? 15.656 10.625 11.062 1 98.94 152 LEU A C 1
ATOM 1187 O O . LEU A 1 152 ? 16.281 10.523 10.008 1 98.94 152 LEU A O 1
ATOM 1191 N N . ILE A 1 153 ? 14.383 10.453 11.133 1 98.94 153 ILE A N 1
ATOM 1192 C CA . ILE A 1 153 ? 13.484 10.273 9.992 1 98.94 153 ILE A CA 1
ATOM 1193 C C . ILE A 1 153 ? 12.555 11.484 9.883 1 98.94 153 ILE A C 1
ATOM 1195 O O . ILE A 1 153 ? 11.805 11.781 10.812 1 98.94 153 ILE A O 1
ATOM 1199 N N . GLU A 1 154 ? 12.57 12.172 8.766 1 98.94 154 GLU A N 1
ATOM 1200 C CA . GLU A 1 154 ? 11.719 13.344 8.547 1 98.94 154 GLU A CA 1
ATOM 1201 C C . GLU A 1 154 ? 10.43 12.953 7.824 1 98.94 154 GLU A C 1
ATOM 1203 O O . GLU A 1 154 ? 10.469 12.5 6.68 1 98.94 154 GLU A O 1
ATOM 1208 N N . ASP A 1 155 ? 9.32 13.078 8.531 1 98.94 155 ASP A N 1
ATOM 1209 C CA . ASP A 1 155 ? 8.055 13.102 7.805 1 98.94 155 ASP A CA 1
ATOM 1210 C C . ASP A 1 155 ? 7.824 14.453 7.129 1 98.94 155 ASP A C 1
ATOM 1212 O O . ASP A 1 155 ? 7.258 15.367 7.73 1 98.94 155 ASP A O 1
ATOM 1216 N N . ALA A 1 156 ? 8.172 14.531 5.914 1 98.94 156 ALA A N 1
ATOM 1217 C CA . ALA A 1 156 ? 8.008 15.719 5.086 1 98.94 156 ALA A CA 1
ATOM 1218 C C . ALA A 1 156 ? 6.867 15.539 4.086 1 98.94 156 ALA A C 1
ATOM 1220 O O . ALA A 1 156 ? 6.895 16.125 2.998 1 98.94 156 ALA A O 1
ATOM 1221 N N . ALA A 1 157 ? 5.926 14.68 4.43 1 98.75 157 ALA A N 1
ATOM 1222 C CA . ALA A 1 157 ? 4.777 14.391 3.57 1 98.75 157 ALA A CA 1
ATOM 1223 C C . ALA A 1 157 ? 4.078 15.68 3.141 1 98.75 157 ALA A C 1
ATOM 1225 O O . ALA A 1 157 ? 3.529 15.758 2.039 1 98.75 157 ALA A O 1
ATOM 1226 N N . GLU A 1 158 ? 4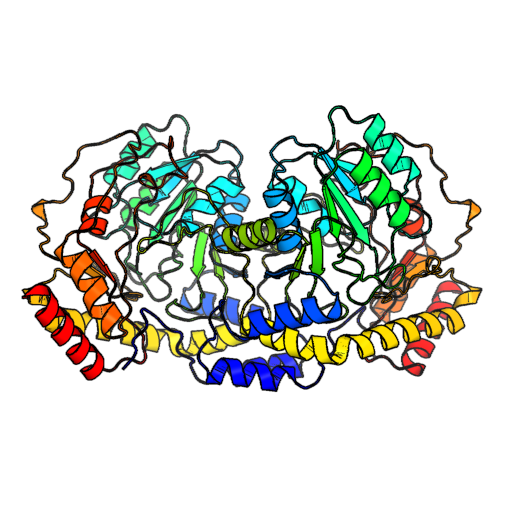.129 16.719 3.969 1 98.69 158 GLU A N 1
ATOM 1227 C CA . GLU A 1 158 ? 3.422 17.969 3.715 1 98.69 158 GLU A CA 1
ATOM 1228 C C . GLU A 1 158 ? 4.391 19.078 3.332 1 98.69 158 GLU A C 1
ATOM 1230 O O . GLU A 1 158 ? 4 20.25 3.236 1 98.69 158 GLU A O 1
ATOM 1235 N N . ALA A 1 159 ? 5.672 18.703 3.061 1 98.88 159 ALA A N 1
ATOM 1236 C CA . ALA A 1 159 ? 6.656 19.797 3.045 1 98.88 159 ALA A CA 1
ATOM 1237 C C . ALA A 1 159 ? 7.477 19.766 1.76 1 98.88 159 ALA A C 1
ATOM 1239 O O . ALA A 1 159 ? 8.539 20.391 1.68 1 98.88 159 ALA A O 1
ATOM 1240 N N . LEU A 1 160 ? 7.074 18.969 0.744 1 98.88 160 LEU A N 1
ATOM 1241 C CA . LEU A 1 160 ? 7.758 19.047 -0.542 1 98.88 160 LEU A CA 1
ATOM 1242 C C . LEU A 1 160 ? 7.723 20.484 -1.077 1 98.88 160 LEU A C 1
ATOM 1244 O O . LEU A 1 160 ? 6.652 21.094 -1.171 1 98.88 160 LEU A O 1
ATOM 1248 N N . GLY A 1 161 ? 8.844 21.016 -1.392 1 98.81 161 GLY A N 1
ATOM 1249 C CA . GLY A 1 161 ? 8.938 22.391 -1.837 1 98.81 161 GLY A CA 1
ATOM 1250 C C . GLY A 1 161 ? 9.297 23.359 -0.721 1 98.81 161 GLY A C 1
ATOM 1251 O O . GLY A 1 161 ? 9.477 24.547 -0.961 1 98.81 161 GLY A O 1
ATOM 1252 N N . SER A 1 162 ? 9.406 22.906 0.507 1 98.88 162 SER A N 1
ATOM 1253 C CA . SER A 1 162 ? 9.852 23.703 1.643 1 98.88 162 SER A CA 1
ATOM 1254 C C . SER A 1 162 ? 11.352 23.531 1.879 1 98.88 162 SER A C 1
ATOM 1256 O O . SER A 1 162 ? 11.914 22.484 1.596 1 98.88 162 SER A O 1
ATOM 1258 N N . PHE A 1 163 ? 11.953 24.547 2.438 1 98.81 163 PHE A N 1
ATOM 1259 C CA . PHE A 1 163 ? 13.398 24.578 2.627 1 98.81 163 PHE A CA 1
ATOM 1260 C C . PHE A 1 163 ? 13.75 25.203 3.977 1 98.81 163 PHE A C 1
ATOM 1262 O O . PHE A 1 163 ? 12.984 26 4.52 1 98.81 163 PHE A O 1
ATOM 1269 N N . TYR A 1 164 ? 14.797 24.812 4.551 1 98.69 164 TYR A N 1
ATOM 1270 C CA . TYR A 1 164 ? 15.477 25.406 5.699 1 98.69 164 TYR A CA 1
ATOM 1271 C C . TYR A 1 164 ? 16.953 25.625 5.402 1 98.69 164 TYR A C 1
ATOM 1273 O O . TYR A 1 164 ? 17.688 24.672 5.105 1 98.69 164 TYR A O 1
ATOM 1281 N N . LYS A 1 165 ? 17.406 26.922 5.402 1 98.06 165 LYS A N 1
ATOM 1282 C CA . LYS A 1 165 ? 18.766 27.297 5.047 1 98.06 165 LYS A CA 1
ATOM 1283 C C . LYS A 1 165 ? 19.156 26.734 3.688 1 98.06 165 LYS A C 1
ATOM 1285 O O . LYS A 1 165 ? 20.203 26.094 3.553 1 98.06 165 LYS A O 1
ATOM 1290 N N . ASN A 1 166 ? 18.234 26.797 2.732 1 97.44 166 ASN A N 1
ATOM 1291 C CA . ASN A 1 166 ? 18.391 26.453 1.321 1 97.44 166 ASN A CA 1
ATOM 1292 C C . ASN A 1 166 ? 18.516 24.953 1.115 1 97.44 166 ASN A C 1
ATOM 1294 O O . ASN A 1 166 ? 18.953 24.5 0.057 1 97.44 166 ASN A O 1
ATOM 1298 N N . LYS A 1 167 ? 18.219 24.219 2.098 1 98.5 167 LYS A N 1
ATOM 1299 C CA . LYS A 1 167 ? 18.172 22.766 1.993 1 98.5 167 LYS A CA 1
ATOM 1300 C C . LYS A 1 167 ? 16.75 22.25 2.096 1 98.5 167 LYS A C 1
ATOM 1302 O O . LYS A 1 167 ? 15.984 22.672 2.967 1 98.5 167 LYS A O 1
ATOM 1307 N N . ALA A 1 168 ? 16.438 21.359 1.18 1 98.88 168 ALA A N 1
ATOM 1308 C CA . ALA A 1 168 ? 15.055 20.859 1.125 1 98.88 168 ALA A CA 1
ATOM 1309 C C . ALA A 1 168 ? 14.703 20.094 2.396 1 98.88 168 ALA A C 1
ATOM 1311 O O . ALA A 1 168 ? 15.508 19.297 2.898 1 98.88 168 ALA A O 1
ATOM 1312 N N . LEU A 1 169 ? 13.531 20.406 2.973 1 98.88 169 LEU A N 1
ATOM 1313 C CA . LEU A 1 169 ? 13.062 19.578 4.09 1 98.88 169 LEU A CA 1
ATOM 1314 C C . LEU A 1 169 ? 12.898 18.125 3.668 1 98.88 169 LEU A C 1
ATOM 1316 O O . LEU A 1 169 ? 12.477 17.844 2.545 1 98.88 169 LEU A O 1
ATOM 1320 N N . GLY A 1 170 ? 13.195 17.188 4.535 1 98.75 170 GLY A N 1
ATOM 1321 C CA . GLY A 1 170 ? 13.234 15.758 4.242 1 98.75 170 GLY A CA 1
ATOM 1322 C C . GLY A 1 170 ? 14.641 15.234 3.992 1 98.75 170 GLY A C 1
ATOM 1323 O O . GLY A 1 170 ? 14.859 14.023 3.971 1 98.75 170 GLY A O 1
ATOM 1324 N N . THR A 1 171 ? 15.641 16.141 3.869 1 98.75 171 THR A N 1
ATOM 1325 C CA . THR A 1 171 ? 16.969 15.711 3.467 1 98.75 171 THR A CA 1
ATOM 1326 C C . THR A 1 171 ? 17.969 15.898 4.609 1 98.75 171 THR A C 1
ATOM 1328 O O . THR A 1 171 ? 19.172 15.711 4.426 1 98.75 171 THR A O 1
ATOM 1331 N N . PHE A 1 172 ? 17.516 16.297 5.809 1 98.75 172 PHE A N 1
ATOM 1332 C CA . PHE A 1 172 ? 18.406 16.562 6.938 1 98.75 172 PHE A CA 1
ATOM 1333 C C . PHE A 1 172 ? 18.719 15.266 7.688 1 98.75 172 PHE A C 1
ATOM 1335 O O . PHE A 1 172 ? 19.859 15.062 8.125 1 98.75 172 PHE A O 1
ATOM 1342 N N . GLY A 1 173 ? 17.719 14.43 7.895 1 98.5 173 GLY A N 1
ATOM 1343 C CA . GLY A 1 173 ? 17.891 13.172 8.602 1 98.5 173 GLY A CA 1
ATOM 1344 C C . GLY A 1 173 ? 18.453 12.07 7.723 1 98.5 173 GLY A C 1
ATOM 1345 O O . GLY A 1 173 ? 18.891 12.32 6.598 1 98.5 173 GLY A O 1
ATOM 1346 N N . GLU A 1 174 ? 18.5 10.875 8.273 1 98.5 174 GLU A N 1
ATOM 1347 C CA . GLU A 1 174 ? 18.922 9.703 7.504 1 98.5 174 GLU A CA 1
ATOM 1348 C C . GLU A 1 174 ? 17.922 9.391 6.398 1 98.5 174 GLU A C 1
ATOM 1350 O O . GLU A 1 174 ? 18.297 8.969 5.309 1 98.5 174 GLU A O 1
ATOM 1355 N N . PHE A 1 175 ? 16.688 9.578 6.762 1 98.88 175 PHE A N 1
ATOM 1356 C CA . PHE A 1 175 ? 15.609 9.336 5.812 1 98.88 175 PHE A CA 1
ATOM 1357 C C . PHE A 1 175 ? 14.617 10.5 5.812 1 98.88 175 PHE A C 1
ATOM 1359 O O . PHE A 1 175 ? 14.477 11.203 6.812 1 98.88 175 PHE A O 1
ATOM 1366 N N . GLY A 1 176 ? 13.961 10.719 4.727 1 98.88 176 GLY A N 1
ATOM 1367 C CA . GLY A 1 176 ? 12.797 11.578 4.582 1 98.88 176 GLY A CA 1
ATOM 1368 C C . GLY A 1 176 ? 11.703 10.969 3.727 1 98.88 176 GLY A C 1
ATOM 1369 O O . GLY A 1 176 ? 11.969 10.094 2.902 1 98.88 176 GLY A O 1
ATOM 1370 N N . ALA A 1 177 ? 10.5 11.406 3.938 1 98.94 177 ALA A N 1
ATOM 1371 C CA . ALA A 1 177 ? 9.359 10.898 3.18 1 98.94 177 ALA A CA 1
ATOM 1372 C C . ALA A 1 177 ? 8.508 12.039 2.637 1 98.94 177 ALA A C 1
ATOM 1374 O O . ALA A 1 177 ? 8.234 13.016 3.344 1 98.94 177 ALA A O 1
ATOM 1375 N N . TYR A 1 178 ? 8.117 11.984 1.356 1 98.94 178 TYR A N 1
ATOM 1376 C CA . TYR A 1 178 ? 7.152 12.898 0.742 1 98.94 178 TYR A CA 1
ATOM 1377 C C . TYR A 1 178 ? 5.855 12.172 0.407 1 98.94 178 TYR A C 1
ATOM 1379 O O . TYR A 1 178 ? 5.863 10.969 0.124 1 98.94 178 TYR A O 1
ATOM 1387 N N . SER A 1 179 ? 4.734 12.867 0.446 1 98.62 179 SER A N 1
ATOM 1388 C CA . SER A 1 179 ? 3.443 12.297 0.072 1 98.62 179 SER A CA 1
ATOM 1389 C C . SER A 1 179 ? 2.922 12.922 -1.22 1 98.62 179 SER A C 1
ATOM 1391 O O . SER A 1 179 ? 3.107 14.117 -1.459 1 98.62 179 SER A O 1
ATOM 1393 N N . TYR A 1 180 ? 2.291 12.117 -1.999 1 97.62 180 TYR A N 1
ATOM 1394 C CA . TYR A 1 180 ? 1.671 12.562 -3.244 1 97.62 180 TYR A CA 1
ATOM 1395 C C . TYR A 1 180 ? 0.189 12.203 -3.271 1 97.62 180 TYR A C 1
ATOM 1397 O O . TYR A 1 180 ? -0.362 11.898 -4.332 1 97.62 180 TYR A O 1
ATOM 1405 N N . ASN A 1 181 ? -0.364 12.086 -2.074 1 95.19 181 ASN A N 1
ATOM 1406 C CA . ASN A 1 181 ? -1.813 11.938 -1.998 1 95.19 181 ASN A CA 1
ATOM 1407 C C . ASN A 1 181 ? -2.531 13.062 -2.746 1 95.19 181 ASN A C 1
ATOM 1409 O O . ASN A 1 181 ? -1.926 14.086 -3.068 1 95.19 181 ASN A O 1
ATOM 1413 N N . GLY A 1 182 ? -3.738 12.906 -3.002 1 92.56 182 GLY A N 1
ATOM 1414 C CA . GLY A 1 182 ? -4.516 13.812 -3.836 1 92.56 182 GLY A CA 1
ATOM 1415 C C . GLY A 1 182 ? -4.547 15.234 -3.309 1 92.56 182 GLY A C 1
ATOM 1416 O O . GLY A 1 182 ? -4.613 16.188 -4.086 1 92.56 182 GLY A O 1
ATOM 1417 N N . ASN A 1 183 ? -4.438 15.383 -2.059 1 93.25 183 ASN A N 1
ATOM 1418 C CA . ASN A 1 183 ? -4.629 16.703 -1.469 1 93.25 183 ASN A CA 1
ATOM 1419 C C . ASN A 1 183 ? -3.295 17.406 -1.208 1 93.25 183 ASN A C 1
ATOM 1421 O O . ASN A 1 183 ? -3.26 18.484 -0.614 1 93.25 183 ASN A O 1
ATOM 1425 N N . LYS A 1 184 ? -2.227 16.781 -1.6 1 96.62 184 LYS A N 1
ATOM 1426 C CA . LYS A 1 184 ? -0.917 17.375 -1.334 1 96.62 184 LYS A CA 1
ATOM 1427 C C . LYS A 1 184 ? -0.554 18.422 -2.393 1 96.62 184 LYS A C 1
ATOM 1429 O O . LYS A 1 184 ? -1.366 18.734 -3.266 1 96.62 184 LYS A O 1
ATOM 1434 N N . ILE A 1 185 ? 0.598 19.062 -2.273 1 97.38 185 ILE A N 1
ATOM 1435 C CA . ILE A 1 185 ? 1.004 20.203 -3.1 1 97.38 185 ILE A CA 1
ATOM 1436 C C . ILE A 1 185 ? 1.043 19.781 -4.566 1 97.38 185 ILE A C 1
ATOM 1438 O O . ILE A 1 185 ? 0.683 20.562 -5.453 1 97.38 185 ILE A O 1
ATOM 1442 N N . ILE A 1 186 ? 1.52 18.547 -4.785 1 97.38 186 ILE A N 1
ATOM 1443 C CA . ILE A 1 186 ? 1.368 17.844 -6.051 1 97.38 186 ILE A CA 1
ATOM 1444 C C . ILE A 1 186 ? 0.928 16.406 -5.793 1 97.38 186 ILE A C 1
ATOM 1446 O O . ILE A 1 186 ? 0.977 15.93 -4.656 1 97.38 186 ILE A O 1
ATOM 1450 N N . THR A 1 187 ? 0.496 15.734 -6.871 1 96.44 187 THR A N 1
ATOM 1451 C CA . THR A 1 187 ? -0.095 14.438 -6.594 1 96.44 187 THR A CA 1
ATOM 1452 C C . THR A 1 187 ? 0.283 13.422 -7.676 1 96.44 187 THR A C 1
ATOM 1454 O O . THR A 1 187 ? 0.592 13.805 -8.805 1 96.44 187 THR A O 1
ATOM 1457 N N . THR A 1 188 ? 0.319 12.172 -7.34 1 95.94 188 THR A N 1
ATOM 1458 C CA . THR A 1 188 ? 0.287 11.047 -8.266 1 95.94 188 THR A CA 1
ATOM 1459 C C . THR A 1 188 ? -1.018 10.266 -8.125 1 95.94 188 THR A C 1
ATOM 1461 O O . THR A 1 188 ? -1.065 9.07 -8.406 1 95.94 188 THR A O 1
ATOM 1464 N N . SER A 1 189 ? -2.133 10.945 -7.605 1 92.75 189 SER A N 1
ATOM 1465 C CA . SER A 1 189 ? -3.371 10.281 -7.199 1 92.75 189 SER A CA 1
ATOM 1466 C C . SER A 1 189 ? -3.197 9.547 -5.875 1 92.75 189 SER A C 1
ATOM 1468 O O . SER A 1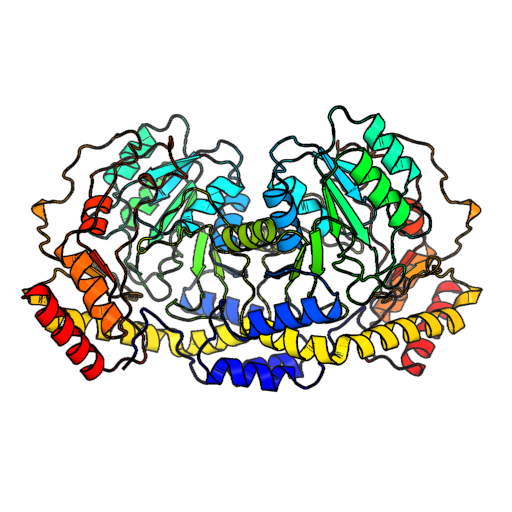 189 ? -4.117 9.516 -5.055 1 92.75 189 SER A O 1
ATOM 1470 N N . GLY A 1 190 ? -2.285 8.953 -5.547 1 93.81 190 GLY A N 1
ATOM 1471 C CA . GLY A 1 190 ? -1.718 8.312 -4.371 1 93.81 190 GLY A CA 1
ATOM 1472 C C . GLY A 1 190 ? -0.268 7.91 -4.555 1 93.81 190 GLY A C 1
ATOM 1473 O O . GLY A 1 190 ? 0.117 7.426 -5.621 1 93.81 190 GLY A O 1
ATOM 1474 N N . GLY A 1 191 ? 0.537 8.141 -3.576 1 96.69 191 GLY A N 1
ATOM 1475 C CA . GLY A 1 191 ? 1.948 7.824 -3.715 1 96.69 191 GLY A CA 1
ATOM 1476 C C . GLY A 1 191 ? 2.809 8.43 -2.621 1 96.69 191 GLY A C 1
ATOM 1477 O O . GLY A 1 191 ? 2.322 9.211 -1.804 1 96.69 191 GLY A O 1
ATOM 1478 N N . GLY A 1 192 ? 4.031 8.016 -2.609 1 98.44 192 GLY A N 1
ATOM 1479 C CA . GLY A 1 192 ? 5.035 8.531 -1.69 1 98.44 192 GLY A CA 1
ATOM 1480 C C . GLY A 1 192 ? 6.453 8.375 -2.203 1 98.44 192 GLY A C 1
ATOM 1481 O O . GLY A 1 192 ? 6.672 7.785 -3.264 1 98.44 192 GLY A O 1
ATOM 1482 N N . MET A 1 193 ? 7.34 8.953 -1.562 1 98.94 193 MET A N 1
ATOM 1483 C CA . MET A 1 193 ? 8.766 8.883 -1.868 1 98.94 193 MET A CA 1
ATOM 1484 C C . MET A 1 193 ? 9.586 8.719 -0.595 1 98.94 193 MET A C 1
ATOM 1486 O O . MET A 1 193 ? 9.367 9.43 0.387 1 98.94 193 MET A O 1
ATOM 1490 N N . LEU A 1 194 ? 10.406 7.742 -0.571 1 98.94 194 LEU A N 1
ATOM 1491 C CA . LEU A 1 194 ? 11.438 7.648 0.452 1 98.94 194 LEU A CA 1
ATOM 1492 C C . LEU A 1 194 ? 12.766 8.195 -0.068 1 98.94 194 LEU A C 1
ATOM 1494 O O . LEU A 1 194 ? 13.266 7.738 -1.1 1 98.94 194 LEU A O 1
ATOM 1498 N N . ILE A 1 195 ? 13.266 9.18 0.564 1 98.88 195 ILE A N 1
ATOM 1499 C CA . ILE A 1 195 ? 14.586 9.688 0.198 1 98.88 195 ILE A CA 1
ATOM 1500 C C . ILE A 1 195 ? 15.578 9.406 1.327 1 98.88 195 ILE A C 1
ATOM 1502 O O . ILE A 1 195 ? 15.172 9.203 2.475 1 98.88 195 ILE A O 1
ATOM 1506 N N . GLY A 1 196 ? 16.844 9.289 1.007 1 97.94 196 GLY A N 1
ATOM 1507 C CA . GLY A 1 196 ? 17.859 9.008 2.006 1 97.94 196 GLY A CA 1
ATOM 1508 C C . GLY A 1 196 ? 19.266 9.188 1.486 1 97.94 196 GLY A C 1
ATOM 1509 O O . GLY A 1 196 ? 19.484 9.266 0.275 1 97.94 196 GLY A O 1
ATOM 1510 N N . LYS A 1 197 ? 20.172 9.234 2.4 1 95.38 197 LYS A N 1
ATOM 1511 C CA . LYS A 1 197 ? 21.578 9.516 2.088 1 95.38 197 LYS A CA 1
ATOM 1512 C C . LYS A 1 197 ? 22.328 8.234 1.751 1 95.38 197 LYS A C 1
ATOM 1514 O O . LYS A 1 197 ? 23.203 8.234 0.886 1 95.38 197 LYS A O 1
ATOM 1519 N N . ASN A 1 198 ? 22.016 7.188 2.422 1 97.56 198 ASN A N 1
ATOM 1520 C CA . ASN A 1 198 ? 22.719 5.918 2.295 1 97.56 198 ASN A CA 1
ATOM 1521 C C . ASN A 1 198 ? 22.125 5.043 1.198 1 97.56 198 ASN A C 1
ATOM 1523 O O . ASN A 1 198 ? 21 4.539 1.344 1 97.56 198 ASN A O 1
ATOM 1527 N N . LYS A 1 199 ? 22.875 4.828 0.182 1 98.25 199 LYS A N 1
ATOM 1528 C CA . LYS A 1 199 ? 22.406 4.082 -0.979 1 98.25 199 LYS A CA 1
ATOM 1529 C C . LYS A 1 199 ? 22.016 2.656 -0.595 1 98.25 199 LYS A C 1
ATOM 1531 O O . LYS A 1 199 ? 20.984 2.148 -1.026 1 98.25 199 LYS A O 1
ATOM 1536 N N . GLU A 1 200 ? 22.828 1.997 0.19 1 98.44 200 GLU A N 1
ATOM 1537 C CA . GLU A 1 200 ? 22.578 0.614 0.584 1 98.44 200 GLU A CA 1
ATOM 1538 C C . GLU A 1 200 ? 21.266 0.486 1.354 1 98.44 200 GLU A C 1
ATOM 1540 O O . GLU A 1 200 ? 20.516 -0.465 1.147 1 98.44 200 GLU A O 1
ATOM 1545 N N . LYS A 1 201 ? 20.984 1.433 2.229 1 98.56 201 LYS A N 1
ATOM 1546 C CA . LYS A 1 201 ? 19.766 1.404 3.023 1 98.56 201 LYS A CA 1
ATOM 1547 C C . LYS A 1 201 ? 18.531 1.632 2.148 1 98.56 201 LYS A C 1
ATOM 1549 O O . LYS A 1 201 ? 17.5 0.989 2.342 1 98.56 201 LYS A O 1
ATOM 1554 N N . ILE A 1 202 ? 18.656 2.52 1.183 1 98.81 202 ILE A N 1
ATOM 1555 C CA . ILE A 1 202 ? 17.531 2.789 0.289 1 98.81 202 ILE A CA 1
ATOM 1556 C C . ILE A 1 202 ? 17.297 1.58 -0.613 1 98.81 202 ILE A C 1
ATOM 1558 O O . ILE A 1 202 ? 16.141 1.232 -0.9 1 98.81 202 ILE A O 1
ATOM 1562 N N . GLU A 1 203 ? 18.344 0.915 -1.078 1 98.44 203 GLU A N 1
ATOM 1563 C CA . GLU A 1 203 ? 18.188 -0.296 -1.879 1 98.44 203 GLU A CA 1
ATOM 1564 C C . GLU A 1 203 ? 17.562 -1.425 -1.058 1 98.44 203 GLU A C 1
ATOM 1566 O O . GLU A 1 203 ? 16.797 -2.229 -1.582 1 98.44 203 GLU A O 1
ATOM 1571 N N . LYS A 1 204 ? 17.984 -1.48 0.18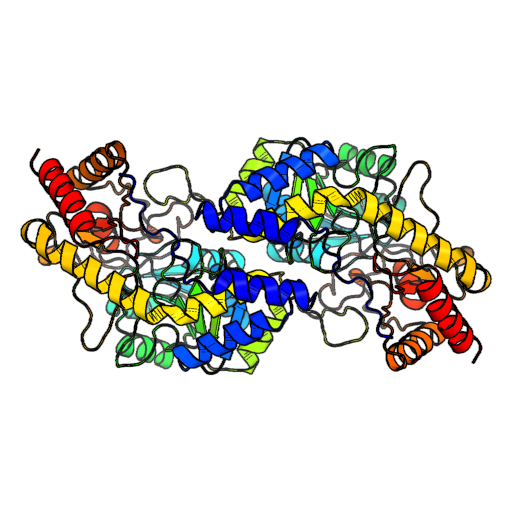6 1 98.62 204 LYS A N 1
ATOM 1572 C CA . LYS A 1 204 ? 17.344 -2.455 1.067 1 98.62 204 LYS A CA 1
ATOM 1573 C C . LYS A 1 204 ? 15.852 -2.172 1.215 1 98.62 204 LYS A C 1
ATOM 1575 O O . LYS A 1 204 ? 15.039 -3.098 1.249 1 98.62 204 LYS A O 1
ATOM 1580 N N . ALA A 1 205 ? 15.508 -0.875 1.335 1 98.81 205 ALA A N 1
ATOM 1581 C CA . ALA A 1 205 ? 14.102 -0.498 1.362 1 98.81 205 ALA A CA 1
ATOM 1582 C C . ALA A 1 205 ? 13.391 -0.914 0.074 1 98.81 205 ALA A C 1
ATOM 1584 O O . ALA A 1 205 ? 12.266 -1.406 0.109 1 98.81 205 ALA A O 1
ATOM 1585 N N . ARG A 1 206 ? 14.008 -0.673 -1.076 1 98.12 206 ARG A N 1
ATOM 1586 C CA . ARG A 1 206 ? 13.477 -1.112 -2.361 1 98.12 206 ARG A CA 1
ATOM 1587 C C . ARG A 1 206 ? 13.25 -2.621 -2.375 1 98.12 206 ARG A C 1
ATOM 1589 O O . ARG A 1 206 ? 12.211 -3.096 -2.838 1 98.12 206 ARG A O 1
ATOM 1596 N N . PHE A 1 207 ? 14.273 -3.361 -1.843 1 98.12 207 PHE A N 1
ATOM 1597 C CA . PHE A 1 207 ? 14.203 -4.812 -1.715 1 98.12 207 PHE A CA 1
ATOM 1598 C C . PHE A 1 207 ? 12.992 -5.227 -0.892 1 98.12 207 PHE A C 1
ATOM 1600 O O . PHE A 1 207 ? 12.195 -6.066 -1.327 1 98.12 207 PHE A O 1
ATOM 1607 N N . TYR A 1 208 ? 12.695 -4.539 0.243 1 98.69 208 TYR A N 1
ATOM 1608 C CA . TYR A 1 208 ? 11.562 -4.832 1.116 1 98.69 208 TYR A CA 1
ATOM 1609 C C . TYR A 1 208 ? 10.25 -4.441 0.453 1 98.69 208 TYR A C 1
ATOM 1611 O O . TYR A 1 208 ? 9.219 -5.082 0.676 1 98.69 208 TYR A O 1
ATOM 1619 N N . SER A 1 209 ? 10.273 -3.436 -0.386 1 98 209 SER A N 1
ATOM 1620 C CA . SER A 1 209 ? 9.047 -2.9 -0.975 1 98 209 SER A CA 1
ATOM 1621 C C . SER A 1 209 ? 8.5 -3.83 -2.055 1 98 209 SER A C 1
ATOM 1623 O O . SER A 1 209 ? 7.355 -3.684 -2.484 1 98 209 SER A O 1
ATOM 1625 N N . THR A 1 210 ? 9.305 -4.824 -2.5 1 95.5 210 THR A N 1
ATOM 1626 C CA . THR A 1 210 ? 8.922 -5.738 -3.572 1 95.5 210 THR A CA 1
ATOM 1627 C C . THR A 1 210 ? 9.055 -7.188 -3.121 1 95.5 210 THR A C 1
ATOM 1629 O O . THR A 1 210 ? 9.688 -8 -3.801 1 95.5 210 THR A O 1
ATOM 1632 N N . GLN A 1 211 ? 8.531 -7.492 -1.983 1 96 211 GLN A N 1
ATOM 1633 C CA . GLN A 1 211 ? 8.344 -8.828 -1.427 1 96 211 GLN A CA 1
ATOM 1634 C C . GLN A 1 211 ? 9.672 -9.445 -1.012 1 96 211 GLN A C 1
ATOM 1636 O O . GLN A 1 211 ? 9.742 -10.648 -0.729 1 96 211 GLN A O 1
ATOM 1641 N N . ALA A 1 212 ? 10.789 -8.68 -1.061 1 97.38 212 ALA A N 1
ATOM 1642 C CA . ALA A 1 212 ? 12.102 -9.125 -0.596 1 97.38 212 ALA A CA 1
ATOM 1643 C C . ALA A 1 212 ? 12.562 -10.367 -1.354 1 97.38 212 ALA A C 1
ATOM 1645 O O . ALA A 1 212 ? 12.992 -11.352 -0.746 1 97.38 212 ALA A O 1
ATOM 1646 N N . ARG A 1 213 ? 12.336 -10.367 -2.602 1 95 213 ARG A N 1
ATOM 1647 C CA . ARG A 1 213 ? 12.758 -11.484 -3.447 1 95 213 ARG A CA 1
ATOM 1648 C C . ARG A 1 213 ? 14.258 -11.414 -3.73 1 95 213 ARG A C 1
ATOM 1650 O O . ARG A 1 213 ? 14.758 -10.391 -4.199 1 95 213 ARG A O 1
ATOM 1657 N N . GLU A 1 214 ? 14.969 -12.469 -3.479 1 94.25 214 GLU A N 1
ATOM 1658 C CA . GLU A 1 214 ? 16.391 -12.539 -3.791 1 94.25 214 GLU A CA 1
ATOM 1659 C C . GLU A 1 214 ? 16.625 -12.547 -5.297 1 94.25 214 GLU A C 1
ATOM 1661 O O . GLU A 1 214 ? 15.742 -12.922 -6.066 1 94.25 214 GLU A O 1
ATOM 1666 N N . ASN A 1 215 ? 17.812 -12.102 -5.699 1 90.06 215 ASN A N 1
ATOM 1667 C CA . ASN A 1 215 ? 18.188 -12.07 -7.109 1 90.06 215 ASN A CA 1
ATOM 1668 C C . ASN A 1 215 ? 18.641 -13.438 -7.598 1 90.06 215 ASN A C 1
ATOM 1670 O O . ASN A 1 215 ? 19.844 -13.664 -7.785 1 90.06 215 ASN A O 1
ATOM 1674 N N . CYS A 1 216 ? 17.703 -14.297 -7.824 1 88.31 216 CYS A N 1
ATOM 1675 C CA . CYS A 1 216 ? 17.984 -15.617 -8.391 1 88.31 216 CYS A CA 1
ATOM 1676 C C . CYS A 1 216 ? 16.844 -16.062 -9.297 1 88.31 216 CYS A C 1
ATOM 1678 O O . CYS A 1 216 ? 15.828 -15.391 -9.406 1 88.31 216 CYS A O 1
ATOM 1680 N N . LEU A 1 217 ? 17.109 -17.125 -10 1 84.44 217 LEU A N 1
ATOM 1681 C CA . LEU A 1 217 ? 16.172 -17.594 -11.016 1 84.44 217 LEU A CA 1
ATOM 1682 C C . LEU A 1 217 ? 14.828 -17.953 -10.383 1 84.44 217 LEU A C 1
ATOM 1684 O O . LEU A 1 217 ? 13.773 -17.531 -10.875 1 84.44 217 LEU A O 1
ATOM 1688 N N . HIS A 1 218 ? 14.938 -18.75 -9.312 1 86.31 218 HIS A N 1
ATOM 1689 C CA . HIS A 1 218 ? 13.719 -19.109 -8.609 1 86.31 218 HIS A CA 1
ATOM 1690 C C . HIS A 1 218 ? 13.375 -18.078 -7.535 1 86.31 218 HIS A C 1
ATOM 1692 O O . HIS A 1 218 ? 14.203 -17.234 -7.203 1 86.31 218 HIS A O 1
ATOM 1698 N N . TYR A 1 219 ? 12.18 -18 -7.109 1 90.25 219 TYR A N 1
ATOM 1699 C CA . TYR A 1 219 ? 11.758 -17.094 -6.051 1 90.25 219 TYR A CA 1
ATOM 1700 C C . TYR A 1 219 ? 12.25 -17.562 -4.691 1 90.25 219 TYR A C 1
ATOM 1702 O O . TYR A 1 219 ? 11.695 -18.5 -4.113 1 90.25 219 TYR A O 1
ATOM 1710 N N . GLU A 1 220 ? 13.297 -16.922 -4.23 1 92.88 220 GLU A N 1
ATOM 1711 C CA . GLU A 1 220 ? 13.938 -17.219 -2.945 1 92.88 220 GLU A CA 1
ATOM 1712 C C . GLU A 1 220 ? 13.773 -16.047 -1.98 1 92.88 220 GLU A C 1
ATOM 1714 O O . GLU A 1 220 ? 13.891 -14.883 -2.379 1 92.88 220 GLU A O 1
ATOM 1719 N N . HIS A 1 221 ? 13.5 -16.453 -0.739 1 96.25 221 HIS A N 1
ATOM 1720 C CA . HIS A 1 221 ? 13.273 -15.422 0.269 1 96.25 221 HIS A CA 1
ATOM 1721 C C . HIS A 1 221 ? 14.039 -15.734 1.554 1 96.25 221 HIS A C 1
ATOM 1723 O O . HIS A 1 221 ? 13.812 -16.766 2.176 1 96.25 221 HIS A O 1
ATOM 1729 N N . LEU A 1 222 ? 14.945 -14.859 1.947 1 96.5 222 LEU A N 1
ATOM 1730 C CA . LEU A 1 222 ? 15.648 -14.938 3.219 1 96.5 222 LEU A CA 1
ATOM 1731 C C . LEU A 1 222 ? 14.961 -14.078 4.277 1 96.5 222 LEU A C 1
ATOM 1733 O O . LEU A 1 222 ? 15.211 -14.242 5.473 1 96.5 222 LEU A O 1
ATOM 1737 N N . ASP A 1 223 ? 14.133 -13.141 3.83 1 97.19 223 ASP A N 1
ATOM 1738 C CA . ASP A 1 223 ? 13.305 -12.242 4.637 1 97.19 223 ASP A CA 1
ATOM 1739 C C . ASP A 1 223 ? 11.953 -11.992 3.969 1 97.19 223 ASP A C 1
ATOM 1741 O O . ASP A 1 223 ? 11.719 -12.438 2.844 1 97.19 223 ASP A O 1
ATOM 1745 N N . TYR A 1 224 ? 11.039 -11.445 4.719 1 98.06 224 TYR A N 1
ATOM 1746 C CA . TYR A 1 224 ? 9.758 -11.086 4.113 1 98.06 224 TYR A CA 1
ATOM 1747 C C . TYR A 1 224 ? 9.703 -9.594 3.795 1 98.06 224 TYR A C 1
ATOM 1749 O O . TYR A 1 224 ? 10.414 -8.797 4.41 1 98.06 224 TYR A O 1
ATOM 1757 N N . GLY A 1 225 ? 9 -9.234 2.795 1 98.44 225 GLY A N 1
ATOM 1758 C CA . GLY A 1 225 ? 8.789 -7.852 2.402 1 98.44 225 GLY A CA 1
ATOM 1759 C C . GLY A 1 225 ? 7.324 -7.492 2.26 1 98.44 225 GLY A C 1
ATOM 1760 O O . GLY A 1 225 ? 6.473 -8.031 2.973 1 98.44 225 GLY A O 1
ATOM 1761 N N . TYR A 1 226 ? 7.125 -6.469 1.511 1 98.5 226 TYR A N 1
ATOM 1762 C CA . TYR A 1 226 ? 5.801 -5.895 1.294 1 98.5 226 TYR A CA 1
ATOM 1763 C C . TYR A 1 226 ? 5.547 -5.656 -0.189 1 98.5 226 TYR A C 1
ATOM 1765 O O . TYR A 1 226 ? 6.367 -6.02 -1.033 1 98.5 226 TYR A O 1
ATOM 1773 N N . ASN A 1 227 ? 4.383 -5.277 -0.529 1 97.5 227 ASN A N 1
ATOM 1774 C CA . ASN A 1 227 ? 4.051 -4.793 -1.865 1 97.5 227 ASN A CA 1
ATOM 1775 C C . ASN A 1 227 ? 3.709 -3.307 -1.854 1 97.5 227 ASN A C 1
ATOM 1777 O O . ASN A 1 227 ? 2.533 -2.936 -1.826 1 97.5 227 ASN A O 1
ATOM 1781 N N . TYR A 1 228 ? 4.816 -2.457 -1.954 1 97.75 228 TYR A N 1
ATOM 1782 C CA . TYR A 1 228 ? 4.664 -1.017 -1.771 1 97.75 228 TYR A CA 1
ATOM 1783 C C . TYR A 1 228 ? 5.035 -0.264 -3.043 1 97.75 228 TYR A C 1
ATOM 1785 O O . TYR A 1 228 ? 5.117 0.967 -3.043 1 97.75 228 TYR A O 1
ATOM 1793 N N . ARG A 1 229 ? 5.199 -0.91 -4.125 1 94.56 229 ARG A N 1
ATOM 1794 C CA . ARG A 1 229 ? 5.699 -0.271 -5.34 1 94.56 229 ARG A CA 1
ATOM 1795 C C . ARG A 1 229 ? 4.668 0.692 -5.914 1 94.56 229 ARG A C 1
ATOM 1797 O O . ARG A 1 229 ? 3.471 0.396 -5.922 1 94.56 229 ARG A O 1
ATOM 1804 N N . LEU A 1 230 ? 5.141 1.806 -6.418 1 96.62 230 LEU A N 1
ATOM 1805 C CA . LEU A 1 230 ? 4.297 2.748 -7.145 1 96.62 230 LEU A CA 1
ATOM 1806 C C . LEU A 1 230 ? 4.07 2.283 -8.578 1 96.62 230 LEU A C 1
ATOM 1808 O O . LEU A 1 230 ? 5 1.803 -9.234 1 96.62 230 LEU A O 1
ATOM 1812 N N . SER A 1 231 ? 2.852 2.428 -9.07 1 95 231 SER A N 1
ATOM 1813 C CA . SER A 1 231 ? 2.525 2.1 -10.453 1 95 231 SER A CA 1
ATOM 1814 C C . SER A 1 231 ? 3.264 3.014 -11.422 1 95 231 SER A C 1
ATOM 1816 O O . SER A 1 231 ? 3.42 4.207 -11.164 1 95 231 SER A O 1
ATOM 1818 N N . ASN A 1 232 ? 3.646 2.424 -12.562 1 95.94 232 ASN A N 1
ATOM 1819 C CA . ASN A 1 232 ? 4.293 3.211 -13.602 1 95.94 232 ASN A CA 1
ATOM 1820 C C . ASN A 1 232 ? 3.365 4.293 -14.148 1 95.94 232 ASN A C 1
ATOM 1822 O O . ASN A 1 232 ? 3.824 5.363 -14.555 1 95.94 232 ASN A O 1
ATOM 1826 N N . VAL A 1 233 ? 2.062 4.066 -14.172 1 95.88 233 VAL A N 1
ATOM 1827 C CA . VAL A 1 233 ? 1.061 5.035 -14.609 1 95.88 233 VAL A CA 1
ATOM 1828 C C . VAL A 1 233 ? 1.056 6.23 -13.656 1 95.88 233 VAL A C 1
ATOM 1830 O O . VAL A 1 233 ? 1.058 7.383 -14.102 1 95.88 233 VAL A O 1
ATOM 1833 N N . LEU A 1 234 ? 1.087 5.949 -12.406 1 96.44 234 LEU A N 1
ATOM 1834 C CA . LEU A 1 234 ? 1.101 7.016 -11.414 1 96.44 234 LEU A CA 1
ATOM 1835 C C . LEU A 1 234 ? 2.439 7.746 -11.414 1 96.44 234 LEU A C 1
ATOM 1837 O O . LEU A 1 234 ? 2.494 8.953 -11.164 1 96.44 234 LEU A O 1
ATOM 1841 N N . GLY A 1 235 ? 3.541 6.941 -11.68 1 97.25 235 GLY A N 1
ATOM 1842 C CA . GLY A 1 235 ? 4.832 7.586 -11.867 1 97.25 235 GLY A CA 1
ATOM 1843 C C . GLY A 1 235 ? 4.82 8.641 -12.961 1 97.25 235 GLY A C 1
ATOM 1844 O O . GLY A 1 235 ? 5.441 9.695 -12.812 1 97.25 235 GLY A O 1
ATOM 1845 N N . ALA A 1 236 ? 4.105 8.359 -14.047 1 97.12 236 ALA A N 1
ATOM 1846 C CA . ALA A 1 236 ? 3.979 9.312 -15.148 1 97.12 236 ALA A CA 1
ATOM 1847 C C . ALA A 1 236 ? 3.309 10.602 -14.68 1 97.12 236 ALA A C 1
ATOM 1849 O O . ALA A 1 236 ? 3.727 11.695 -15.055 1 97.12 236 ALA A O 1
ATOM 1850 N N . ILE A 1 237 ? 2.281 10.461 -13.883 1 97.06 237 ILE A N 1
ATOM 1851 C CA . ILE A 1 237 ? 1.62 11.633 -13.312 1 97.06 237 ILE A CA 1
ATOM 1852 C C . ILE A 1 237 ? 2.613 12.422 -12.469 1 97.06 237 ILE A C 1
ATOM 1854 O O . ILE A 1 237 ? 2.676 13.656 -12.555 1 97.06 237 ILE A O 1
ATOM 1858 N N . GLY A 1 238 ? 3.395 11.68 -11.672 1 97.81 238 GLY A N 1
ATOM 1859 C CA . GLY A 1 238 ? 4.379 12.32 -10.812 1 97.81 238 GLY A CA 1
ATOM 1860 C C . GLY A 1 238 ? 5.391 13.148 -11.586 1 97.81 238 GLY A C 1
ATOM 1861 O O . GLY A 1 238 ? 5.715 14.266 -11.188 1 97.81 238 GLY A O 1
ATOM 1862 N N . VAL A 1 239 ? 5.883 12.578 -12.672 1 98.31 239 VAL A N 1
ATOM 1863 C CA . VAL A 1 239 ? 6.848 13.289 -13.5 1 98.31 239 VAL A CA 1
ATOM 1864 C C . VAL A 1 239 ? 6.246 14.609 -13.977 1 98.31 239 VAL A C 1
ATOM 1866 O O . VAL A 1 239 ? 6.879 15.664 -13.867 1 98.31 239 VAL A O 1
ATOM 1869 N N . ALA A 1 240 ? 5.059 14.562 -14.5 1 98.38 240 ALA A N 1
ATOM 1870 C CA . ALA A 1 240 ? 4.387 15.758 -15.008 1 98.38 240 ALA A CA 1
ATOM 1871 C C . ALA A 1 240 ? 4.156 16.766 -13.883 1 98.38 240 ALA A C 1
ATOM 1873 O O . ALA A 1 240 ? 4.367 17.969 -14.07 1 98.38 240 ALA A O 1
ATOM 1874 N N . GLN A 1 241 ? 3.732 16.328 -12.758 1 98.19 241 GLN A N 1
ATOM 1875 C CA . GLN A 1 241 ? 3.412 17.203 -11.633 1 98.19 241 GLN A CA 1
ATOM 1876 C C . GLN A 1 241 ? 4.668 17.875 -11.086 1 98.19 241 GLN A C 1
ATOM 1878 O O . GLN A 1 241 ? 4.613 19.031 -10.648 1 98.19 241 GLN A O 1
ATOM 1883 N N . MET A 1 242 ? 5.777 17.156 -11.094 1 98.69 242 MET A N 1
ATOM 1884 C CA . MET A 1 242 ? 7.031 17.75 -10.633 1 98.69 242 MET A CA 1
ATOM 1885 C C . MET A 1 242 ? 7.414 18.953 -11.492 1 98.69 242 MET A C 1
ATOM 1887 O O . MET A 1 242 ? 8.047 19.891 -11 1 98.69 242 MET A O 1
ATOM 1891 N N . GLU A 1 243 ? 6.996 18.984 -12.742 1 98.5 243 GLU A N 1
ATOM 1892 C CA . GLU A 1 243 ? 7.324 20.062 -13.664 1 98.5 243 GLU A CA 1
ATOM 1893 C C . GLU A 1 243 ? 6.691 21.375 -13.227 1 98.5 243 GLU A C 1
ATOM 1895 O O . GLU A 1 243 ? 7.18 22.453 -13.578 1 98.5 243 GLU A O 1
ATOM 1900 N N . VAL A 1 244 ? 5.617 21.328 -12.422 1 98.25 244 VAL A N 1
ATOM 1901 C CA . VAL A 1 244 ? 4.898 22.547 -12.062 1 98.25 244 VAL A CA 1
ATOM 1902 C C . VAL A 1 244 ? 4.977 22.766 -10.547 1 98.25 244 VAL A C 1
ATOM 1904 O O . VAL A 1 244 ? 4.277 23.625 -10 1 98.25 244 VAL A O 1
ATOM 1907 N N . LEU A 1 245 ? 5.82 22.047 -9.844 1 98.62 245 LEU A N 1
ATOM 1908 C CA . LEU A 1 245 ? 5.902 22.078 -8.391 1 98.62 245 LEU A CA 1
ATOM 1909 C C . LEU A 1 245 ? 6.16 23.5 -7.891 1 98.62 245 LEU A C 1
ATOM 1911 O O . LEU A 1 245 ? 5.449 23.984 -7.008 1 98.62 245 LEU A O 1
ATOM 1915 N N . GLU A 1 246 ? 7.133 24.156 -8.422 1 98.5 246 GLU A N 1
ATOM 1916 C CA . GLU A 1 246 ? 7.5 25.484 -7.934 1 98.5 246 GLU A CA 1
ATOM 1917 C C . GLU A 1 246 ? 6.359 26.484 -8.125 1 98.5 246 GLU A C 1
ATOM 1919 O O . GLU A 1 246 ? 6.125 27.344 -7.27 1 98.5 246 GLU A O 1
ATOM 1924 N N . GLN A 1 247 ? 5.648 26.375 -9.266 1 98.5 247 GLN A N 1
ATOM 1925 C CA . GLN A 1 247 ? 4.48 27.219 -9.492 1 98.5 247 GLN A CA 1
ATOM 1926 C C . GLN A 1 247 ? 3.422 26.984 -8.414 1 98.5 247 GLN A C 1
ATOM 1928 O O . GLN A 1 247 ? 2.785 27.938 -7.957 1 98.5 247 GLN A O 1
ATOM 1933 N N . ARG A 1 248 ? 3.217 25.734 -8.039 1 98.62 248 ARG A N 1
ATOM 1934 C CA . ARG A 1 248 ? 2.24 25.406 -7.008 1 98.62 248 ARG A CA 1
ATOM 1935 C C . ARG A 1 248 ? 2.664 25.969 -5.652 1 98.62 248 ARG A C 1
ATOM 1937 O O . ARG A 1 248 ? 1.835 26.5 -4.906 1 98.62 248 ARG A O 1
ATOM 1944 N N . VAL A 1 249 ? 3.959 25.859 -5.324 1 98.75 249 VAL A N 1
ATOM 1945 C CA . VAL A 1 249 ? 4.469 26.375 -4.059 1 98.75 249 VAL A CA 1
ATOM 1946 C C . VAL A 1 249 ? 4.258 27.891 -3.988 1 98.75 249 VAL A C 1
ATOM 1948 O O . VAL A 1 249 ? 3.75 28.406 -2.99 1 98.75 249 VAL A O 1
ATOM 1951 N N . LEU A 1 250 ? 4.621 28.578 -5.031 1 98.69 250 LEU A N 1
ATOM 1952 C CA . LEU A 1 250 ? 4.473 30.031 -5.066 1 98.69 250 LEU A CA 1
ATOM 1953 C C . LEU A 1 250 ? 3.014 30.438 -4.902 1 98.69 250 LEU A C 1
ATOM 1955 O O . LEU A 1 250 ? 2.705 31.406 -4.195 1 98.69 250 LEU A O 1
ATOM 1959 N N . LYS A 1 251 ? 2.145 29.703 -5.559 1 98.75 251 LYS A N 1
ATOM 1960 C CA . LYS A 1 251 ? 0.721 30.016 -5.473 1 98.75 251 LYS A CA 1
ATOM 1961 C C . LYS A 1 251 ? 0.195 29.781 -4.055 1 98.75 251 LYS A C 1
ATOM 1963 O O . LYS A 1 251 ? -0.584 30.594 -3.541 1 98.75 251 LYS A O 1
ATOM 1968 N N . LYS A 1 252 ? 0.557 28.625 -3.424 1 98.75 252 LYS A N 1
ATOM 1969 C CA . LYS A 1 252 ? 0.163 28.375 -2.041 1 98.75 252 LYS A CA 1
ATOM 1970 C C . LYS A 1 252 ? 0.61 29.5 -1.126 1 98.75 252 LYS A C 1
ATOM 1972 O O . LYS A 1 252 ? -0.142 29.938 -0.247 1 98.75 252 LYS A O 1
ATOM 1977 N N . ARG A 1 253 ? 1.797 29.953 -1.287 1 98.62 253 ARG A N 1
ATOM 1978 C CA . ARG A 1 253 ? 2.342 31.031 -0.467 1 98.62 253 ARG A CA 1
ATOM 1979 C C . ARG A 1 253 ? 1.586 32.344 -0.703 1 98.62 253 ARG A C 1
ATOM 1981 O O . ARG A 1 253 ? 1.327 33.094 0.238 1 98.62 253 ARG A O 1
ATOM 1988 N N . GLU A 1 254 ? 1.233 32.625 -1.982 1 98.69 254 GLU A N 1
ATOM 1989 C CA . GLU A 1 254 ? 0.421 33.781 -2.295 1 98.69 254 GLU A CA 1
ATOM 1990 C C . GLU A 1 254 ? -0.922 33.719 -1.571 1 98.69 254 GLU A C 1
ATOM 1992 O O . GLU A 1 254 ? -1.362 34.719 -0.997 1 98.69 254 GLU A O 1
ATOM 1997 N N . ILE A 1 255 ? -1.565 32.625 -1.661 1 98.81 255 ILE A N 1
ATOM 1998 C CA . ILE A 1 255 ? -2.873 32.406 -1.042 1 98.81 255 ILE A CA 1
ATOM 1999 C C . ILE A 1 255 ? -2.771 32.656 0.462 1 98.81 255 ILE A C 1
ATOM 2001 O O . ILE A 1 255 ? -3.629 33.312 1.051 1 98.81 255 ILE A O 1
ATOM 2005 N N . TYR A 1 256 ? -1.733 32.094 1.092 1 98.69 256 TYR A N 1
ATOM 2006 C CA . TYR A 1 256 ? -1.491 32.312 2.512 1 98.69 256 TYR A CA 1
ATOM 2007 C C . TYR A 1 256 ? -1.395 33.812 2.822 1 98.69 256 TYR A C 1
ATOM 2009 O O . TYR A 1 256 ? -1.99 34.281 3.789 1 98.69 256 TYR A O 1
ATOM 2017 N N . GLU A 1 257 ? -0.695 34.594 2.01 1 98.56 257 GLU A N 1
ATOM 2018 C CA . GLU A 1 257 ? -0.516 36 2.213 1 98.56 257 GLU A CA 1
ATOM 2019 C C . GLU A 1 257 ? -1.826 36.781 2.002 1 98.56 257 GLU A C 1
ATOM 2021 O O . GLU A 1 257 ? -2.086 37.781 2.674 1 98.56 257 GLU A O 1
ATOM 2026 N N . TRP A 1 258 ? -2.637 36.312 1.009 1 98.88 258 TRP A N 1
ATOM 2027 C CA . TRP A 1 258 ? -3.945 36.938 0.812 1 98.88 258 TRP A CA 1
ATOM 2028 C C . TRP A 1 258 ? -4.809 36.781 2.059 1 98.88 258 TRP A C 1
ATOM 2030 O O . TRP A 1 258 ? -5.453 37.75 2.494 1 98.88 258 TRP A O 1
ATOM 2040 N N . TYR A 1 259 ? -4.848 35.562 2.625 1 98.81 259 TYR A N 1
ATOM 2041 C CA . TYR A 1 259 ? -5.613 35.375 3.852 1 98.81 259 TYR A CA 1
ATOM 2042 C C . TYR A 1 259 ? -5.098 36.25 4.973 1 98.81 259 TYR A C 1
ATOM 2044 O O . TYR A 1 259 ? -5.887 36.812 5.73 1 98.81 259 TYR A O 1
ATOM 2052 N N . LYS A 1 260 ? -3.785 36.312 5.141 1 98.38 260 LYS A N 1
ATOM 2053 C CA . LYS A 1 260 ? -3.188 37.188 6.164 1 98.38 260 LYS A CA 1
ATOM 2054 C C . LYS A 1 260 ? -3.609 38.625 5.984 1 98.38 260 LYS A C 1
ATOM 2056 O O . LYS A 1 260 ? -3.904 39.312 6.961 1 98.38 260 LYS A O 1
ATOM 2061 N N . GLU A 1 261 ? -3.621 39.094 4.785 1 98.5 261 GLU A N 1
ATOM 2062 C CA . GLU A 1 261 ? -4.035 40.469 4.457 1 98.5 261 GLU A CA 1
ATOM 2063 C C . GLU A 1 261 ? -5.488 40.719 4.852 1 98.5 261 GLU A C 1
ATOM 2065 O O . GLU A 1 261 ? -5.812 41.75 5.445 1 98.5 261 GLU A O 1
ATOM 2070 N N . PHE A 1 262 ? -6.312 39.75 4.523 1 98.69 262 PHE A N 1
ATOM 2071 C CA . PHE A 1 262 ? -7.746 39.969 4.664 1 98.69 262 PHE A CA 1
ATOM 2072 C C . PHE A 1 262 ? -8.203 39.656 6.086 1 98.69 262 PHE A C 1
ATOM 2074 O O . PHE A 1 262 ? -9.172 40.25 6.574 1 98.69 262 PHE A O 1
ATOM 2081 N N . LEU A 1 263 ? -7.508 38.75 6.781 1 98.56 263 LEU A N 1
ATOM 2082 C CA . LEU A 1 263 ? -8.023 38.219 8.047 1 98.56 263 LEU A CA 1
ATOM 2083 C C . LEU A 1 263 ? -7.07 38.531 9.195 1 98.56 263 LEU A C 1
ATOM 2085 O O . LEU A 1 263 ? -7.344 38.188 10.344 1 98.56 263 LEU A O 1
ATOM 2089 N N . GLY A 1 264 ? -5.949 39.188 8.953 1 97.25 264 GLY A N 1
ATOM 2090 C CA . GLY A 1 264 ? -4.855 39.344 9.891 1 97.25 264 GLY A CA 1
ATOM 2091 C C . GLY A 1 264 ? -5.266 40.125 11.133 1 97.25 264 GLY A C 1
ATOM 2092 O O . GLY A 1 264 ? -4.578 40.062 12.156 1 97.25 264 GLY A O 1
ATOM 2093 N N . GLU A 1 265 ? -6.383 40.844 11.109 1 96.12 265 GLU A N 1
ATOM 2094 C CA . GLU A 1 265 ? -6.855 41.594 12.273 1 96.12 265 GLU A CA 1
ATOM 2095 C C . GLU A 1 265 ? -7.566 40.656 13.266 1 96.12 265 GLU A C 1
ATOM 2097 O O . GLU A 1 265 ? -7.586 40.938 14.469 1 96.12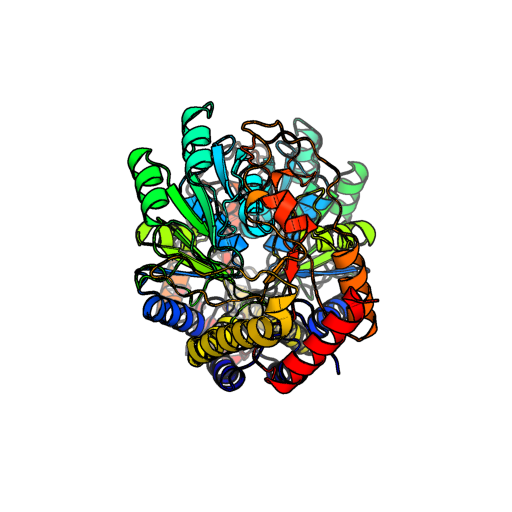 265 GLU A O 1
ATOM 2102 N N . CYS A 1 266 ? -8.109 39.594 12.773 1 96.44 266 CYS A N 1
ATOM 2103 C CA . CYS A 1 266 ? -8.953 38.719 13.602 1 96.44 266 CYS A CA 1
ATOM 2104 C C . CYS A 1 266 ? -8.273 37.375 13.875 1 96.44 266 CYS A C 1
ATOM 2106 O O . CYS A 1 266 ? -8.648 36.688 14.805 1 96.44 266 CYS A O 1
ATOM 2108 N N . PHE A 1 267 ? -7.336 37.062 13.07 1 98 267 PHE A N 1
ATOM 2109 C CA . PHE A 1 267 ? -6.66 35.781 13.195 1 98 267 PHE A CA 1
ATOM 2110 C C . PHE A 1 267 ? -5.148 35.969 13.297 1 98 267 PHE A C 1
ATOM 2112 O O . PHE A 1 267 ? -4.605 36.938 12.789 1 98 267 PHE A O 1
ATOM 2119 N N . SER A 1 268 ? -4.508 35 13.992 1 98.19 268 SER A N 1
ATOM 2120 C CA . SER A 1 268 ? -3.051 34.938 14.008 1 98.19 268 SER A CA 1
ATOM 2121 C C . SER A 1 268 ? -2.541 33.906 12.984 1 98.19 268 SER A C 1
ATOM 2123 O O . SER A 1 268 ? -3.059 32.812 12.898 1 98.19 268 SER A O 1
ATOM 2125 N N . PHE A 1 269 ? -1.612 34.312 12.195 1 97.88 269 PHE A N 1
ATOM 2126 C CA . PHE A 1 269 ? -0.984 33.469 11.203 1 97.88 269 PHE A CA 1
ATOM 2127 C C . PHE A 1 269 ? 0.45 33.125 11.594 1 97.88 269 PHE A C 1
ATOM 2129 O O . PHE A 1 269 ? 1.133 33.969 12.219 1 97.88 269 PHE A O 1
ATOM 2136 N N . LEU A 1 270 ? 0.842 31.922 11.352 1 95.38 270 LEU A N 1
ATOM 2137 C CA . LEU A 1 270 ? 2.166 31.438 11.727 1 95.38 270 LEU A CA 1
ATOM 2138 C C . LEU A 1 270 ? 3.246 32.094 10.867 1 95.38 270 LEU A C 1
ATOM 2140 O O . LEU A 1 270 ? 3.15 32.094 9.633 1 95.38 270 LEU A O 1
ATOM 2144 N N . ASP A 1 271 ? 4.203 32.656 11.531 1 91.19 271 ASP A N 1
ATOM 2145 C CA . ASP A 1 271 ? 5.375 33.125 10.812 1 91.19 271 ASP A CA 1
ATOM 2146 C C . ASP A 1 271 ? 6.336 32 10.477 1 91.19 271 ASP A C 1
ATOM 2148 O O . ASP A 1 271 ? 6.355 30.969 11.164 1 91.19 271 ASP A O 1
ATOM 2152 N N . GLU A 1 272 ? 7.113 32.188 9.492 1 93.56 272 GLU A N 1
ATOM 2153 C CA . GLU A 1 272 ? 8.125 31.219 9.117 1 93.56 272 GLU A CA 1
ATOM 2154 C C . GLU A 1 272 ? 9.375 31.359 9.984 1 93.56 272 GLU A C 1
ATOM 2156 O O . GLU A 1 272 ? 9.695 32.438 10.445 1 93.56 272 GLU A O 1
ATOM 2161 N N . LEU A 1 273 ? 10 30.203 10.227 1 95.38 273 LEU A N 1
ATOM 2162 C CA . LEU A 1 273 ? 11.312 30.219 10.875 1 95.38 273 LEU A CA 1
ATOM 2163 C C . LEU A 1 273 ? 12.312 31.016 10.047 1 95.38 273 LEU A C 1
ATOM 2165 O O . LEU A 1 273 ? 12.227 31.031 8.812 1 95.38 273 LEU A O 1
ATOM 2169 N N . GLU A 1 274 ? 13.25 31.609 10.773 1 95.88 274 GLU A N 1
ATOM 2170 C CA . GLU A 1 274 ? 14.297 32.344 10.062 1 95.88 274 GLU A CA 1
ATOM 2171 C C . GLU A 1 274 ? 15.008 31.438 9.062 1 95.88 274 GLU A C 1
ATOM 2173 O O . GLU A 1 274 ? 15.305 30.281 9.367 1 95.88 274 GLU A O 1
ATOM 2178 N N . ASN A 1 275 ? 15.266 31.938 7.883 1 97.06 275 ASN A N 1
ATOM 2179 C CA . ASN A 1 275 ? 16 31.266 6.816 1 97.06 275 ASN A CA 1
ATOM 2180 C C . ASN A 1 275 ? 15.258 30.047 6.301 1 97.06 275 ASN A C 1
ATOM 2182 O O . ASN A 1 275 ? 15.867 29.016 5.98 1 97.06 275 ASN A O 1
ATOM 2186 N N . SER A 1 276 ? 13.977 30.109 6.34 1 98.12 276 SER A N 1
ATOM 2187 C CA . SER A 1 276 ? 13.172 29 5.84 1 98.12 276 SER A CA 1
ATOM 2188 C C . SER A 1 276 ? 12.156 29.469 4.805 1 98.12 276 SER A C 1
ATOM 2190 O O . SER A 1 276 ? 11.891 30.672 4.691 1 98.12 276 SER A O 1
ATOM 2192 N N . ARG A 1 277 ? 11.742 28.625 3.982 1 98.25 277 ARG A N 1
ATOM 2193 C CA . ARG A 1 277 ? 10.648 28.812 3.041 1 98.25 277 ARG A CA 1
ATOM 2194 C C . ARG A 1 277 ? 9.633 27.688 3.156 1 98.25 277 ARG A C 1
ATOM 2196 O O . ARG A 1 277 ? 9.922 26.547 2.793 1 98.25 277 ARG A O 1
ATOM 2203 N N . SER A 1 278 ? 8.516 27.984 3.68 1 98.56 278 SER A N 1
ATOM 2204 C CA . SER A 1 278 ? 7.438 27.016 3.777 1 98.56 278 SER A CA 1
ATOM 2205 C C . SER A 1 278 ? 6.648 26.922 2.473 1 98.56 278 SER A C 1
ATOM 2207 O O . SER A 1 278 ? 6.434 27.938 1.807 1 98.56 278 SER A O 1
ATOM 2209 N N . ASN A 1 279 ? 6.223 25.672 2.076 1 98.62 279 ASN A N 1
ATOM 2210 C CA . ASN A 1 279 ? 5.379 25.531 0.894 1 98.62 279 ASN A CA 1
ATOM 2211 C C . ASN A 1 279 ? 3.941 25.953 1.174 1 98.62 279 ASN A C 1
ATOM 2213 O O . ASN A 1 279 ? 3.15 26.141 0.246 1 98.62 279 ASN A O 1
ATOM 2217 N N . ARG A 1 280 ? 3.645 26.156 2.488 1 98.31 280 ARG A N 1
ATOM 2218 C CA . ARG A 1 280 ? 2.299 26.547 2.895 1 98.31 280 ARG A CA 1
ATOM 2219 C C . ARG A 1 280 ? 1.25 25.641 2.264 1 98.31 280 ARG A C 1
ATOM 2221 O O . ARG A 1 280 ? 0.282 26.125 1.669 1 98.31 280 ARG A O 1
ATOM 2228 N N . TRP A 1 281 ? 1.445 24.297 2.469 1 98.19 281 TRP A N 1
ATOM 2229 C CA . TRP A 1 281 ? 0.503 23.328 1.9 1 98.19 281 TRP A CA 1
ATOM 2230 C C . TRP A 1 281 ? -0.935 23.734 2.217 1 98.19 281 TRP A C 1
ATOM 2232 O O . TRP A 1 281 ? -1.765 23.859 1.314 1 98.19 281 TRP A O 1
ATOM 2242 N N . LEU A 1 282 ? -1.201 23.953 3.512 1 98.38 282 LEU A N 1
ATOM 2243 C CA . LEU A 1 282 ? -2.479 24.516 3.941 1 98.38 282 LEU A CA 1
ATOM 2244 C C . LEU A 1 282 ? -2.279 25.859 4.637 1 98.38 282 LEU A C 1
ATOM 2246 O O . LEU A 1 282 ? -1.313 26.031 5.379 1 98.38 282 LEU A O 1
ATOM 2250 N N . SER A 1 283 ? -3.188 26.797 4.363 1 98.62 283 SER A N 1
ATOM 2251 C CA . SER A 1 283 ? -3.256 28.031 5.133 1 98.62 283 SER A CA 1
ATOM 2252 C C . SER A 1 283 ? -3.969 27.812 6.465 1 98.62 283 SER A C 1
ATOM 2254 O O . SER A 1 283 ? -5.168 27.547 6.496 1 98.62 283 SER A O 1
ATOM 2256 N N . THR A 1 284 ? -3.201 27.922 7.512 1 98.56 284 THR A N 1
ATOM 2257 C CA . THR A 1 284 ? -3.738 27.719 8.852 1 98.56 284 THR A CA 1
ATOM 2258 C C . THR A 1 284 ? -3.781 29.047 9.617 1 98.56 284 THR A C 1
ATOM 2260 O O . THR A 1 284 ? -2.967 29.938 9.367 1 98.56 284 THR A O 1
ATOM 2263 N N . ALA A 1 285 ? -4.719 29.188 10.484 1 98.62 285 ALA A N 1
ATOM 2264 C CA . ALA A 1 285 ? -4.883 30.406 11.281 1 98.62 285 ALA A CA 1
ATOM 2265 C C . ALA A 1 285 ? -5.418 30.078 12.672 1 98.62 285 ALA A C 1
ATOM 2267 O O . ALA A 1 285 ? -6.062 29.047 12.867 1 98.62 285 ALA A O 1
ATOM 2268 N N . LEU A 1 286 ? -5.098 30.875 13.617 1 98.62 286 LEU A N 1
ATOM 2269 C CA . LEU A 1 286 ? -5.566 30.75 14.992 1 98.62 286 LEU A CA 1
ATOM 2270 C C . LEU A 1 286 ? -6.477 31.906 15.375 1 98.62 286 LEU A C 1
ATOM 2272 O O . LEU A 1 286 ? -6.148 33.062 15.117 1 98.62 286 LEU A O 1
ATOM 2276 N N . ILE A 1 287 ? -7.551 31.625 15.992 1 98.19 287 ILE A N 1
ATOM 2277 C CA . ILE A 1 287 ? -8.461 32.656 16.453 1 98.19 287 ILE A CA 1
ATOM 2278 C C . ILE A 1 287 ? -8.219 32.938 17.938 1 98.19 287 ILE A C 1
ATOM 2280 O O . ILE A 1 287 ? -7.949 32.031 18.703 1 98.19 287 ILE A O 1
ATOM 2284 N N . ASP A 1 288 ? -8.281 34.188 18.328 1 97.06 288 ASP A N 1
ATOM 2285 C CA . ASP A 1 288 ? -8.164 34.625 19.734 1 97.06 288 ASP A CA 1
ATOM 2286 C C . ASP A 1 288 ? -6.898 34.062 20.375 1 97.06 288 ASP A C 1
ATOM 2288 O O . ASP A 1 288 ? -6.938 33.562 21.5 1 97.06 288 ASP A O 1
ATOM 2292 N N . PHE A 1 289 ? -5.883 34 19.625 1 96.69 289 PHE A N 1
ATOM 2293 C CA . PHE A 1 289 ? -4.617 33.438 20.078 1 96.69 289 PHE A CA 1
ATOM 2294 C C . PHE A 1 289 ? -3.725 34.5 20.672 1 96.69 289 PHE A C 1
ATOM 2296 O O . PHE A 1 289 ? -3.615 35.594 20.109 1 96.69 289 PHE A O 1
ATOM 2303 N N . ASP A 1 290 ? -3.168 34.188 21.844 1 95.12 290 ASP A N 1
ATOM 2304 C CA . ASP A 1 290 ? -2.154 35 22.516 1 95.12 290 ASP A CA 1
ATOM 2305 C C . ASP A 1 290 ? -0.875 34.188 22.75 1 95.12 290 ASP A C 1
ATOM 2307 O O . ASP A 1 290 ? -0.908 33.125 23.359 1 95.12 290 ASP A O 1
ATOM 2311 N N . LYS A 1 291 ? 0.226 34.688 22.281 1 93.94 291 LYS A N 1
ATOM 2312 C CA . LYS A 1 291 ? 1.5 34 22.391 1 93.94 291 LYS A CA 1
ATOM 2313 C C . LYS A 1 291 ? 1.81 33.625 23.844 1 93.94 291 LYS A C 1
ATOM 2315 O O . LYS A 1 291 ? 2.541 32.688 24.109 1 93.94 291 LYS A O 1
ATOM 2320 N N . ASN A 1 292 ? 1.285 34.375 24.734 1 94.38 292 ASN A N 1
ATOM 2321 C CA . ASN A 1 292 ? 1.52 34.125 26.156 1 94.38 292 ASN A CA 1
ATOM 2322 C C . ASN A 1 292 ? 0.846 32.844 26.625 1 94.38 292 ASN A C 1
ATOM 2324 O O . ASN A 1 292 ? 1.143 32.344 27.703 1 94.38 292 ASN A O 1
ATOM 2328 N N . GLU A 1 293 ? -0.018 32.281 25.781 1 94.75 293 GLU A N 1
ATOM 2329 C CA . GLU A 1 293 ? -0.725 31.047 26.109 1 94.75 293 GLU A CA 1
ATOM 2330 C C . GLU A 1 293 ? 0.152 29.828 25.875 1 94.75 293 GLU A C 1
ATOM 2332 O O . GLU A 1 293 ? -0.171 28.719 26.312 1 94.75 293 GLU A O 1
ATOM 2337 N N . LEU A 1 294 ? 1.227 30.047 25.219 1 95.25 294 LEU A N 1
ATOM 2338 C CA . LEU A 1 294 ? 2.1 28.922 24.891 1 95.25 294 LEU A CA 1
ATOM 2339 C C . LEU A 1 294 ? 2.754 28.359 26.141 1 95.25 294 LEU A C 1
ATOM 2341 O O . LEU A 1 294 ? 3.014 29.094 27.094 1 95.25 294 LEU A O 1
ATOM 2345 N N . ASN A 1 295 ? 3.035 27.062 26.031 1 92.81 295 ASN A N 1
ATOM 2346 C CA . ASN A 1 295 ? 3.752 26.375 27.094 1 92.81 295 ASN A CA 1
ATOM 2347 C C . ASN A 1 295 ? 3.031 26.5 28.422 1 92.81 295 ASN A C 1
ATOM 2349 O O . ASN A 1 295 ? 3.646 26.859 29.438 1 92.81 295 ASN A O 1
ATOM 2353 N N . SER A 1 296 ? 1.662 26.359 28.422 1 83.19 296 SER A N 1
ATOM 2354 C CA . SER A 1 296 ? 0.809 26.594 29.578 1 83.19 296 SER A CA 1
ATOM 2355 C C . SER A 1 296 ? 0.856 25.422 30.547 1 83.19 296 SER A C 1
ATOM 2357 O O . SER A 1 296 ? 0.374 25.516 31.672 1 83.19 296 SER A O 1
ATOM 2359 N N . CYS A 1 297 ? 1.104 24.281 30.172 1 77.19 297 CYS A N 1
ATOM 2360 C CA . CYS A 1 297 ? 1.196 23.156 31.094 1 77.19 297 CYS A CA 1
ATOM 2361 C C . CYS A 1 297 ? 2.619 22.609 31.156 1 77.19 297 CYS A C 1
ATOM 2363 O O . CYS A 1 297 ? 3.438 22.906 30.281 1 77.19 297 CYS A O 1
ATOM 2365 N N . GLN A 1 298 ? 3.018 22.297 32.375 1 61.47 298 GLN A N 1
ATOM 2366 C CA . GLN A 1 298 ? 4.406 21.906 32.562 1 61.47 298 GLN A CA 1
ATOM 2367 C C . GLN A 1 298 ? 4.574 20.391 32.406 1 61.47 298 GLN A C 1
ATOM 2369 O O . GLN A 1 298 ? 3.666 19.625 32.75 1 61.47 298 GLN A O 1
ATOM 2374 N N . LYS A 1 299 ? 5.5 19.469 31.922 1 56.09 299 LYS A N 1
ATOM 2375 C CA . LYS A 1 299 ? 6.297 18.266 31.672 1 56.09 299 LYS A CA 1
ATOM 2376 C C . LYS A 1 299 ? 5.414 17.031 31.562 1 56.09 299 LYS A C 1
ATOM 2378 O O . LYS A 1 299 ? 4.211 17.094 31.828 1 56.09 299 LYS A O 1
ATOM 2383 N N . ASP A 1 300 ? 5.73 15.789 31.859 1 53.72 300 ASP A N 1
ATOM 2384 C CA . ASP A 1 300 ? 5.504 14.359 31.656 1 53.72 300 ASP A CA 1
ATOM 2385 C C . ASP A 1 300 ? 4.07 13.977 32 1 53.72 300 ASP A C 1
ATOM 2387 O O . ASP A 1 300 ? 3.678 14.023 33.188 1 53.72 300 ASP A O 1
ATOM 2391 N N . ILE A 1 301 ? 3.051 14.68 31.297 1 53.72 301 ILE A N 1
ATOM 2392 C CA . ILE A 1 301 ? 1.775 14.227 31.844 1 53.72 301 ILE A CA 1
ATOM 2393 C C . ILE A 1 301 ? 1.336 12.953 31.125 1 53.72 301 ILE A C 1
ATOM 2395 O O . ILE A 1 301 ? 1.625 12.773 29.938 1 53.72 301 ILE A O 1
ATOM 2399 N N . ASN A 1 302 ? 1.397 11.883 31.922 1 52.53 302 ASN A N 1
ATOM 2400 C CA . ASN A 1 302 ? 0.713 10.695 31.406 1 52.53 302 ASN A CA 1
ATOM 2401 C C . ASN A 1 302 ? -0.48 11.07 30.531 1 52.53 302 ASN A C 1
ATOM 2403 O O . ASN A 1 302 ? -1.139 12.086 30.781 1 52.53 302 ASN A O 1
ATOM 2407 N N . ILE A 1 303 ? -0.433 10.594 29.203 1 57.12 303 ILE A N 1
ATOM 2408 C CA . ILE A 1 303 ? -1.479 10.773 28.203 1 57.12 303 ILE A CA 1
ATOM 2409 C C . ILE A 1 303 ? -2.85 10.727 28.875 1 57.12 303 ILE A C 1
ATOM 2411 O O . ILE A 1 303 ? -3.213 9.719 29.484 1 57.12 303 ILE A O 1
ATOM 2415 N N . SER A 1 304 ? -3.312 11.703 29.625 1 53.41 304 SER A N 1
ATOM 2416 C CA . SER A 1 304 ? -4.727 11.609 29.969 1 53.41 304 SER A CA 1
ATOM 2417 C C . SER A 1 304 ? -5.617 12.023 28.812 1 53.41 304 SER A C 1
ATOM 2419 O O . SER A 1 304 ? -5.391 13.062 28.188 1 53.41 304 SER A O 1
ATOM 2421 N N . GLN A 1 305 ? -6.105 10.945 28.141 1 57.38 305 GLN A N 1
ATOM 2422 C CA . GLN A 1 305 ? -7.082 11.203 27.094 1 57.38 305 GLN A CA 1
ATOM 2423 C C . GLN A 1 305 ? -8.078 12.281 27.516 1 57.38 305 GLN A C 1
ATOM 2425 O O . GLN A 1 305 ? -8.883 12.07 28.422 1 57.38 305 GLN A O 1
ATOM 2430 N N . LYS A 1 306 ? -7.672 13.57 27.453 1 61.31 306 LYS A N 1
ATOM 2431 C CA . LYS A 1 306 ? -8.539 14.703 27.75 1 61.31 306 LYS A CA 1
ATOM 2432 C C . LYS A 1 306 ? -9.469 15 26.562 1 61.31 306 LYS A C 1
ATOM 2434 O O . LYS A 1 306 ? -9.086 14.812 25.406 1 61.31 306 LYS A O 1
ATOM 2439 N N . ASN A 1 307 ? -10.695 15.008 26.906 1 77.5 307 ASN A N 1
ATOM 2440 C CA . ASN A 1 307 ? -11.641 15.523 25.922 1 77.5 307 ASN A CA 1
ATOM 2441 C C . ASN A 1 307 ? -11.312 16.953 25.531 1 77.5 307 ASN A C 1
ATOM 2443 O O . ASN A 1 307 ? -11.477 17.875 26.328 1 77.5 307 ASN A O 1
ATOM 2447 N N . ILE A 1 308 ? -10.602 17.188 24.453 1 87.88 308 ILE A N 1
ATOM 2448 C CA . ILE A 1 308 ? -10.258 18.516 23.938 1 87.88 308 ILE A CA 1
ATOM 2449 C C . ILE A 1 308 ? -11.328 18.984 22.953 1 87.88 308 ILE A C 1
ATOM 2451 O O . ILE A 1 308 ? -11.594 18.312 21.953 1 87.88 308 ILE A O 1
ATOM 2455 N N . THR A 1 309 ? -11.969 20.094 23.266 1 92 309 THR A N 1
ATOM 2456 C CA . THR A 1 309 ? -13.031 20.609 22.406 1 92 309 THR A CA 1
ATOM 2457 C C . THR A 1 309 ? -12.555 21.812 21.625 1 92 309 THR A C 1
ATOM 2459 O O . THR A 1 309 ? -11.75 22.609 22.125 1 92 309 THR A O 1
ATOM 2462 N N . LEU A 1 310 ? -13.086 22.031 20.516 1 96.81 310 LEU A N 1
ATOM 2463 C CA . LEU A 1 310 ? -12.766 23.172 19.688 1 96.81 310 LEU A CA 1
ATOM 2464 C C . LEU A 1 310 ? -13.305 24.469 20.312 1 96.81 310 LEU A C 1
ATOM 2466 O O . LEU A 1 310 ? -14.359 24.453 20.938 1 96.81 310 LEU A O 1
ATOM 2470 N N . HIS A 1 311 ? -12.594 25.531 20.156 1 96.69 311 HIS A N 1
ATOM 2471 C CA . HIS A 1 311 ? -13.133 26.844 20.484 1 96.69 311 HIS A CA 1
ATOM 2472 C C . HIS A 1 311 ? -14.484 27.078 19.828 1 96.69 311 HIS A C 1
ATOM 2474 O O . HIS A 1 311 ? -14.688 26.734 18.656 1 96.69 311 HIS A O 1
ATOM 2480 N N . PRO A 1 312 ? -15.508 27.609 20.516 1 96.62 312 PRO A N 1
ATOM 2481 C CA . PRO A 1 312 ? -16.859 27.766 19.969 1 96.62 312 PRO A CA 1
ATOM 2482 C C . PRO A 1 312 ? -16.875 28.562 18.656 1 96.62 312 PRO A C 1
ATOM 2484 O O . PRO A 1 312 ? -17.656 28.25 17.75 1 96.62 312 PRO A O 1
ATOM 2487 N N . LYS A 1 313 ? -16.047 29.547 18.562 1 97.19 313 LYS A N 1
ATOM 2488 C CA . LYS A 1 313 ? -15.992 30.344 17.344 1 97.19 313 LYS A CA 1
ATOM 2489 C C . LYS A 1 313 ? -15.508 29.5 16.172 1 97.19 313 LYS A C 1
ATOM 2491 O O . LYS A 1 313 ? -15.945 29.703 15.031 1 97.19 313 LYS A O 1
ATOM 2496 N N . ILE A 1 314 ? -14.531 28.609 16.438 1 97.88 314 ILE A N 1
ATOM 2497 C CA . ILE A 1 314 ? -14.008 27.734 15.398 1 97.88 314 ILE A CA 1
ATOM 2498 C C . ILE A 1 314 ? -15.086 26.75 14.969 1 97.88 314 ILE A C 1
ATOM 2500 O O . ILE A 1 314 ? -15.297 26.531 13.773 1 97.88 314 ILE A O 1
ATOM 2504 N N . SER A 1 315 ? -15.766 26.125 15.922 1 97.06 315 SER A N 1
ATOM 2505 C CA . SER A 1 315 ? -16.828 25.188 15.625 1 97.06 315 SER A CA 1
ATOM 2506 C C . SER A 1 315 ? -17.922 25.828 14.773 1 97.06 315 SER A C 1
ATOM 2508 O O . SER A 1 315 ? -18.375 25.25 13.781 1 97.06 315 SER A O 1
ATOM 2510 N N . LYS A 1 316 ? -18.328 27.016 15.188 1 97.56 316 LYS A N 1
ATOM 2511 C CA . LYS A 1 316 ? -19.359 27.75 14.453 1 97.56 316 LYS A CA 1
ATOM 2512 C C . LYS A 1 316 ? -18.891 28.094 13.047 1 97.56 316 LYS A C 1
ATOM 2514 O O . LYS A 1 316 ? -19.641 27.953 12.078 1 97.56 316 LYS A O 1
ATOM 2519 N N . LEU A 1 317 ? -17.703 28.578 12.992 1 98.19 317 LEU A N 1
ATOM 2520 C CA . LEU A 1 317 ? -17.125 28.984 11.711 1 98.19 317 LEU A CA 1
ATOM 2521 C C . LEU A 1 317 ? -17.109 27.812 10.734 1 98.19 317 LEU A C 1
ATOM 2523 O O . LEU A 1 317 ? -17.484 27.953 9.57 1 98.19 317 LEU A O 1
ATOM 2527 N N . ILE A 1 318 ? -16.641 26.641 11.133 1 98.19 318 ILE A N 1
ATOM 2528 C CA . ILE A 1 318 ? -16.562 25.453 10.289 1 98.19 318 ILE A CA 1
ATOM 2529 C C . ILE A 1 318 ? -17.953 25.078 9.797 1 98.19 318 ILE A C 1
ATOM 2531 O O . ILE A 1 318 ? -18.141 24.781 8.617 1 98.19 318 ILE A O 1
ATOM 2535 N N . GLU A 1 319 ? -18.969 25.109 10.633 1 97.5 319 GLU A N 1
ATOM 2536 C CA . GLU A 1 319 ? -20.344 24.781 10.273 1 97.5 319 GLU A CA 1
ATOM 2537 C C . GLU A 1 319 ? -20.891 25.797 9.266 1 97.5 319 GLU A C 1
ATOM 2539 O O . GLU A 1 319 ? -21.516 25.406 8.281 1 97.5 319 GLU A O 1
ATOM 2544 N N . ASP A 1 320 ? -20.688 27.094 9.531 1 98 320 ASP A N 1
ATOM 2545 C CA . ASP A 1 320 ? -21.172 28.141 8.648 1 98 320 ASP A CA 1
ATOM 2546 C C . ASP A 1 320 ? -20.609 28 7.242 1 98 320 ASP A C 1
ATOM 2548 O O . ASP A 1 320 ? -21.328 28.125 6.25 1 98 320 ASP A O 1
ATOM 2552 N N . LEU A 1 321 ? -19.328 27.781 7.195 1 98.19 321 LEU A N 1
ATOM 2553 C CA . LEU A 1 321 ? -18.672 27.688 5.898 1 98.19 321 LEU A CA 1
ATOM 2554 C C . LEU A 1 321 ? -19.078 26.422 5.168 1 98.19 321 LEU A C 1
ATOM 2556 O O . LEU A 1 321 ? -19.188 26.406 3.941 1 98.19 321 LEU A O 1
ATOM 2560 N N . LYS A 1 322 ? -19.219 25.359 5.934 1 97.44 322 LYS A N 1
ATOM 2561 C CA . LYS A 1 322 ? -19.734 24.125 5.344 1 97.44 322 LYS A CA 1
ATOM 2562 C C . LYS A 1 322 ? -21.078 24.344 4.652 1 97.44 322 LYS A C 1
ATOM 2564 O O . LYS A 1 322 ? -21.312 23.828 3.559 1 97.44 322 LYS A O 1
ATOM 2569 N N . ASN A 1 323 ? -21.953 25.078 5.199 1 97 323 ASN A N 1
ATOM 2570 C CA . ASN A 1 323 ? -23.266 25.391 4.648 1 97 323 ASN A CA 1
ATOM 2571 C C . ASN A 1 323 ? -23.141 26.219 3.361 1 97 323 ASN A C 1
ATOM 2573 O O . ASN A 1 323 ? -24.078 26.234 2.553 1 97 323 ASN A O 1
ATOM 2577 N N . GLU A 1 324 ? -22.047 26.891 3.223 1 97.25 324 GLU A N 1
ATOM 2578 C CA . GLU A 1 324 ? -21.766 27.656 2.008 1 97.25 324 GLU A CA 1
ATOM 2579 C C . GLU A 1 324 ? -20.922 26.859 1.024 1 97.25 324 GLU A C 1
ATOM 2581 O O . GLU A 1 324 ? -20.375 27.406 0.071 1 97.25 324 GLU A O 1
ATOM 2586 N N . GLN A 1 325 ? -20.625 25.562 1.287 1 97.25 325 GLN A N 1
ATOM 2587 C CA . GLN A 1 325 ? -19.875 24.625 0.444 1 97.25 325 GLN A CA 1
ATOM 2588 C C . GLN A 1 325 ? -18.406 24.984 0.408 1 97.25 325 GLN A C 1
ATOM 2590 O O . GLN A 1 325 ? -17.75 24.859 -0.634 1 97.25 325 GLN A O 1
ATOM 2595 N N . ILE A 1 326 ? -17.969 25.547 1.521 1 98.19 326 ILE A N 1
ATOM 2596 C CA . ILE A 1 326 ? -16.562 25.844 1.705 1 98.19 326 ILE A CA 1
ATOM 2597 C C . ILE A 1 326 ? -15.961 24.891 2.744 1 98.19 326 ILE A C 1
ATOM 2599 O O . ILE A 1 326 ? -16.344 24.938 3.918 1 98.19 326 ILE A O 1
ATOM 2603 N N . GLU A 1 327 ? -15 24.062 2.279 1 96.94 327 GLU A N 1
ATOM 2604 C CA . GLU A 1 327 ? -14.422 23.062 3.162 1 96.94 327 GLU A CA 1
ATOM 2605 C C . GLU A 1 327 ? -13.336 23.656 4.051 1 96.94 327 GLU A C 1
ATOM 2607 O O . GLU A 1 327 ? -12.445 24.359 3.564 1 96.94 327 GLU A O 1
ATOM 2612 N N . THR A 1 328 ? -13.43 23.484 5.336 1 97.81 328 THR A N 1
ATOM 2613 C CA . THR A 1 328 ? -12.422 23.797 6.344 1 97.81 328 THR A CA 1
ATOM 2614 C C . THR A 1 328 ? -12.242 22.625 7.312 1 97.81 328 THR A C 1
ATOM 2616 O O . THR A 1 328 ? -13.031 21.672 7.297 1 97.81 328 THR A O 1
ATOM 2619 N N . ARG A 1 329 ? -11.164 22.641 8.047 1 97.56 329 ARG A N 1
ATOM 2620 C CA . ARG A 1 329 ? -10.883 21.625 9.062 1 97.56 329 ARG A CA 1
ATOM 2621 C C . ARG A 1 329 ? -10.164 22.234 10.266 1 97.56 329 ARG A C 1
ATOM 2623 O O . ARG A 1 329 ? -9.438 23.219 10.125 1 97.56 329 ARG A O 1
ATOM 2630 N N . PRO A 1 330 ? -10.422 21.625 11.469 1 97.5 330 PRO A N 1
ATOM 2631 C CA . PRO A 1 330 ? -9.508 21.984 12.555 1 97.5 330 PRO A CA 1
ATOM 2632 C C . PRO A 1 330 ? -8.062 21.578 12.266 1 97.5 330 PRO A C 1
ATOM 2634 O O . PRO A 1 330 ? -7.801 20.828 11.328 1 97.5 330 PRO A O 1
ATOM 2637 N N . LEU A 1 331 ? -7.156 22.188 13.031 1 97.94 331 LEU A N 1
ATOM 2638 C CA . LEU A 1 331 ? -5.82 21.594 13.031 1 97.94 331 LEU A CA 1
ATOM 2639 C C . LEU A 1 331 ? -5.848 20.188 13.617 1 97.94 331 LEU A C 1
ATOM 2641 O O . LEU A 1 331 ? -6.859 19.766 14.18 1 97.94 331 LEU A O 1
ATOM 2645 N N . TRP A 1 332 ? -4.82 19.484 13.508 1 96.69 332 TRP A N 1
ATOM 2646 C CA . TRP A 1 332 ? -4.754 18.078 13.914 1 96.69 332 TRP A CA 1
ATOM 2647 C C . TRP A 1 332 ? -4.977 17.938 15.414 1 96.69 332 TRP A C 1
ATOM 2649 O O . TRP A 1 332 ? -4.469 18.75 16.203 1 96.69 332 TRP A O 1
ATOM 2659 N N . LYS A 1 333 ? -5.762 16.984 15.836 1 95.88 333 LYS A N 1
ATOM 2660 C CA . LYS A 1 333 ? -5.73 16.531 17.234 1 95.88 333 LYS A CA 1
ATOM 2661 C C . LYS A 1 333 ? -4.504 15.664 17.5 1 95.88 333 LYS A C 1
ATOM 2663 O O . LYS A 1 333 ? -4.305 14.641 16.844 1 95.88 333 LYS A O 1
ATOM 2668 N N . ALA A 1 334 ? -3.715 16.031 18.391 1 95.94 334 ALA A N 1
ATOM 2669 C CA . ALA A 1 334 ? -2.393 15.461 18.625 1 95.94 334 ALA A CA 1
ATOM 2670 C C . ALA A 1 334 ? -2.488 13.969 18.938 1 95.94 334 ALA A C 1
ATOM 2672 O O . ALA A 1 334 ? -3.523 13.492 19.406 1 95.94 334 ALA A O 1
ATOM 2673 N N . MET A 1 335 ? -1.432 13.234 18.688 1 96.38 335 MET A N 1
ATOM 2674 C CA . MET A 1 335 ? -1.379 11.781 18.828 1 96.38 335 MET A CA 1
ATOM 2675 C C . MET A 1 335 ? -1.505 11.359 20.281 1 96.38 335 MET A C 1
ATOM 2677 O O . MET A 1 335 ? -2.15 10.359 20.594 1 96.38 335 MET A O 1
ATOM 2681 N N . HIS A 1 336 ? -0.905 12.141 21.219 1 94.19 336 HIS A N 1
ATOM 2682 C CA . HIS A 1 336 ? -0.987 11.797 22.641 1 94.19 336 HIS A CA 1
ATOM 2683 C C . HIS A 1 336 ? -2.428 11.852 23.141 1 94.19 336 HIS A C 1
ATOM 2685 O O . HIS A 1 336 ? -2.756 11.258 24.172 1 94.19 336 HIS A O 1
ATOM 2691 N N . ALA A 1 337 ? -3.262 12.555 22.406 1 92.88 337 ALA A N 1
ATOM 2692 C CA . ALA A 1 337 ? -4.656 12.734 22.812 1 92.88 337 ALA A CA 1
ATOM 2693 C C . ALA A 1 337 ? -5.562 11.727 22.094 1 92.88 337 ALA A C 1
ATOM 2695 O O . ALA A 1 337 ? -6.781 11.758 22.266 1 92.88 337 ALA A O 1
ATOM 2696 N N . GLN A 1 338 ? -5.035 10.898 21.234 1 94.69 338 GLN A N 1
ATOM 2697 C CA . GLN A 1 338 ? -5.805 9.883 20.531 1 94.69 338 GLN A CA 1
ATOM 2698 C C . GLN A 1 338 ? -5.961 8.617 21.375 1 94.69 338 GLN A C 1
ATOM 2700 O O . GLN A 1 338 ? -4.996 8.141 21.969 1 94.69 338 GLN A O 1
ATOM 2705 N N . GLU A 1 339 ? -7.125 8.023 21.422 1 93.94 339 GLU A N 1
ATOM 2706 C CA . GLU A 1 339 ? -7.414 6.824 22.203 1 93.94 339 GLU A CA 1
ATOM 2707 C C . GLU A 1 339 ? -6.512 5.664 21.797 1 93.94 339 GLU A C 1
ATOM 2709 O O . GLU A 1 339 ? -6.125 4.848 22.641 1 93.94 339 GLU A O 1
ATOM 2714 N N . VAL A 1 340 ? -6.152 5.523 20.562 1 95.62 340 VAL A N 1
ATOM 2715 C CA . VAL A 1 340 ? -5.352 4.426 20.031 1 95.62 340 VAL A CA 1
ATOM 2716 C C . VAL A 1 340 ? -3.984 4.41 20.719 1 95.62 340 VAL A C 1
ATOM 2718 O O . VAL A 1 340 ? -3.336 3.363 20.797 1 95.62 340 VAL A O 1
ATOM 2721 N N . PHE A 1 341 ? -3.543 5.523 21.266 1 95.25 341 PHE A N 1
ATOM 2722 C CA . PHE A 1 341 ? -2.215 5.605 21.875 1 95.25 341 PHE A CA 1
ATOM 2723 C C . PHE A 1 341 ? -2.311 5.77 23.375 1 95.25 341 PHE A C 1
ATOM 2725 O O . PHE A 1 341 ? -1.378 6.27 24.016 1 95.25 341 PHE A O 1
ATOM 2732 N N . LYS A 1 342 ? -3.492 5.438 23.922 1 92.19 342 LYS A N 1
ATOM 2733 C CA . LYS A 1 342 ? -3.643 5.453 25.375 1 92.19 342 LYS A CA 1
ATOM 2734 C C . LYS A 1 342 ? -2.543 4.641 26.047 1 92.19 342 LYS A C 1
ATOM 2736 O O . LYS A 1 342 ? -2.252 3.516 25.625 1 92.19 342 LYS A O 1
ATOM 2741 N N . GLY A 1 343 ? -1.877 5.207 27 1 89.5 343 GLY A N 1
ATOM 2742 C CA . GLY A 1 343 ? -0.836 4.512 27.734 1 89.5 343 GLY A CA 1
ATOM 2743 C C . GLY A 1 343 ? 0.562 4.828 27.25 1 89.5 343 GLY A C 1
ATOM 2744 O O . GLY A 1 343 ? 1.545 4.598 27.953 1 89.5 343 GLY A O 1
ATOM 2745 N N . ALA A 1 344 ? 0.689 5.398 26.047 1 92.81 344 ALA A N 1
ATOM 2746 C CA . ALA A 1 344 ? 2.002 5.793 25.547 1 92.81 344 ALA A CA 1
ATOM 2747 C C . ALA A 1 344 ? 2.566 6.961 26.344 1 92.81 344 ALA A C 1
ATOM 2749 O O . ALA A 1 344 ? 1.812 7.766 26.906 1 92.81 344 ALA A O 1
ATOM 2750 N N . LYS A 1 345 ? 3.834 7.066 26.438 1 92.94 345 LYS A N 1
ATOM 2751 C CA . LYS A 1 345 ? 4.488 8.195 27.109 1 92.94 345 LYS A CA 1
ATOM 2752 C C . LYS A 1 345 ? 4.469 9.438 26.219 1 92.94 345 LYS A C 1
ATOM 2754 O O . LYS A 1 345 ? 4.547 9.336 24.984 1 92.94 345 LYS A O 1
ATOM 2759 N N . ALA A 1 346 ? 4.359 10.57 26.875 1 94.62 346 ALA A N 1
ATOM 2760 C CA . ALA A 1 346 ? 4.352 11.844 26.156 1 94.62 346 ALA A CA 1
ATOM 2761 C C . ALA A 1 346 ? 4.973 12.953 26.984 1 94.62 346 ALA A C 1
ATOM 2763 O O . ALA A 1 346 ? 4.852 12.961 28.219 1 94.62 346 ALA A O 1
ATOM 2764 N N . TYR A 1 347 ? 5.617 13.742 26.359 1 94.75 347 TYR A N 1
ATOM 2765 C CA . TYR A 1 347 ? 6.164 14.961 26.953 1 94.75 347 TYR A CA 1
ATOM 2766 C C . TYR A 1 347 ? 5.457 16.188 26.406 1 94.75 347 TYR A C 1
ATOM 2768 O O . TYR A 1 347 ? 5.59 16.516 25.234 1 94.75 347 TYR A O 1
ATOM 2776 N N . LEU A 1 348 ? 4.742 16.875 27.312 1 94.38 348 LEU A N 1
ATOM 2777 C CA . LEU A 1 348 ? 3.736 17.828 26.859 1 94.38 348 LEU A CA 1
ATOM 2778 C C . LEU A 1 348 ? 4.008 19.219 27.438 1 94.38 348 LEU A C 1
ATOM 2780 O O . LEU A 1 348 ? 4.543 19.344 28.547 1 94.38 348 LEU A O 1
ATOM 2784 N N . ASN A 1 349 ? 3.641 20.203 26.672 1 93.81 349 ASN A N 1
ATOM 2785 C CA . ASN A 1 349 ? 3.676 21.594 27.125 1 93.81 349 ASN A CA 1
ATOM 2786 C C . ASN A 1 349 ? 2.348 22.297 26.875 1 93.81 349 ASN A C 1
ATOM 2788 O O . ASN A 1 349 ? 2.217 23.5 27.141 1 93.81 349 ASN A O 1
ATOM 2792 N N . GLY A 1 350 ? 1.35 21.547 26.219 1 92.56 350 GLY A N 1
ATOM 2793 C CA . GLY A 1 350 ? -0.005 22.047 26.047 1 92.56 350 GLY A CA 1
ATOM 2794 C C . GLY A 1 350 ? -0.215 22.766 24.734 1 92.56 350 GLY A C 1
ATOM 2795 O O . GLY A 1 350 ? -1.345 23.109 24.375 1 92.56 350 GLY A O 1
ATOM 2796 N N . ASN A 1 351 ? 0.828 22.906 23.969 1 95.88 351 ASN A N 1
ATOM 2797 C CA . ASN A 1 351 ? 0.745 23.703 22.75 1 95.88 351 ASN A CA 1
ATOM 2798 C C . ASN A 1 351 ? -0.169 23.062 21.719 1 95.88 351 ASN A C 1
ATOM 2800 O O . ASN A 1 351 ? -0.994 23.734 21.109 1 95.88 351 ASN A O 1
ATOM 2804 N N . SER A 1 352 ? 0.011 21.781 21.516 1 95.88 352 SER A N 1
ATOM 2805 C CA . SER A 1 352 ? -0.783 21.125 20.484 1 95.88 352 SER A CA 1
ATOM 2806 C C . SER A 1 352 ? -2.273 21.188 20.797 1 95.88 352 SER A C 1
ATOM 2808 O O . SER A 1 352 ? -3.102 21.328 19.891 1 95.88 352 SER A O 1
ATOM 2810 N N . GLU A 1 353 ? -2.662 21.047 22.031 1 93.88 353 GLU A N 1
ATOM 2811 C CA . GLU A 1 353 ? -4.059 21.172 22.438 1 93.88 353 GLU A CA 1
ATOM 2812 C C . GLU A 1 353 ? -4.586 22.578 22.172 1 93.88 353 GLU A C 1
ATOM 2814 O O . GLU A 1 353 ? -5.707 22.75 21.688 1 93.88 353 GLU A O 1
ATOM 2819 N N . LEU A 1 354 ? -3.74 23.531 22.562 1 95.44 354 LEU A N 1
ATOM 2820 C CA . LEU A 1 354 ? -4.078 24.922 22.328 1 95.44 354 LEU A CA 1
ATOM 2821 C C . LEU A 1 354 ? -4.328 25.172 20.844 1 95.44 354 LEU A C 1
ATOM 2823 O O . LEU A 1 354 ? -5.328 25.797 20.469 1 95.44 354 LEU A O 1
ATOM 2827 N N . PHE A 1 355 ? -3.428 24.688 20.016 1 97.75 355 PHE A N 1
ATOM 2828 C CA . PHE A 1 355 ? -3.52 24.906 18.578 1 97.75 355 PHE A CA 1
ATOM 2829 C C . PHE A 1 355 ? -4.73 24.172 18 1 97.75 355 PHE A C 1
ATOM 2831 O O . PHE A 1 355 ? -5.402 24.688 17.094 1 97.75 355 PHE A O 1
ATOM 2838 N N . PHE A 1 356 ? -5.039 23 18.484 1 97.19 356 PHE A N 1
ATOM 2839 C CA . PHE A 1 356 ? -6.23 22.281 18.047 1 97.19 356 PHE A CA 1
ATOM 2840 C C . PHE A 1 356 ? -7.492 23.047 18.391 1 97.19 356 PHE A C 1
ATOM 2842 O O . PHE A 1 356 ? -8.398 23.172 17.562 1 97.19 356 PHE A O 1
ATOM 2849 N N . GLN A 1 357 ? -7.574 23.562 19.531 1 96.75 357 GLN A N 1
ATOM 2850 C CA . GLN A 1 357 ? -8.758 24.266 20.016 1 96.75 357 GLN A CA 1
ATOM 2851 C C . GLN A 1 357 ? -9.016 25.531 19.188 1 96.75 357 GLN A C 1
ATOM 2853 O O . GLN A 1 357 ? -10.164 25.844 18.859 1 96.75 357 GLN A O 1
ATOM 2858 N N . LYS A 1 358 ? -7.938 26.203 18.781 1 97.94 358 LYS A N 1
ATOM 2859 C CA . LYS A 1 358 ? -8.109 27.562 18.281 1 97.94 358 LYS A CA 1
ATOM 2860 C C . LYS A 1 358 ? -7.777 27.641 16.797 1 97.94 358 LYS A C 1
ATOM 2862 O O . LYS A 1 358 ? -7.922 28.703 16.172 1 97.94 358 LYS A O 1
ATOM 2867 N N . GLY A 1 359 ? -7.34 26.547 16.234 1 98.38 359 GLY A N 1
ATOM 2868 C CA . GLY A 1 359 ? -6.801 26.594 14.891 1 98.38 359 GLY A CA 1
ATOM 2869 C C . GLY A 1 359 ? -7.781 26.109 13.844 1 98.38 359 GLY A C 1
ATOM 2870 O O . GLY A 1 359 ? -8.641 25.281 14.125 1 98.38 359 GLY A O 1
ATOM 2871 N N . ILE A 1 360 ? -7.562 26.578 12.633 1 98.56 360 ILE A N 1
ATOM 2872 C CA . ILE A 1 360 ? -8.398 26.203 11.5 1 98.56 360 ILE A CA 1
ATOM 2873 C C . ILE A 1 360 ? -7.555 26.125 10.234 1 98.56 360 ILE A C 1
ATOM 2875 O O . ILE A 1 360 ? -6.609 26.891 10.062 1 98.56 360 ILE A O 1
ATOM 2879 N N . CYS A 1 361 ? -7.797 25.125 9.414 1 98.56 361 CYS A N 1
ATOM 2880 C CA . CYS A 1 361 ? -7.258 25.047 8.062 1 98.56 361 CYS A CA 1
ATOM 2881 C C . CYS A 1 361 ? -8.227 25.656 7.051 1 98.56 361 CYS A C 1
ATOM 2883 O O . CYS A 1 361 ? -9.391 25.25 6.98 1 98.56 361 CYS A O 1
ATOM 2885 N N . LEU A 1 362 ? -7.789 26.531 6.25 1 98.75 362 LEU A N 1
ATOM 2886 C CA . LEU A 1 362 ? -8.609 27.234 5.277 1 98.75 362 LEU A CA 1
ATOM 2887 C C . LEU A 1 362 ? -8.398 26.672 3.875 1 98.75 362 LEU A C 1
ATOM 2889 O O . LEU A 1 362 ? -7.348 26.094 3.586 1 98.75 362 LEU A O 1
ATOM 2893 N N . PRO A 1 363 ? -9.422 26.828 2.977 1 98.38 363 PRO A N 1
ATOM 2894 C CA . PRO A 1 363 ? -9.203 26.391 1.595 1 98.38 363 PRO A CA 1
ATOM 2895 C C . PRO A 1 363 ? -7.91 26.938 0.997 1 98.38 363 PRO A C 1
ATOM 2897 O O . PRO A 1 363 ? -7.656 28.156 1.068 1 98.38 363 PRO A O 1
ATOM 2900 N N . SER A 1 364 ? -7.129 26.016 0.435 1 98.31 364 SER A N 1
ATOM 2901 C CA . SER A 1 364 ? -5.793 26.406 -0.005 1 98.31 364 SER A CA 1
ATOM 2902 C C . SER A 1 364 ? -5.5 25.875 -1.406 1 98.31 364 SER A C 1
ATOM 2904 O O . SER A 1 364 ? -4.34 25.734 -1.792 1 98.31 364 SER A O 1
ATOM 2906 N N . GLY A 1 365 ? -6.504 25.562 -2.203 1 96.56 365 GLY A N 1
ATOM 2907 C CA . GLY A 1 365 ? -6.285 25.047 -3.547 1 96.56 365 GLY A CA 1
ATOM 2908 C C . GLY A 1 365 ? -5.547 26.031 -4.441 1 96.56 365 GLY A C 1
ATOM 2909 O O . GLY A 1 365 ? -5.828 27.234 -4.422 1 96.56 365 GLY A O 1
ATOM 2910 N N . THR A 1 366 ? -4.668 25.531 -5.277 1 97.25 366 THR A N 1
ATOM 2911 C CA . THR A 1 366 ? -3.771 26.375 -6.055 1 97.25 366 THR A CA 1
ATOM 2912 C C . THR A 1 366 ? -4.504 26.984 -7.246 1 97.25 366 THR A C 1
ATOM 2914 O O . THR A 1 366 ? -3.977 27.891 -7.91 1 97.25 366 THR A O 1
ATOM 2917 N N . ALA A 1 367 ? -5.695 26.609 -7.504 1 95.38 367 ALA A N 1
ATOM 2918 C CA . ALA A 1 367 ? -6.477 27.172 -8.602 1 95.38 367 ALA A CA 1
ATOM 2919 C C . ALA A 1 367 ? -7.246 28.406 -8.141 1 95.38 367 ALA A C 1
ATOM 2921 O O . ALA A 1 367 ? -7.863 29.094 -8.953 1 95.38 367 ALA A O 1
ATOM 2922 N N . MET A 1 368 ? -7.238 28.719 -6.879 1 97.5 368 MET A N 1
ATOM 2923 C CA . MET A 1 368 ? -8.008 29.828 -6.324 1 97.5 368 MET A CA 1
ATOM 2924 C C . MET A 1 368 ? -7.406 31.172 -6.746 1 97.5 368 MET A C 1
ATOM 2926 O O . MET A 1 368 ? -6.184 31.312 -6.812 1 97.5 368 MET A O 1
ATOM 2930 N N . SER A 1 369 ? -8.242 32.125 -7.02 1 98 369 SER A N 1
ATOM 2931 C CA . SER A 1 369 ? -7.836 33.5 -7.289 1 98 369 SER A CA 1
ATOM 2932 C C . SER A 1 369 ? -7.875 34.375 -6.023 1 98 369 SER A C 1
ATOM 2934 O O . SER A 1 369 ? -8.398 33.938 -4.996 1 98 369 SER A O 1
ATOM 2936 N N . LYS A 1 370 ? -7.305 35.562 -6.141 1 98.56 370 LYS A N 1
ATOM 2937 C CA . LYS A 1 370 ? -7.379 36.469 -5.004 1 98.56 370 LYS A CA 1
ATOM 2938 C C . LYS A 1 370 ? -8.828 36.812 -4.668 1 98.56 370 LYS A C 1
ATOM 2940 O O . LYS A 1 370 ? -9.172 37 -3.5 1 98.56 370 LYS A O 1
ATOM 2945 N N . ASP A 1 371 ? -9.695 36.938 -5.703 1 98.44 371 ASP A N 1
ATOM 2946 C CA . ASP A 1 371 ? -11.117 37.188 -5.5 1 98.44 371 ASP A CA 1
ATOM 2947 C C . ASP A 1 371 ? -11.789 36.062 -4.734 1 98.44 371 ASP A C 1
ATOM 2949 O O . ASP A 1 371 ? -12.656 36.312 -3.893 1 98.44 371 ASP A O 1
ATOM 2953 N N . ASP A 1 372 ? -11.453 34.812 -5.117 1 98.44 372 ASP A N 1
ATOM 2954 C CA . ASP A 1 372 ? -11.984 33.656 -4.375 1 98.44 372 ASP A CA 1
ATOM 2955 C C . ASP A 1 372 ? -11.641 33.781 -2.889 1 98.44 372 ASP A C 1
ATOM 2957 O O . ASP A 1 372 ? -12.516 33.594 -2.035 1 98.44 372 ASP A O 1
ATOM 2961 N N . VAL A 1 373 ? -10.391 34.125 -2.59 1 98.69 373 VAL A N 1
ATOM 2962 C CA . VAL A 1 373 ? -9.914 34.219 -1.214 1 98.69 373 VAL A CA 1
ATOM 2963 C C . VAL A 1 373 ? -10.602 35.375 -0.504 1 98.69 373 VAL A C 1
ATOM 2965 O O . VAL A 1 373 ? -10.945 35.281 0.675 1 98.69 373 VAL A O 1
ATOM 2968 N N . TYR A 1 374 ? -10.789 36.438 -1.211 1 98.5 374 TYR A N 1
ATOM 2969 C CA . TYR A 1 374 ? -11.477 37.594 -0.657 1 98.5 374 TYR A CA 1
ATOM 2970 C C . TYR A 1 374 ? -12.906 37.25 -0.263 1 98.5 374 TYR A C 1
ATOM 2972 O O . TYR A 1 374 ? -13.359 37.594 0.832 1 98.5 374 TYR A O 1
ATOM 2980 N N . GLU A 1 375 ? -13.602 36.531 -1.142 1 98.06 375 GLU A N 1
ATOM 2981 C CA . GLU A 1 375 ? -14.984 36.156 -0.873 1 98.06 375 GLU A CA 1
ATOM 2982 C C . GLU A 1 375 ? -15.062 35.219 0.33 1 98.06 375 GLU A C 1
ATOM 2984 O O . GLU A 1 375 ? -15.953 35.344 1.17 1 98.06 375 GLU A O 1
ATOM 2989 N N . ILE A 1 376 ? -14.195 34.25 0.372 1 98.56 376 ILE A N 1
ATOM 2990 C CA . ILE A 1 376 ? -14.148 33.344 1.51 1 98.56 376 ILE A CA 1
ATOM 2991 C C . ILE A 1 376 ? -13.875 34.125 2.791 1 98.56 376 ILE A C 1
ATOM 2993 O O . ILE A 1 376 ? -14.531 33.906 3.814 1 98.56 376 ILE A O 1
ATOM 2997 N N . SER A 1 377 ? -12.938 35.062 2.762 1 98.56 377 SER A N 1
ATOM 2998 C CA . SER A 1 377 ? -12.562 35.875 3.922 1 98.56 377 SER A CA 1
ATOM 2999 C C . SER A 1 377 ? -13.734 36.719 4.418 1 98.56 377 SER A C 1
ATOM 3001 O O . SER A 1 377 ? -13.914 36.875 5.629 1 98.56 377 SER A O 1
ATOM 3003 N N . LYS A 1 378 ? -14.5 37.25 3.508 1 98 378 LYS A N 1
ATOM 3004 C CA . LYS A 1 378 ? -15.688 38 3.885 1 98 378 LYS A CA 1
ATOM 3005 C C . LYS A 1 378 ? -16.672 37.156 4.664 1 98 378 LYS A C 1
ATOM 3007 O O . LYS A 1 378 ? -17.25 37.594 5.664 1 98 378 LYS A O 1
ATOM 3012 N N . LEU A 1 379 ? -16.891 35.938 4.129 1 97.88 379 LEU A N 1
ATOM 3013 C CA . LEU A 1 379 ? -17.797 35 4.801 1 97.88 379 LEU A CA 1
ATOM 3014 C C . LEU A 1 379 ? -17.266 34.625 6.18 1 97.88 379 LEU A C 1
ATOM 3016 O O . LEU A 1 379 ? -18.047 34.469 7.125 1 97.88 379 LEU A O 1
ATOM 3020 N N . ILE A 1 380 ? -15.961 34.469 6.273 1 98.44 380 ILE A N 1
ATOM 3021 C CA . ILE A 1 380 ? -15.328 34.188 7.551 1 98.44 380 ILE A CA 1
ATOM 3022 C C . ILE A 1 380 ? -15.586 35.312 8.539 1 98.44 380 ILE A C 1
ATOM 3024 O O . ILE A 1 380 ? -16.016 35.094 9.664 1 98.44 380 ILE A O 1
ATOM 3028 N N . LEU A 1 381 ? -15.359 36.562 8.141 1 97.94 381 LEU A N 1
ATOM 3029 C CA . LEU A 1 381 ? -15.531 37.719 9 1 97.94 381 LEU A CA 1
ATOM 3030 C C . LEU A 1 381 ? -17 37.875 9.422 1 97.94 381 LEU A C 1
ATOM 3032 O O . LEU A 1 381 ? -17.281 38.219 10.562 1 97.94 381 LEU A O 1
ATOM 3036 N N . LYS A 1 382 ? -17.844 37.594 8.516 1 97.31 382 LYS A N 1
ATOM 3037 C CA . LYS A 1 382 ? -19.281 37.625 8.836 1 97.31 382 LYS A CA 1
ATOM 3038 C C . LYS A 1 382 ? -19.625 36.594 9.914 1 97.31 382 LYS A C 1
ATOM 3040 O O . LYS A 1 382 ? -20.406 36.906 10.82 1 97.31 382 LYS A O 1
ATOM 3045 N N . SER A 1 383 ? -19.109 35.406 9.797 1 97.19 383 SER A N 1
ATOM 3046 C CA . SER A 1 383 ? -19.406 34.312 10.734 1 97.19 383 SER A CA 1
ATOM 3047 C C . SER A 1 383 ? -18.891 34.625 12.133 1 97.19 383 SER A C 1
ATOM 3049 O O . SER A 1 383 ? -19.562 34.375 13.125 1 97.19 383 SER A O 1
ATOM 3051 N N . ILE A 1 384 ? -17.672 35.156 12.266 1 95.19 384 ILE A N 1
ATOM 3052 C CA . ILE A 1 384 ? -17.078 35.312 13.586 1 95.19 384 ILE A CA 1
ATOM 3053 C C . ILE A 1 384 ? -17.656 36.531 14.273 1 95.19 384 ILE A C 1
ATOM 3055 O O . ILE A 1 384 ? -17.547 36.656 15.5 1 95.19 384 ILE A O 1
ATOM 3059 N N . LYS A 1 385 ? -18.234 37.469 13.57 1 90.19 385 LYS A N 1
ATOM 3060 C CA . LYS A 1 385 ? -18.875 38.625 14.141 1 90.19 385 LYS A CA 1
ATOM 3061 C C . LYS A 1 385 ? -20.297 38.312 14.578 1 90.19 385 LYS A C 1
ATOM 3063 O O . LYS A 1 385 ? -20.859 39.031 15.43 1 90.19 385 LYS A O 1
ATOM 3068 N N . ALA A 1 386 ? -20.859 37.406 13.961 1 84.94 386 ALA A N 1
ATOM 3069 C CA . ALA A 1 386 ? -22.234 37.031 14.305 1 84.94 386 ALA A CA 1
ATOM 3070 C C . ALA A 1 386 ? -22.281 36.25 15.617 1 84.94 386 ALA A C 1
ATOM 3072 O O . ALA A 1 386 ? -21.344 35.531 15.938 1 84.94 386 ALA A O 1
ATOM 3073 N N . MET B 1 1 ? 12.203 -12.664 -31.906 1 81.12 1 MET B N 1
ATOM 3074 C CA . MET B 1 1 ? 10.992 -12.172 -31.25 1 81.12 1 MET B CA 1
ATOM 3075 C C . MET B 1 1 ? 11.086 -12.352 -29.734 1 81.12 1 MET B C 1
ATOM 3077 O O . MET B 1 1 ? 11.664 -13.336 -29.266 1 81.12 1 MET B O 1
ATOM 3081 N N . ARG B 1 2 ? 10.656 -11.391 -28.953 1 89.69 2 ARG B N 1
ATOM 3082 C CA . ARG B 1 2 ? 10.727 -11.422 -27.5 1 89.69 2 ARG B CA 1
ATOM 3083 C C . ARG B 1 2 ? 9.383 -11.828 -26.906 1 89.69 2 ARG B C 1
ATOM 3085 O O . ARG B 1 2 ? 8.336 -11.305 -27.297 1 89.69 2 ARG B O 1
ATOM 3092 N N . PHE B 1 3 ? 9.414 -12.828 -26.062 1 95.5 3 PHE B N 1
ATOM 3093 C CA . PHE B 1 3 ? 8.203 -13.289 -25.391 1 95.5 3 PHE B CA 1
ATOM 3094 C C . PHE B 1 3 ? 8.359 -13.195 -23.875 1 95.5 3 PHE B C 1
ATOM 3096 O O . PHE B 1 3 ? 9.281 -13.789 -23.312 1 95.5 3 PHE B O 1
ATOM 3103 N N . PHE B 1 4 ? 7.441 -12.43 -23.266 1 93.75 4 PHE B N 1
ATOM 3104 C CA . PHE B 1 4 ? 7.375 -12.359 -21.812 1 93.75 4 PHE B CA 1
ATOM 3105 C C . PHE B 1 4 ? 6.461 -13.445 -21.266 1 93.75 4 PHE B C 1
ATOM 3107 O O . PHE B 1 4 ? 5.676 -14.039 -22 1 93.75 4 PHE B O 1
ATOM 3114 N N . LEU B 1 5 ? 6.633 -13.703 -20.031 1 95.88 5 LEU B N 1
ATOM 3115 C CA . LEU B 1 5 ? 5.867 -14.766 -19.391 1 95.88 5 LEU B CA 1
ATOM 3116 C C . LEU B 1 5 ? 4.375 -14.453 -19.406 1 95.88 5 LEU B C 1
ATOM 3118 O O . LEU B 1 5 ? 3.57 -15.281 -19.828 1 95.88 5 LEU B O 1
ATOM 3122 N N . SER B 1 6 ? 4 -13.289 -18.922 1 95.19 6 SER B N 1
ATOM 3123 C CA . SER B 1 6 ? 2.611 -12.844 -18.891 1 95.19 6 SER B CA 1
ATOM 3124 C C . SER B 1 6 ? 2.521 -11.32 -18.906 1 95.19 6 SER B C 1
ATOM 3126 O O . SER B 1 6 ? 2.203 -10.703 -17.875 1 95.19 6 SER B O 1
ATOM 3128 N N . PRO B 1 7 ? 2.748 -10.664 -20.047 1 93.31 7 PRO B N 1
ATOM 3129 C CA . PRO B 1 7 ? 2.707 -9.203 -20.109 1 93.31 7 PRO B CA 1
ATOM 3130 C C . PRO B 1 7 ? 1.283 -8.648 -20.109 1 93.31 7 PRO B C 1
ATOM 3132 O O . PRO B 1 7 ? 0.344 -9.359 -20.484 1 93.31 7 PRO B O 1
ATOM 3135 N N . PRO B 1 8 ? 1.17 -7.398 -19.656 1 92.62 8 PRO B N 1
ATOM 3136 C CA . PRO B 1 8 ? -0.151 -6.77 -19.734 1 92.62 8 PRO B CA 1
ATOM 3137 C C . PRO B 1 8 ? -0.686 -6.695 -21.172 1 92.62 8 PRO B C 1
ATOM 3139 O O . PRO B 1 8 ? 0.095 -6.633 -22.125 1 92.62 8 PRO B O 1
ATOM 3142 N N . HIS B 1 9 ? -1.928 -6.781 -21.312 1 93.19 9 HIS B N 1
ATOM 3143 C CA . HIS B 1 9 ? -2.639 -6.656 -22.578 1 93.19 9 HIS B CA 1
ATOM 3144 C C . HIS B 1 9 ? -3.828 -5.711 -22.453 1 93.19 9 HIS B C 1
ATOM 3146 O O . HIS B 1 9 ? -4.887 -6.102 -21.953 1 93.19 9 HIS B O 1
ATOM 3152 N N . MET B 1 10 ? -3.723 -4.477 -22.953 1 91.81 10 MET B N 1
ATOM 3153 C CA . MET B 1 10 ? -4.727 -3.432 -22.766 1 91.81 10 MET B CA 1
ATOM 3154 C C . MET B 1 10 ? -5.949 -3.695 -23.641 1 91.81 10 MET B C 1
ATOM 3156 O O . MET B 1 10 ? -5.832 -4.234 -24.734 1 91.81 10 MET B O 1
ATOM 3160 N N . GLY B 1 11 ? -7.094 -3.32 -23.156 1 91.56 11 GLY B N 1
ATOM 3161 C CA . GLY B 1 11 ? -8.367 -3.631 -23.797 1 91.56 11 GLY B CA 1
ATOM 3162 C C . GLY B 1 11 ? -8.859 -2.527 -24.703 1 91.56 11 GLY B C 1
ATOM 3163 O O . GLY B 1 11 ? -9.758 -2.748 -25.516 1 91.56 11 GLY B O 1
ATOM 3164 N N . GLY B 1 12 ? -8.367 -1.354 -24.594 1 92.5 12 GLY B N 1
ATOM 3165 C CA . GLY B 1 12 ? -8.734 -0.309 -25.531 1 92.5 12 GLY B CA 1
ATOM 3166 C C . GLY B 1 12 ? -9.445 0.862 -24.875 1 92.5 12 GLY B C 1
ATOM 3167 O O . GLY B 1 12 ? -9.367 1.991 -25.375 1 92.5 12 GLY B O 1
ATOM 3168 N N . ASN B 1 13 ? -10.172 0.626 -23.75 1 97.06 13 ASN B N 1
ATOM 3169 C CA . ASN B 1 13 ? -10.984 1.684 -23.156 1 97.06 13 ASN B CA 1
ATOM 3170 C C . ASN B 1 13 ? -10.273 2.332 -21.969 1 97.06 13 ASN B C 1
ATOM 3172 O O . ASN B 1 13 ? -10.766 3.312 -21.406 1 97.06 13 ASN B O 1
ATOM 3176 N N . GLU B 1 14 ? -9.133 1.856 -21.578 1 96.88 14 GLU B N 1
ATOM 3177 C CA . GLU B 1 14 ? -8.445 2.326 -20.375 1 96.88 14 GLU B CA 1
ATOM 3178 C C . GLU B 1 14 ? -8.148 3.82 -20.453 1 96.88 14 GLU B C 1
ATOM 3180 O O . GLU B 1 14 ? -8.453 4.574 -19.531 1 96.88 14 GLU B O 1
ATOM 3185 N N . LEU B 1 15 ? -7.539 4.258 -21.578 1 96.44 15 LEU B N 1
ATOM 3186 C CA . LEU B 1 15 ? -7.18 5.664 -21.719 1 96.44 15 LEU B CA 1
ATOM 3187 C C . LEU B 1 15 ? -8.422 6.547 -21.703 1 96.44 15 LEU B C 1
ATOM 3189 O O . LEU B 1 15 ? -8.406 7.645 -21.141 1 96.44 15 LEU B O 1
ATOM 3193 N N . LYS B 1 16 ? -9.484 6.078 -22.359 1 97.06 16 LYS B N 1
ATOM 3194 C CA . LYS B 1 16 ? -10.742 6.809 -22.344 1 97.06 16 LYS B CA 1
ATOM 3195 C C . LYS B 1 16 ? -11.234 7.051 -20.922 1 97.06 16 LYS B C 1
ATOM 3197 O O . LYS B 1 16 ? -11.609 8.172 -20.578 1 97.06 16 LYS B O 1
ATOM 3202 N N . TYR B 1 17 ? -11.258 6.055 -20.062 1 96.81 17 TYR B N 1
ATOM 3203 C CA . TYR B 1 17 ? -11.75 6.176 -18.703 1 96.81 17 TYR B CA 1
ATOM 3204 C C . TYR B 1 17 ? -10.797 7.02 -17.859 1 96.81 17 TYR B C 1
ATOM 3206 O O . TYR B 1 17 ? -11.234 7.738 -16.953 1 96.81 17 TYR B O 1
ATOM 3214 N N . ILE B 1 18 ? -9.477 6.926 -18.094 1 96.06 18 ILE B N 1
ATOM 3215 C CA . ILE B 1 18 ? -8.523 7.785 -17.406 1 96.06 18 ILE B CA 1
ATOM 3216 C C . ILE B 1 18 ? -8.82 9.25 -17.734 1 96.06 18 ILE B C 1
ATOM 3218 O O . ILE B 1 18 ? -8.789 10.102 -16.844 1 96.06 18 ILE B O 1
ATOM 3222 N N . GLU B 1 19 ? -9.086 9.547 -18.969 1 95.5 19 GLU B N 1
ATOM 3223 C CA . GLU B 1 19 ? -9.438 10.906 -19.375 1 95.5 19 GLU B CA 1
ATOM 3224 C C . GLU B 1 19 ? -10.664 11.406 -18.609 1 95.5 19 GLU B C 1
ATOM 3226 O O . GLU B 1 19 ? -10.734 12.578 -18.234 1 95.5 19 GLU B O 1
ATOM 3231 N N . GLU B 1 20 ? -11.602 10.539 -18.406 1 94.81 20 GLU B N 1
ATOM 3232 C CA . GLU B 1 20 ? -12.797 10.898 -17.641 1 94.81 20 GLU B CA 1
ATOM 3233 C C . GLU B 1 20 ? -12.438 11.234 -16.188 1 94.81 20 GLU B C 1
ATOM 3235 O O . GLU B 1 20 ? -13.031 12.141 -15.594 1 94.81 20 GLU B O 1
ATOM 3240 N N . VAL B 1 21 ? -11.523 10.484 -15.609 1 93.75 21 VAL B N 1
ATOM 3241 C CA . VAL B 1 21 ? -11.055 10.773 -14.258 1 93.75 21 VAL B CA 1
ATOM 3242 C C . VAL B 1 21 ? -10.492 12.195 -14.211 1 93.75 21 VAL B C 1
ATOM 3244 O O . VAL B 1 21 ? -10.805 12.961 -13.297 1 93.75 21 VAL B O 1
ATOM 3247 N N . PHE B 1 22 ? -9.648 12.555 -15.195 1 91.56 22 PHE B N 1
ATOM 3248 C CA . PHE B 1 22 ? -9 13.859 -15.227 1 91.56 22 PHE B CA 1
ATOM 3249 C C . PHE B 1 22 ? -10.016 14.969 -15.445 1 91.56 22 PHE B C 1
ATOM 3251 O O . PHE B 1 22 ? -9.898 16.047 -14.859 1 91.56 22 PHE B O 1
ATOM 3258 N N . LYS B 1 23 ? -11 14.719 -16.219 1 88.44 23 LYS B N 1
ATOM 3259 C CA . LYS B 1 23 ? -12.031 15.703 -16.5 1 88.44 23 LYS B CA 1
ATOM 3260 C C . LYS B 1 23 ? -12.852 16.016 -15.25 1 88.44 23 LYS B C 1
ATOM 3262 O O . LYS B 1 23 ? -13.25 17.156 -15.031 1 88.44 23 LYS B O 1
ATOM 3267 N N . SER B 1 24 ? -13.07 15.062 -14.406 1 80.19 24 SER B N 1
ATOM 3268 C CA . SER B 1 24 ? -13.859 15.242 -13.188 1 80.19 24 SER B CA 1
ATOM 3269 C C . SER B 1 24 ? -13.023 15.875 -12.078 1 80.19 24 SER B C 1
ATOM 3271 O O . SER B 1 24 ? -13.57 16.344 -11.07 1 80.19 24 SER B O 1
ATOM 3273 N N . ASN B 1 25 ? -11.727 15.914 -12.258 1 74.19 25 ASN B N 1
ATOM 3274 C CA . ASN B 1 25 ? -10.742 16.406 -11.305 1 74.19 25 ASN B CA 1
ATOM 3275 C C . ASN B 1 25 ? -10.758 15.586 -10.016 1 74.19 25 ASN B C 1
ATOM 3277 O O . ASN B 1 25 ? -10.422 16.109 -8.953 1 74.19 25 ASN B O 1
ATOM 3281 N N . TYR B 1 26 ? -11.312 14.469 -10.062 1 70.88 26 TYR B N 1
ATOM 3282 C CA . TYR B 1 26 ? -11.289 13.555 -8.922 1 70.88 26 TYR B CA 1
ATOM 3283 C C . TYR B 1 26 ? -10.18 12.523 -9.062 1 70.88 26 TYR B C 1
ATOM 3285 O O . TYR B 1 26 ? -10.445 11.328 -9.203 1 70.88 26 TYR B O 1
ATOM 3293 N N . ILE B 1 27 ? -9.008 13.016 -9.094 1 73.88 27 ILE B N 1
ATOM 3294 C CA . ILE B 1 27 ? -7.816 12.195 -9.281 1 73.88 27 ILE B CA 1
ATOM 3295 C C . ILE B 1 27 ? -7.414 11.562 -7.949 1 73.88 27 ILE B C 1
ATOM 3297 O O . ILE B 1 27 ? -6.652 10.594 -7.922 1 73.88 27 ILE B O 1
ATOM 3301 N N . ALA B 1 28 ? -8.164 11.922 -6.906 1 66.38 28 ALA B N 1
ATOM 3302 C CA . ALA B 1 28 ? -7.832 11.461 -5.562 1 66.38 28 ALA B CA 1
ATOM 3303 C C . ALA B 1 28 ? -8.258 10.008 -5.355 1 66.38 28 ALA B C 1
ATOM 3305 O O . ALA B 1 28 ? -9.086 9.484 -6.109 1 66.38 28 ALA B O 1
ATOM 3306 N N . PRO B 1 29 ? -7.645 9.344 -4.414 1 59.25 29 PRO B N 1
ATOM 3307 C CA . PRO B 1 29 ? -7.918 7.926 -4.188 1 59.25 29 PRO B CA 1
ATOM 3308 C C . PRO B 1 29 ? -9.406 7.633 -4.027 1 59.25 29 PRO B C 1
ATOM 3310 O O . PRO B 1 29 ? -9.898 6.617 -4.527 1 59.25 29 PRO B O 1
ATOM 3313 N N . LEU B 1 30 ? -10.117 8.438 -3.445 1 65.31 30 LEU B N 1
ATOM 3314 C CA . LEU B 1 30 ? -11.555 8.164 -3.398 1 65.31 30 LEU B CA 1
ATOM 3315 C C . LEU B 1 30 ? -12.258 8.758 -4.609 1 65.31 30 LEU B C 1
ATOM 3317 O O . LEU B 1 30 ? -12.109 9.945 -4.906 1 65.31 30 LEU B O 1
ATOM 3321 N N . GLY B 1 31 ? -12.719 7.824 -5.508 1 77.69 31 GLY B N 1
ATOM 3322 C CA . GLY B 1 31 ? -13.328 8.336 -6.723 1 77.69 31 GLY B CA 1
ATOM 3323 C C . GLY B 1 31 ? -14.328 7.375 -7.34 1 77.69 31 GLY B C 1
ATOM 3324 O O . GLY B 1 31 ? -14.383 6.203 -6.965 1 77.69 31 GLY B O 1
ATOM 3325 N N . GLU B 1 32 ? -14.992 7.832 -8.25 1 90.31 32 GLU B N 1
ATOM 3326 C CA . GLU B 1 32 ? -16.094 7.129 -8.891 1 90.31 32 GLU B CA 1
ATOM 3327 C C . GLU B 1 32 ? -15.625 5.844 -9.555 1 90.31 32 GLU B C 1
ATOM 3329 O O . GLU B 1 32 ? -16.328 4.832 -9.539 1 90.31 32 GLU B O 1
ATOM 3334 N N . PHE B 1 33 ? -14.438 5.793 -10.055 1 95.88 33 PHE B N 1
ATOM 3335 C CA . PHE B 1 33 ? -13.992 4.633 -10.82 1 95.88 33 PHE B CA 1
ATOM 3336 C C . PHE B 1 33 ? -13.594 3.492 -9.898 1 95.88 33 PHE B C 1
ATOM 3338 O O . PHE B 1 33 ? -13.719 2.32 -10.258 1 95.88 33 PHE B O 1
ATOM 3345 N N . VAL B 1 34 ? -13.117 3.822 -8.703 1 96.81 34 VAL B N 1
ATOM 3346 C CA . VAL B 1 34 ? -12.883 2.762 -7.727 1 96.81 34 VAL B CA 1
ATOM 3347 C C . VAL B 1 34 ? -14.203 2.055 -7.41 1 96.81 34 VAL B C 1
ATOM 3349 O O . VAL B 1 34 ? -14.258 0.824 -7.359 1 96.81 34 VAL B O 1
ATOM 3352 N N . ASN B 1 35 ? -15.234 2.871 -7.262 1 96.56 35 ASN B N 1
ATOM 3353 C CA . ASN B 1 35 ? -16.547 2.303 -6.996 1 96.56 35 ASN B CA 1
ATOM 3354 C C . ASN B 1 35 ? -17.031 1.437 -8.156 1 96.56 35 ASN B C 1
ATOM 3356 O O . ASN B 1 35 ? -17.531 0.335 -7.945 1 96.56 35 ASN B O 1
ATOM 3360 N N . ARG B 1 36 ? -16.906 1.929 -9.328 1 97.56 36 ARG B N 1
ATOM 3361 C CA . ARG B 1 36 ? -17.297 1.187 -10.516 1 97.56 36 ARG B CA 1
ATOM 3362 C C . ARG B 1 36 ? -16.516 -0.11 -10.648 1 97.56 36 ARG B C 1
ATOM 3364 O O . ARG B 1 36 ? -17.047 -1.14 -11.047 1 97.56 36 ARG B O 1
ATOM 3371 N N . PHE B 1 37 ? -15.281 0.004 -10.383 1 98.5 37 PHE B N 1
ATOM 3372 C CA . PHE B 1 37 ? -14.422 -1.173 -10.438 1 98.5 37 PHE B CA 1
ATOM 3373 C C . PHE B 1 37 ? -14.891 -2.232 -9.445 1 98.5 37 PHE B C 1
ATOM 3375 O O . PHE B 1 37 ? -15.039 -3.402 -9.805 1 98.5 37 PHE B O 1
ATOM 3382 N N . GLU B 1 38 ? -15.117 -1.843 -8.156 1 98.69 38 GLU B N 1
ATOM 3383 C CA . GLU B 1 38 ? -15.648 -2.754 -7.152 1 98.69 38 GLU B CA 1
ATOM 3384 C C . GLU B 1 38 ? -16.953 -3.389 -7.621 1 98.69 38 GLU B C 1
ATOM 3386 O O . GLU B 1 38 ? -17.156 -4.598 -7.48 1 98.69 38 GLU B O 1
ATOM 3391 N N . GLN B 1 39 ? -17.797 -2.602 -8.219 1 98.5 39 GLN B N 1
ATOM 3392 C CA . GLN B 1 39 ? -19.078 -3.098 -8.688 1 98.5 39 GLN B CA 1
ATOM 3393 C C . GLN B 1 39 ? -18.906 -4.105 -9.82 1 98.5 39 GLN B C 1
ATOM 3395 O O . GLN B 1 39 ? -19.625 -5.102 -9.891 1 98.5 39 GLN B O 1
ATOM 3400 N N . SER B 1 40 ? -18.031 -3.812 -10.711 1 98.69 40 SER B N 1
ATOM 3401 C CA . SER B 1 40 ? -17.781 -4.727 -11.82 1 98.69 40 SER B CA 1
ATOM 3402 C C . SER B 1 40 ? -17.312 -6.086 -11.32 1 98.69 40 SER B C 1
ATOM 3404 O O . SER B 1 40 ? -17.703 -7.125 -11.859 1 98.69 40 SER B O 1
ATOM 3406 N N . VAL B 1 41 ? -16.5 -6.094 -10.297 1 98.75 41 VAL B N 1
ATOM 3407 C CA . VAL B 1 41 ? -15.984 -7.344 -9.75 1 98.75 41 VAL B CA 1
ATOM 3408 C C . VAL B 1 41 ? -17.109 -8.094 -9.023 1 98.75 41 VAL B C 1
ATOM 3410 O O . VAL B 1 41 ? -17.219 -9.312 -9.148 1 98.75 41 VAL B O 1
ATOM 3413 N N . LYS B 1 42 ? -17.922 -7.355 -8.266 1 98.69 42 LYS B N 1
ATOM 3414 C CA . LYS B 1 42 ? -19.062 -7.965 -7.609 1 98.69 42 LYS B CA 1
ATOM 3415 C C . LYS B 1 42 ? -19.984 -8.633 -8.625 1 98.69 42 LYS B C 1
ATOM 3417 O O . LYS B 1 42 ? -20.438 -9.766 -8.422 1 98.69 42 LYS B O 1
ATOM 3422 N N . ALA B 1 43 ? -20.25 -7.91 -9.68 1 98.56 43 ALA B N 1
ATOM 3423 C CA . ALA B 1 43 ? -21.141 -8.422 -10.711 1 98.56 43 ALA B CA 1
ATOM 3424 C C . ALA B 1 43 ? -20.578 -9.68 -11.352 1 98.56 43 ALA B C 1
ATOM 3426 O O . ALA B 1 43 ? -21.328 -10.641 -11.609 1 98.56 43 ALA B O 1
ATOM 3427 N N . TYR B 1 44 ? -19.328 -9.711 -11.648 1 98.62 44 TYR B N 1
ATOM 3428 C CA . TYR B 1 44 ? -18.688 -10.828 -12.336 1 98.62 44 TYR B CA 1
ATOM 3429 C C . TYR B 1 44 ? -18.594 -12.047 -11.422 1 98.62 44 TYR B C 1
ATOM 3431 O O . TYR B 1 44 ? -18.906 -13.164 -11.844 1 98.62 44 TYR B O 1
ATOM 3439 N N . SER B 1 45 ? -18.141 -11.836 -10.172 1 98.31 45 SER B N 1
ATOM 3440 C CA . SER B 1 45 ? -17.859 -12.938 -9.25 1 98.31 45 SER B CA 1
ATOM 3441 C C . SER B 1 45 ? -19.109 -13.312 -8.453 1 98.31 45 SER B C 1
ATOM 3443 O O . SER B 1 45 ? -19.141 -14.344 -7.777 1 98.31 45 SER B O 1
ATOM 3445 N N . LYS B 1 46 ? -20.125 -12.438 -8.469 1 98.12 46 LYS B N 1
ATOM 3446 C CA . LYS B 1 46 ? -21.344 -12.586 -7.688 1 98.12 46 LYS B CA 1
ATOM 3447 C C . LYS B 1 46 ? -21.047 -12.508 -6.191 1 98.12 46 LYS B C 1
ATOM 3449 O O . LYS B 1 46 ? -21.719 -13.156 -5.387 1 98.12 46 LYS B O 1
ATOM 3454 N N . SER B 1 47 ? -19.984 -11.852 -5.895 1 97.5 47 SER B N 1
ATOM 3455 C CA . SER B 1 47 ? -19.703 -11.586 -4.488 1 97.5 47 SER B CA 1
ATOM 3456 C C . SER B 1 47 ? -20.578 -10.469 -3.949 1 97.5 47 SER B C 1
ATOM 3458 O O . SER B 1 47 ? -20.953 -9.547 -4.688 1 97.5 47 SER B O 1
ATOM 3460 N N . GLU B 1 48 ? -20.875 -10.484 -2.688 1 96.94 48 GLU B N 1
ATOM 3461 C CA . GLU B 1 48 ? -21.75 -9.484 -2.07 1 96.94 48 GLU B CA 1
ATOM 3462 C C . GLU B 1 48 ? -21.016 -8.164 -1.851 1 96.94 48 GLU B C 1
ATOM 3464 O O . GLU B 1 48 ? -21.609 -7.09 -1.968 1 96.94 48 GLU B O 1
ATOM 3469 N N . ASN B 1 49 ? -19.781 -8.289 -1.458 1 98.56 49 ASN B N 1
ATOM 3470 C CA . ASN B 1 49 ? -18.984 -7.105 -1.15 1 98.56 49 ASN B CA 1
ATOM 3471 C C . ASN B 1 49 ? -17.609 -7.164 -1.823 1 98.56 49 ASN B C 1
ATOM 3473 O O . ASN B 1 49 ? -17.094 -8.25 -2.09 1 98.56 49 ASN B O 1
ATOM 3477 N N . ALA B 1 50 ? -17.109 -6.016 -2.113 1 98.81 50 ALA B N 1
ATOM 3478 C CA . ALA B 1 50 ? -15.781 -5.867 -2.711 1 98.81 50 ALA B CA 1
ATOM 3479 C C . ALA B 1 50 ? -15.109 -4.582 -2.238 1 98.81 50 ALA B C 1
ATOM 3481 O O . ALA B 1 50 ? -15.773 -3.566 -2.023 1 98.81 50 ALA B O 1
ATOM 3482 N N . LEU B 1 51 ? -13.859 -4.645 -2.016 1 98.81 51 LEU B N 1
ATOM 3483 C CA . LEU B 1 51 ? -13.016 -3.523 -1.614 1 98.81 51 LEU B CA 1
ATOM 3484 C C . LEU B 1 51 ? -11.75 -3.465 -2.461 1 98.81 51 LEU B C 1
ATOM 3486 O O . LEU B 1 51 ? -10.875 -4.328 -2.342 1 98.81 51 LEU B O 1
ATOM 3490 N N . ALA B 1 52 ? -11.672 -2.482 -3.332 1 98.5 52 ALA B N 1
ATOM 3491 C CA . ALA B 1 52 ? -10.484 -2.283 -4.152 1 98.5 52 ALA B CA 1
ATOM 3492 C C . ALA B 1 52 ? -9.312 -1.771 -3.312 1 98.5 52 ALA B C 1
ATOM 3494 O O . ALA B 1 52 ? -9.484 -0.865 -2.492 1 98.5 52 ALA B O 1
ATOM 3495 N N . LEU B 1 53 ? -8.203 -2.371 -3.453 1 98.38 53 LEU B N 1
ATOM 3496 C CA . LEU B 1 53 ? -7.004 -2.037 -2.686 1 98.38 53 LEU B CA 1
ATOM 3497 C C . LEU B 1 53 ? -5.785 -1.931 -3.598 1 98.38 53 LEU B C 1
ATOM 3499 O O . LEU B 1 53 ? -5.855 -2.285 -4.777 1 98.38 53 LEU B O 1
ATOM 3503 N N . ASN B 1 54 ? -4.699 -1.45 -3.082 1 96.94 54 ASN B N 1
ATOM 3504 C CA . ASN B 1 54 ? -3.521 -1.181 -3.9 1 96.94 54 ASN B CA 1
ATOM 3505 C C . ASN B 1 54 ? -2.754 -2.461 -4.215 1 96.94 54 ASN B C 1
ATOM 3507 O O . ASN B 1 54 ? -1.857 -2.459 -5.059 1 96.94 54 ASN B O 1
ATOM 3511 N N . SER B 1 55 ? -3.098 -3.602 -3.572 1 98.12 55 SER B N 1
ATOM 3512 C CA . SER B 1 55 ? -2.484 -4.891 -3.867 1 98.12 55 SER B CA 1
ATOM 3513 C C . SER B 1 55 ? -3.311 -6.039 -3.297 1 98.12 55 SER B C 1
ATOM 3515 O O . SER B 1 55 ? -4.129 -5.836 -2.395 1 98.12 55 SER B O 1
ATOM 3517 N N . ALA B 1 56 ? -3.098 -7.199 -3.834 1 98.69 56 ALA B N 1
ATOM 3518 C CA . ALA B 1 56 ? -3.709 -8.391 -3.242 1 98.69 56 ALA B CA 1
ATOM 3519 C C . ALA B 1 56 ? -3.088 -8.703 -1.884 1 98.69 56 ALA B C 1
ATOM 3521 O O . ALA B 1 56 ? -3.764 -9.219 -0.989 1 98.69 56 ALA B O 1
ATOM 3522 N N . THR B 1 57 ? -1.787 -8.398 -1.685 1 98.75 57 THR B N 1
ATOM 3523 C CA . THR B 1 57 ? -1.131 -8.57 -0.393 1 98.75 57 THR B CA 1
ATOM 3524 C C . THR B 1 57 ? -1.86 -7.781 0.691 1 98.75 57 THR B C 1
ATOM 3526 O O . THR B 1 57 ? -2.096 -8.297 1.787 1 98.75 57 THR B O 1
ATOM 3529 N N . ALA B 1 58 ? -2.23 -6.531 0.34 1 98.88 58 ALA B N 1
ATOM 3530 C CA . ALA B 1 58 ? -3.008 -5.707 1.262 1 98.88 58 ALA B CA 1
ATOM 3531 C C . ALA B 1 58 ? -4.355 -6.355 1.572 1 98.88 58 ALA B C 1
ATOM 3533 O O . ALA B 1 58 ? -4.824 -6.309 2.713 1 98.88 58 ALA B O 1
ATOM 3534 N N . ALA B 1 59 ? -4.973 -6.945 0.558 1 98.94 59 ALA B N 1
ATOM 3535 C CA . ALA B 1 59 ? -6.258 -7.613 0.744 1 98.94 59 ALA B CA 1
ATOM 3536 C C . ALA B 1 59 ? -6.137 -8.766 1.737 1 98.94 59 ALA B C 1
ATOM 3538 O O . ALA B 1 59 ? -6.945 -8.883 2.66 1 98.94 59 ALA B O 1
ATOM 3539 N N . LEU B 1 60 ? -5.133 -9.602 1.555 1 98.94 60 LEU B N 1
ATOM 3540 C CA . LEU B 1 60 ? -4.91 -10.734 2.441 1 98.94 60 LEU B CA 1
ATOM 3541 C C . LEU B 1 60 ? -4.574 -10.266 3.854 1 98.94 60 LEU B C 1
ATOM 3543 O O . LEU B 1 60 ? -5.027 -10.859 4.832 1 98.94 60 LEU B O 1
ATOM 3547 N N . HIS B 1 61 ? -3.783 -9.188 3.949 1 98.94 61 HIS B N 1
ATOM 3548 C CA . HIS B 1 61 ? -3.449 -8.609 5.246 1 98.94 61 HIS B CA 1
ATOM 3549 C C . HIS B 1 61 ? -4.703 -8.164 5.992 1 98.94 61 HIS B C 1
ATOM 3551 O O . HIS B 1 61 ? -4.898 -8.523 7.156 1 98.94 61 HIS B O 1
ATOM 3557 N N . LEU B 1 62 ? -5.547 -7.379 5.312 1 98.94 62 LEU B N 1
ATOM 3558 C CA . LEU B 1 62 ? -6.758 -6.863 5.938 1 98.94 62 LEU B CA 1
ATOM 3559 C C . LEU B 1 62 ? -7.723 -7.996 6.277 1 98.94 62 LEU B C 1
ATOM 3561 O O . LEU B 1 62 ? -8.422 -7.941 7.293 1 98.94 62 LEU B O 1
ATOM 3565 N N . ALA B 1 63 ? -7.793 -9.031 5.398 1 98.94 63 ALA B N 1
ATOM 3566 C CA . ALA B 1 63 ? -8.625 -10.195 5.695 1 98.94 63 ALA B CA 1
ATOM 3567 C C . ALA B 1 63 ? -8.219 -10.836 7.016 1 98.94 63 ALA B C 1
ATOM 3569 O O . ALA B 1 63 ? -9.07 -11.141 7.855 1 98.94 63 ALA B O 1
ATOM 3570 N N . LEU B 1 64 ? -6.934 -11.039 7.211 1 98.94 64 LEU B N 1
ATOM 3571 C CA . LEU B 1 64 ? -6.438 -11.633 8.445 1 98.94 64 LEU B CA 1
ATOM 3572 C C . LEU B 1 64 ? -6.773 -10.75 9.648 1 98.94 64 LEU B C 1
ATOM 3574 O O . LEU B 1 64 ? -7.23 -11.25 10.68 1 98.94 64 LEU B O 1
ATOM 3578 N N . ARG B 1 65 ? -6.512 -9.438 9.453 1 98.75 65 ARG B N 1
ATOM 3579 C CA . ARG B 1 65 ? -6.742 -8.516 10.562 1 98.75 65 ARG B CA 1
ATOM 3580 C C . ARG B 1 65 ? -8.219 -8.492 10.961 1 98.75 65 ARG B C 1
ATOM 3582 O O . ARG B 1 65 ? -8.547 -8.586 12.148 1 98.75 65 ARG B O 1
ATOM 3589 N N . VAL B 1 66 ? -9.117 -8.422 10.008 1 98.69 66 VAL B N 1
ATOM 3590 C CA . VAL B 1 66 ? -10.547 -8.336 10.281 1 98.69 66 VAL B CA 1
ATOM 3591 C C . VAL B 1 66 ? -11.055 -9.688 10.781 1 98.69 66 VAL B C 1
ATOM 3593 O O . VAL B 1 66 ? -12.047 -9.758 11.508 1 98.69 66 VAL B O 1
ATOM 3596 N N . ALA B 1 67 ? -10.352 -10.773 10.422 1 98.56 67 ALA B N 1
ATOM 3597 C CA . ALA B 1 67 ? -10.68 -12.109 10.922 1 98.56 67 ALA B CA 1
ATOM 3598 C C . ALA B 1 67 ? -10.273 -12.266 12.383 1 98.56 67 ALA B C 1
ATOM 3600 O O . ALA B 1 67 ? -10.586 -13.273 13.016 1 98.56 67 ALA B O 1
ATOM 3601 N N . GLY B 1 68 ? -9.531 -11.305 12.922 1 98.38 68 GLY B N 1
ATOM 3602 C CA . GLY B 1 68 ? -9.172 -11.305 14.328 1 98.38 68 GLY B CA 1
ATOM 3603 C C . GLY B 1 68 ? -7.84 -11.977 14.602 1 98.38 68 GLY B C 1
ATOM 3604 O O . GLY B 1 68 ? -7.531 -12.312 15.75 1 98.38 68 GLY B O 1
ATOM 3605 N N . VAL B 1 69 ? -7.031 -12.25 13.578 1 98.75 69 VAL B N 1
ATOM 3606 C CA . VAL B 1 69 ? -5.719 -12.859 13.766 1 98.75 69 VAL B CA 1
ATOM 3607 C C . VAL B 1 69 ? -4.805 -11.898 14.531 1 98.75 69 VAL B C 1
ATOM 3609 O O . VAL B 1 69 ? -4.73 -10.711 14.203 1 98.75 69 VAL B O 1
ATOM 3612 N N . LYS B 1 70 ? -4.18 -12.367 15.508 1 97.62 70 LYS B N 1
ATOM 3613 C CA . LYS B 1 70 ? -3.279 -11.602 16.359 1 97.62 70 LYS B CA 1
ATOM 3614 C C . LYS B 1 70 ? -1.942 -12.312 16.531 1 97.62 70 LYS B C 1
ATOM 3616 O O . LYS B 1 70 ? -1.721 -13.375 15.953 1 97.62 70 LYS B O 1
ATOM 3621 N N . GLN B 1 71 ? -1.054 -11.641 17.266 1 97.19 71 GLN B N 1
ATOM 3622 C CA . GLN B 1 71 ? 0.263 -12.195 17.547 1 97.19 71 GLN B CA 1
ATOM 3623 C C . GLN B 1 71 ? 0.147 -13.594 18.141 1 97.19 71 GLN B C 1
ATOM 3625 O O . GLN B 1 71 ? -0.688 -13.836 19.016 1 97.19 71 GLN B O 1
ATOM 3630 N N . ASP B 1 72 ? 0.858 -14.555 17.562 1 97.5 72 ASP B N 1
ATOM 3631 C CA . ASP B 1 72 ? 1.069 -15.914 18.047 1 97.5 72 ASP B CA 1
ATOM 3632 C C . ASP B 1 72 ? -0.117 -16.812 17.703 1 97.5 72 ASP B C 1
ATOM 3634 O O . ASP B 1 72 ? -0.124 -18 18.031 1 97.5 72 ASP B O 1
ATOM 3638 N N . ASP B 1 73 ? -1.122 -16.266 17.047 1 98.62 73 ASP B N 1
ATOM 3639 C CA . ASP B 1 73 ? -2.152 -17.141 16.5 1 98.62 73 ASP B CA 1
ATOM 3640 C C . ASP B 1 73 ? -1.579 -18.047 15.414 1 98.62 73 ASP B C 1
ATOM 3642 O O . ASP B 1 73 ? -0.592 -17.703 14.766 1 98.62 73 ASP B O 1
ATOM 3646 N N . ILE B 1 74 ? -2.172 -19.219 15.266 1 98.56 74 ILE B N 1
ATOM 3647 C CA . ILE B 1 74 ? -1.763 -20.141 14.211 1 98.56 74 ILE B CA 1
ATOM 3648 C C . ILE B 1 74 ? -2.582 -19.891 12.953 1 98.56 74 ILE B C 1
ATOM 3650 O O . ILE B 1 74 ? -3.811 -19.797 13.008 1 98.56 74 ILE B O 1
ATOM 3654 N N . VAL B 1 75 ? -1.951 -19.672 11.883 1 98.94 75 VAL B N 1
ATOM 3655 C CA . VAL B 1 75 ? -2.586 -19.531 10.578 1 98.94 75 VAL B CA 1
ATOM 3656 C C . VAL B 1 75 ? -2.062 -20.625 9.633 1 98.94 75 VAL B C 1
ATOM 3658 O O . VAL B 1 75 ? -0.859 -20.703 9.383 1 98.94 75 VAL B O 1
ATOM 3661 N N . LEU B 1 76 ? -2.963 -21.531 9.156 1 98.88 76 LEU B N 1
ATOM 3662 C CA . LEU B 1 76 ? -2.609 -22.516 8.141 1 98.88 76 LEU B CA 1
ATOM 3663 C C . LEU B 1 76 ? -2.484 -21.859 6.77 1 98.88 76 LEU B C 1
ATOM 3665 O O . LEU B 1 76 ? -3.186 -20.891 6.473 1 98.88 76 LEU B O 1
ATOM 3669 N N . ALA B 1 77 ? -1.603 -22.391 5.969 1 98.81 77 ALA B N 1
ATOM 3670 C CA . ALA B 1 77 ? -1.433 -21.766 4.656 1 98.81 77 ALA B CA 1
ATOM 3671 C C . ALA B 1 77 ? -0.888 -22.781 3.646 1 98.81 77 ALA B C 1
ATOM 3673 O O . ALA B 1 77 ? -0.162 -23.703 4.012 1 98.81 77 ALA B O 1
ATOM 3674 N N . SER B 1 78 ? -1.214 -22.562 2.385 1 98.81 78 SER B N 1
ATOM 3675 C CA . SER B 1 78 ? -0.581 -23.297 1.302 1 98.81 78 SER B CA 1
ATOM 3676 C C . SER B 1 78 ? 0.931 -23.094 1.299 1 98.81 78 SER B C 1
ATOM 3678 O O . SER B 1 78 ? 1.407 -21.969 1.372 1 98.81 78 SER B O 1
ATOM 3680 N N . SER B 1 79 ? 1.652 -24.203 1.221 1 97 79 SER B N 1
ATOM 3681 C CA . SER B 1 79 ? 3.102 -24.078 1.105 1 97 79 SER B CA 1
ATOM 3682 C C . SER B 1 79 ? 3.516 -23.766 -0.329 1 97 79 SER B C 1
ATOM 3684 O O . SER B 1 79 ? 4.371 -22.906 -0.562 1 97 79 SER B O 1
ATOM 3686 N N . PHE B 1 80 ? 2.898 -24.484 -1.301 1 97.94 80 PHE B N 1
ATOM 3687 C CA . PHE B 1 80 ? 3.238 -24.344 -2.711 1 97.94 80 PHE B CA 1
ATOM 3688 C C . PHE B 1 80 ? 2.604 -23.078 -3.293 1 97.94 80 PHE B C 1
ATOM 3690 O O . PHE B 1 80 ? 1.551 -23.156 -3.932 1 97.94 80 PHE B O 1
ATOM 3697 N N . THR B 1 81 ? 3.26 -21.969 -3.055 1 98.19 81 THR B N 1
ATOM 3698 C CA . THR B 1 81 ? 2.725 -20.688 -3.498 1 98.19 81 THR B CA 1
ATOM 3699 C C . THR B 1 81 ? 3.814 -19.609 -3.502 1 98.19 81 THR B C 1
ATOM 3701 O O . THR B 1 81 ? 4.992 -19.922 -3.314 1 98.19 81 THR B O 1
ATOM 3704 N N . PHE B 1 82 ? 3.467 -18.453 -3.902 1 97.31 82 PHE B N 1
ATOM 3705 C CA . PHE B 1 82 ? 4.32 -17.266 -3.846 1 97.31 82 PHE B CA 1
ATOM 3706 C C . PHE B 1 82 ? 4.258 -16.625 -2.467 1 97.31 82 PHE B C 1
ATOM 3708 O O . PHE B 1 82 ? 3.221 -16.656 -1.801 1 97.31 82 PHE B O 1
ATOM 3715 N N . ILE B 1 83 ? 5.188 -15.992 -1.967 1 98.25 83 ILE B N 1
ATOM 3716 C CA . ILE B 1 83 ? 5.355 -15.531 -0.592 1 98.25 83 ILE B CA 1
ATOM 3717 C C . ILE B 1 83 ? 4.305 -14.477 -0.269 1 98.25 83 ILE B C 1
ATOM 3719 O O . ILE B 1 83 ? 3.924 -14.297 0.891 1 98.25 83 ILE B O 1
ATOM 3723 N N . ALA B 1 84 ? 3.846 -13.68 -1.244 1 98.12 84 ALA B N 1
ATOM 3724 C CA . ALA B 1 84 ? 2.871 -12.617 -0.998 1 98.12 84 ALA B CA 1
ATOM 3725 C C . ALA B 1 84 ? 1.611 -13.172 -0.339 1 98.12 84 ALA B C 1
ATOM 3727 O O . ALA B 1 84 ? 0.887 -12.445 0.342 1 98.12 84 ALA B O 1
ATOM 3728 N N . SER B 1 85 ? 1.326 -14.453 -0.511 1 98.25 85 SER B N 1
ATOM 3729 C CA . SER B 1 85 ? 0.163 -15.102 0.084 1 98.25 85 SER B CA 1
ATOM 3730 C C . SER B 1 85 ? 0.292 -15.18 1.602 1 98.25 85 SER B C 1
ATOM 3732 O O . SER B 1 85 ? -0.713 -15.188 2.314 1 98.25 85 SER B O 1
ATOM 3734 N N . VAL B 1 86 ? 1.577 -15.258 2.105 1 98.56 86 VAL B N 1
ATOM 3735 C CA . VAL B 1 86 ? 1.714 -15.664 3.5 1 98.56 86 VAL B CA 1
ATOM 3736 C C . VAL B 1 86 ? 2.498 -14.602 4.27 1 98.56 86 VAL B C 1
ATOM 3738 O O . VAL B 1 86 ? 2.514 -14.609 5.504 1 98.56 86 VAL B O 1
ATOM 3741 N N . ALA B 1 87 ? 3.105 -13.617 3.557 1 98.69 87 ALA B N 1
ATOM 3742 C CA . ALA B 1 87 ? 3.867 -12.562 4.219 1 98.69 87 ALA B CA 1
ATOM 3743 C C . ALA B 1 87 ? 3.01 -11.82 5.242 1 98.69 87 ALA B C 1
ATOM 3745 O O . ALA B 1 87 ? 3.488 -11.469 6.32 1 98.69 87 ALA B O 1
ATOM 3746 N N . PRO B 1 88 ? 1.711 -11.594 4.977 1 98.81 88 PRO B N 1
ATOM 3747 C CA . PRO B 1 88 ? 0.864 -10.859 5.922 1 98.81 88 PRO B CA 1
ATOM 3748 C C . PRO B 1 88 ? 0.755 -11.555 7.273 1 98.81 88 PRO B C 1
ATOM 3750 O O . PRO B 1 88 ? 0.453 -10.914 8.281 1 98.81 88 PRO B O 1
ATOM 3753 N N . ILE B 1 89 ? 0.934 -12.93 7.297 1 98.88 89 ILE B N 1
ATOM 3754 C CA . ILE B 1 89 ? 0.957 -13.633 8.57 1 98.88 89 ILE B CA 1
ATOM 3755 C C . ILE B 1 89 ? 2.074 -13.078 9.453 1 98.88 89 ILE B C 1
ATOM 3757 O O . ILE B 1 89 ? 1.884 -12.867 10.648 1 98.88 89 ILE B O 1
ATOM 3761 N N . CYS B 1 90 ? 3.229 -12.766 8.797 1 98.12 90 CYS B N 1
ATOM 3762 C CA . CYS B 1 90 ? 4.375 -12.203 9.5 1 98.12 90 CYS B CA 1
ATOM 3763 C C . CYS B 1 90 ? 4.098 -10.773 9.938 1 98.12 90 CYS B C 1
ATOM 3765 O O . CYS B 1 90 ? 4.562 -10.336 10.992 1 98.12 90 CYS B O 1
ATOM 3767 N N . TYR B 1 91 ? 3.314 -9.992 9.102 1 98.38 91 TYR B N 1
ATOM 3768 C CA . TYR B 1 91 ? 2.988 -8.617 9.461 1 98.38 91 TYR B CA 1
ATOM 3769 C C . TYR B 1 91 ? 2.322 -8.555 10.828 1 98.38 91 TYR B C 1
ATOM 3771 O O . TYR B 1 91 ? 2.525 -7.598 11.586 1 98.38 91 TYR B O 1
ATOM 3779 N N . LEU B 1 92 ? 1.538 -9.586 11.117 1 98.19 92 LEU B N 1
ATOM 3780 C CA . LEU B 1 92 ? 0.751 -9.617 12.352 1 98.19 92 LEU B CA 1
ATOM 3781 C C . LEU B 1 92 ? 1.477 -10.398 13.438 1 98.19 92 LEU B C 1
ATOM 3783 O O . LEU B 1 92 ? 0.929 -10.609 14.523 1 98.19 92 LEU B O 1
ATOM 3787 N N . LYS B 1 93 ? 2.691 -10.914 13.125 1 97.44 93 LYS B N 1
ATOM 3788 C CA . LYS B 1 93 ? 3.5 -11.734 14.023 1 97.44 93 LYS B CA 1
ATOM 3789 C C . LYS B 1 93 ? 2.764 -13.008 14.422 1 97.44 93 LYS B C 1
ATOM 3791 O O . LYS B 1 93 ? 2.902 -13.484 15.547 1 97.44 93 LYS B O 1
ATOM 3796 N N . ALA B 1 94 ? 1.844 -13.445 13.562 1 98.38 94 ALA B N 1
ATOM 3797 C CA . ALA B 1 94 ? 1.21 -14.75 13.727 1 98.38 94 ALA B CA 1
ATOM 3798 C C . ALA B 1 94 ? 2.145 -15.867 13.281 1 98.38 94 ALA B C 1
ATOM 3800 O O . ALA B 1 94 ? 3.242 -15.609 12.781 1 98.38 94 ALA B O 1
ATOM 3801 N N . LYS B 1 95 ? 1.761 -17.156 13.492 1 97.5 95 LYS B N 1
ATOM 3802 C CA . LYS B 1 95 ? 2.605 -18.312 13.203 1 97.5 95 LYS B CA 1
ATOM 3803 C C . LYS B 1 95 ? 2.059 -19.109 12.031 1 97.5 95 LYS B C 1
ATOM 3805 O O . LYS B 1 95 ? 1.029 -19.781 12.148 1 97.5 95 LYS B O 1
ATOM 3810 N N . PRO B 1 96 ? 2.762 -19.109 10.992 1 97.69 96 PRO B N 1
ATOM 3811 C CA . PRO B 1 96 ? 2.297 -19.922 9.867 1 97.69 96 PRO B CA 1
ATOM 3812 C C . PRO B 1 96 ? 2.551 -21.406 10.07 1 97.69 96 PRO B C 1
ATOM 3814 O O . PRO B 1 96 ? 3.572 -21.797 10.648 1 97.69 96 PRO B O 1
ATOM 3817 N N . VAL B 1 97 ? 1.688 -22.203 9.688 1 97 97 VAL B N 1
ATOM 3818 C CA . VAL B 1 97 ? 1.829 -23.656 9.516 1 97 97 VAL B CA 1
ATOM 3819 C C . VAL B 1 97 ? 1.537 -24.031 8.062 1 97 97 VAL B C 1
ATOM 3821 O O . VAL B 1 97 ? 0.43 -23.812 7.57 1 97 97 VAL B O 1
ATOM 3824 N N . PHE B 1 98 ? 2.488 -24.641 7.426 1 96.88 98 PHE B N 1
ATOM 3825 C CA . PHE B 1 98 ? 2.396 -24.844 5.984 1 96.88 98 PHE B CA 1
ATOM 3826 C C . PHE B 1 98 ? 1.887 -26.234 5.66 1 96.88 98 PHE B C 1
ATOM 3828 O O . PHE B 1 98 ? 2.262 -27.203 6.32 1 96.88 98 PHE B O 1
ATOM 3835 N N . ILE B 1 99 ? 1.05 -26.281 4.707 1 97.31 99 ILE B N 1
ATOM 3836 C CA . ILE B 1 99 ? 0.477 -27.516 4.215 1 97.31 99 ILE B CA 1
ATOM 3837 C C . ILE B 1 99 ? 0.903 -27.75 2.768 1 97.31 99 ILE B C 1
ATOM 3839 O O . ILE B 1 99 ? 0.685 -26.891 1.905 1 97.31 99 ILE B O 1
ATOM 3843 N N . ASP B 1 100 ? 1.439 -28.844 2.424 1 96.81 100 ASP B N 1
ATOM 3844 C CA . ASP B 1 100 ? 1.896 -29.188 1.078 1 96.81 100 ASP B CA 1
ATOM 3845 C C . ASP B 1 100 ? 0.714 -29.422 0.142 1 96.81 100 ASP B C 1
ATOM 3847 O O . ASP B 1 100 ? -0.442 -29.359 0.562 1 96.81 100 ASP B O 1
ATOM 3851 N N . CYS B 1 101 ? 0.984 -29.688 -1.067 1 97.62 101 CYS B N 1
ATOM 3852 C CA . CYS B 1 101 ? -0.057 -29.656 -2.088 1 97.62 101 CYS B CA 1
ATOM 3853 C C . CYS B 1 101 ? -0.358 -31.062 -2.594 1 97.62 101 CYS B C 1
ATOM 3855 O O . CYS B 1 101 ? 0.391 -32 -2.314 1 97.62 101 CYS B O 1
ATOM 3857 N N . ASP B 1 102 ? -1.504 -31.234 -3.223 1 97.12 102 ASP B N 1
ATOM 3858 C CA . ASP B 1 102 ? -1.866 -32.469 -3.914 1 97.12 102 ASP B CA 1
ATOM 3859 C C . ASP B 1 102 ? -1.601 -32.375 -5.414 1 97.12 102 ASP B C 1
ATOM 3861 O O . ASP B 1 102 ? -0.786 -31.547 -5.844 1 97.12 102 ASP B O 1
ATOM 3865 N N . GLU B 1 103 ? -2.154 -33.188 -6.242 1 96 103 GLU B N 1
ATOM 3866 C CA . GLU B 1 103 ? -1.872 -33.281 -7.672 1 96 103 GLU B CA 1
ATOM 3867 C C . GLU B 1 103 ? -2.426 -32.062 -8.406 1 96 103 GLU B C 1
ATOM 3869 O O . GLU B 1 103 ? -2.059 -31.797 -9.555 1 96 103 GLU B O 1
ATOM 3874 N N . THR B 1 104 ? -3.326 -31.281 -7.762 1 96.62 104 THR B N 1
ATOM 3875 C CA . THR B 1 104 ? -3.926 -30.094 -8.375 1 96.62 104 THR B CA 1
ATOM 3876 C C . THR B 1 104 ? -3.07 -28.859 -8.117 1 96.62 104 THR B C 1
ATOM 3878 O O . THR B 1 104 ? -3.467 -27.75 -8.461 1 96.62 104 THR B O 1
ATOM 3881 N N . TYR B 1 105 ? -1.882 -29 -7.469 1 98 105 TYR B N 1
ATOM 3882 C CA . TYR B 1 105 ? -0.979 -27.922 -7.047 1 98 105 TYR B CA 1
ATOM 3883 C C . TYR B 1 105 ? -1.515 -27.219 -5.812 1 98 105 TYR B C 1
ATOM 3885 O O . TYR B 1 105 ? -0.846 -26.344 -5.25 1 98 105 TYR B O 1
ATOM 3893 N N . ASN B 1 106 ? -2.703 -27.547 -5.34 1 98.44 106 ASN B N 1
ATOM 3894 C CA . ASN B 1 106 ? -3.314 -26.875 -4.195 1 98.44 106 ASN B CA 1
ATOM 3895 C C . ASN B 1 106 ? -3.229 -27.734 -2.936 1 98.44 106 ASN B C 1
ATOM 3897 O O . ASN B 1 106 ? -2.816 -28.906 -2.998 1 98.44 106 ASN B O 1
ATOM 3901 N N . ILE B 1 107 ? -3.613 -27.219 -1.866 1 98.06 107 ILE B N 1
ATOM 3902 C CA . ILE B 1 107 ? -3.434 -27.828 -0.557 1 98.06 107 ILE B CA 1
ATOM 3903 C C . ILE B 1 107 ? -3.99 -29.25 -0.577 1 98.06 107 ILE B C 1
ATOM 3905 O O . ILE B 1 107 ? -5.051 -29.5 -1.158 1 98.06 107 ILE B O 1
ATOM 3909 N N . ASP B 1 108 ? -3.238 -30.141 0.034 1 97.44 108 ASP B N 1
ATOM 3910 C CA . ASP B 1 108 ? -3.691 -31.516 0.221 1 97.44 108 ASP B CA 1
ATOM 3911 C C . ASP B 1 108 ? -4.688 -31.609 1.374 1 97.44 108 ASP B C 1
ATOM 3913 O O . ASP B 1 108 ? -4.363 -31.266 2.512 1 97.44 108 ASP B O 1
ATOM 3917 N N . VAL B 1 109 ? -5.824 -32.156 1.127 1 98.19 109 VAL B N 1
ATOM 3918 C CA . VAL B 1 109 ? -6.922 -32.188 2.088 1 98.19 109 VAL B CA 1
ATOM 3919 C C . VAL B 1 109 ? -6.543 -33.062 3.275 1 98.19 109 VAL B C 1
ATOM 3921 O O . VAL B 1 109 ? -6.852 -32.719 4.422 1 98.19 109 VAL B O 1
ATOM 3924 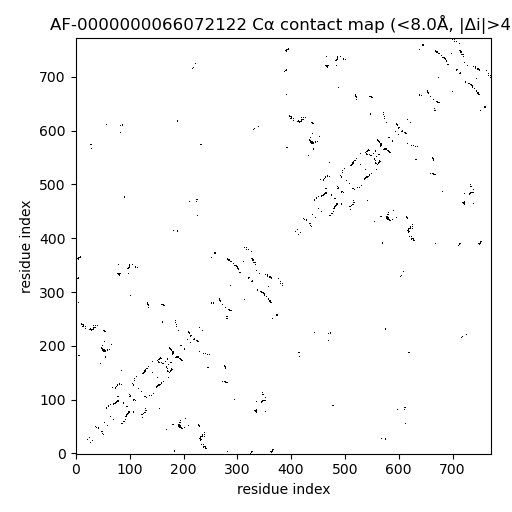N N . ASP B 1 110 ? -5.918 -34.188 3.023 1 96.56 110 ASP B N 1
ATOM 3925 C CA . ASP B 1 110 ? -5.535 -35.094 4.109 1 96.56 110 ASP B CA 1
ATOM 3926 C C . ASP B 1 110 ? -4.492 -34.438 5.016 1 96.56 110 ASP B C 1
ATOM 3928 O O . ASP B 1 110 ? -4.543 -34.594 6.238 1 96.56 110 ASP B O 1
ATOM 3932 N N . LEU B 1 111 ? -3.527 -33.781 4.457 1 96.5 111 LEU B N 1
ATOM 3933 C CA . LEU B 1 111 ? -2.533 -33.062 5.246 1 96.5 111 LEU B CA 1
ATOM 3934 C C . LEU B 1 111 ? -3.186 -31.938 6.055 1 96.5 111 LEU B C 1
ATOM 3936 O O . LEU B 1 111 ? -2.766 -31.656 7.18 1 96.5 111 LEU B O 1
ATOM 3940 N N . LEU B 1 112 ? -4.18 -31.266 5.438 1 97.88 112 LEU B N 1
ATOM 3941 C CA . LEU B 1 112 ? -4.918 -30.234 6.152 1 97.88 112 LEU B CA 1
ATOM 3942 C C . LEU B 1 112 ? -5.574 -30.797 7.406 1 97.88 112 LEU B C 1
ATOM 3944 O O . LEU B 1 112 ? -5.465 -30.219 8.492 1 97.88 112 LEU B O 1
ATOM 3948 N N . LYS B 1 113 ? -6.23 -31.922 7.238 1 97.69 113 LYS B N 1
ATOM 3949 C CA . LYS B 1 113 ? -6.867 -32.562 8.383 1 97.69 113 LYS B CA 1
ATOM 3950 C C . LYS B 1 113 ? -5.84 -32.938 9.453 1 97.69 113 LYS B C 1
ATOM 3952 O O . LYS B 1 113 ? -6.086 -32.719 10.648 1 97.69 113 LYS B O 1
ATOM 3957 N N . LEU B 1 114 ? -4.789 -33.469 9.047 1 95.69 114 LEU B N 1
ATOM 3958 C CA . LEU B 1 114 ? -3.732 -33.844 9.977 1 95.69 114 LEU B CA 1
ATOM 3959 C C . LEU B 1 114 ? -3.197 -32.625 10.734 1 95.69 114 LEU B C 1
ATOM 3961 O O . LEU B 1 114 ? -2.99 -32.688 11.945 1 95.69 114 LEU B O 1
ATOM 3965 N N . ALA B 1 115 ? -2.92 -31.547 10 1 96.12 115 ALA B N 1
ATOM 3966 C CA . ALA B 1 115 ? -2.416 -30.328 10.617 1 96.12 115 ALA B CA 1
ATOM 3967 C C . ALA B 1 115 ? -3.369 -29.828 11.695 1 96.12 115 ALA B C 1
ATOM 3969 O O . ALA B 1 115 ? -2.939 -29.469 12.797 1 96.12 115 ALA B O 1
ATOM 3970 N N . ILE B 1 116 ? -4.641 -29.781 11.398 1 97.81 116 ILE B N 1
ATOM 3971 C CA . ILE B 1 116 ? -5.641 -29.297 12.336 1 97.81 116 ILE B CA 1
ATOM 3972 C C . ILE B 1 116 ? -5.645 -30.156 13.586 1 97.81 116 ILE B C 1
ATOM 3974 O O . ILE B 1 116 ? -5.711 -29.641 14.711 1 97.81 116 ILE B O 1
ATOM 3978 N N . LYS B 1 117 ? -5.504 -31.438 13.367 1 96.06 117 LYS B N 1
ATOM 3979 C CA . LYS B 1 117 ? -5.516 -32.375 14.477 1 96.06 117 LYS B CA 1
ATOM 3980 C C . LYS B 1 117 ? -4.285 -32.188 15.367 1 96.06 117 LYS B C 1
ATOM 3982 O O . LYS B 1 117 ? -4.371 -32.344 16.594 1 96.06 117 LYS B O 1
ATOM 3987 N N . GLU B 1 118 ? -3.191 -31.859 14.828 1 94.44 118 GLU B N 1
ATOM 3988 C CA . GLU B 1 118 ? -1.921 -31.922 15.547 1 94.44 118 GLU B CA 1
ATOM 3989 C C . GLU B 1 118 ? -1.496 -30.531 16.031 1 94.44 118 GLU B C 1
ATOM 3991 O O . GLU B 1 118 ? -0.588 -30.406 16.859 1 94.44 118 GLU B O 1
ATOM 3996 N N . CYS B 1 119 ? -2.1 -29.516 15.555 1 93.62 119 CYS B N 1
ATOM 3997 C CA . CYS B 1 119 ? -1.709 -28.172 15.977 1 93.62 119 CYS B CA 1
ATOM 3998 C C . CYS B 1 119 ? -1.874 -28 17.484 1 93.62 119 CYS B C 1
ATOM 4000 O O . CYS B 1 119 ? -2.818 -28.531 18.062 1 93.62 119 CYS B O 1
ATOM 4002 N N . GLU B 1 120 ? -0.937 -27.234 18.062 1 92.19 120 GLU B N 1
ATOM 4003 C CA . GLU B 1 120 ? -0.94 -27.016 19.5 1 92.19 120 GLU B CA 1
ATOM 4004 C C . GLU B 1 120 ? -2.186 -26.25 19.938 1 92.19 120 GLU B C 1
ATOM 4006 O O . GLU B 1 120 ? -2.648 -26.406 21.078 1 92.19 120 GLU B O 1
ATOM 4011 N N . LYS B 1 121 ? -2.627 -25.359 19.219 1 95.81 121 LYS B N 1
ATOM 4012 C CA . LYS B 1 121 ? -3.875 -24.641 19.422 1 95.81 121 LYS B CA 1
ATOM 4013 C C . LYS B 1 121 ? -4.684 -24.547 18.141 1 95.81 121 LYS B C 1
ATOM 4015 O O . LYS B 1 121 ? -4.141 -24.719 17.047 1 95.81 121 LYS B O 1
ATOM 4020 N N . LYS B 1 122 ? -5.961 -24.312 18.328 1 97.75 122 LYS B N 1
ATOM 4021 C CA . LYS B 1 122 ? -6.844 -24.234 17.172 1 97.75 122 LYS B CA 1
ATOM 4022 C C . LYS B 1 122 ? -6.398 -23.141 16.219 1 97.75 122 LYS B C 1
ATOM 4024 O O . LYS B 1 122 ? -6.223 -21.984 16.625 1 97.75 122 LYS B O 1
ATOM 4029 N N . PRO B 1 123 ? -6.184 -23.5 14.938 1 98.75 123 PRO B N 1
ATOM 4030 C CA . PRO B 1 123 ? -5.844 -22.453 13.969 1 98.75 123 PRO B CA 1
ATOM 4031 C C . PRO B 1 123 ? -6.949 -21.406 13.82 1 98.75 123 PRO B C 1
ATOM 4033 O O . PRO B 1 123 ? -8.133 -21.75 13.812 1 98.75 123 PRO B O 1
ATOM 4036 N N . LYS B 1 124 ? -6.547 -20.172 13.68 1 98.81 124 LYS B N 1
ATOM 4037 C CA . LYS B 1 124 ? -7.508 -19.078 13.555 1 98.81 124 LYS B CA 1
ATOM 4038 C C . LYS B 1 124 ? -8.016 -18.953 12.125 1 98.81 124 LYS B C 1
ATOM 4040 O O . LYS B 1 124 ? -9.172 -18.609 11.898 1 98.81 124 LYS B O 1
ATOM 4045 N N . ALA B 1 125 ? -7.164 -19.203 11.172 1 98.94 125 ALA B N 1
ATOM 4046 C CA . ALA B 1 125 ? -7.496 -19.016 9.758 1 98.94 125 ALA B CA 1
ATOM 4047 C C . ALA B 1 125 ? -6.691 -19.969 8.875 1 98.94 125 ALA B C 1
ATOM 4049 O O . ALA B 1 125 ? -5.707 -20.547 9.32 1 98.94 125 ALA B O 1
ATOM 4050 N N . LEU B 1 126 ? -7.16 -20.203 7.688 1 98.94 126 LEU B N 1
ATOM 4051 C CA . LEU B 1 126 ? -6.473 -20.844 6.574 1 98.94 126 LEU B CA 1
ATOM 4052 C C . LEU B 1 126 ? -6.402 -19.922 5.367 1 98.94 126 LEU B C 1
ATOM 4054 O O . LEU B 1 126 ? -7.426 -19.391 4.918 1 98.94 126 LEU B O 1
ATOM 4058 N N . ILE B 1 127 ? -5.223 -19.641 4.93 1 98.94 127 ILE B N 1
ATOM 4059 C CA . ILE B 1 127 ? -5.051 -19.016 3.623 1 98.94 127 ILE B CA 1
ATOM 4060 C C . ILE B 1 127 ? -4.801 -20.078 2.564 1 98.94 127 ILE B C 1
ATOM 4062 O O . ILE B 1 127 ? -3.721 -20.672 2.512 1 98.94 127 ILE B O 1
ATOM 4066 N N . LEU B 1 128 ? -5.754 -20.281 1.75 1 98.5 128 LEU B N 1
ATOM 4067 C CA . LEU B 1 128 ? -5.691 -21.234 0.651 1 98.5 128 LEU B CA 1
ATOM 4068 C C . LEU B 1 128 ? -5.406 -20.531 -0.669 1 98.5 128 LEU B C 1
ATOM 4070 O O . LEU B 1 128 ? -6.027 -19.516 -0.984 1 98.5 128 LEU B O 1
ATOM 4074 N N . THR B 1 129 ? -4.434 -20.984 -1.396 1 98.69 129 THR B N 1
ATOM 4075 C CA . THR B 1 129 ? -4.129 -20.406 -2.701 1 98.69 129 THR B CA 1
ATOM 4076 C C . THR B 1 129 ? -4.688 -21.281 -3.822 1 98.69 129 THR B C 1
ATOM 4078 O O . THR B 1 129 ? -4.59 -22.5 -3.77 1 98.69 129 THR B O 1
ATOM 4081 N N . HIS B 1 130 ? -5.344 -20.672 -4.809 1 98.81 130 HIS B N 1
ATOM 4082 C CA . HIS B 1 130 ? -5.676 -21.328 -6.07 1 98.81 130 HIS B CA 1
ATOM 4083 C C . HIS B 1 130 ? -4.566 -21.141 -7.098 1 98.81 130 HIS B C 1
ATOM 4085 O O . HIS B 1 130 ? -4.625 -20.219 -7.918 1 98.81 130 HIS B O 1
ATOM 4091 N N . LEU B 1 131 ? -3.641 -22 -7.043 1 98.38 131 LEU B N 1
ATOM 4092 C CA . LEU B 1 131 ? -2.365 -21.781 -7.715 1 98.38 131 LEU B CA 1
ATOM 4093 C C . LEU B 1 131 ? -2.523 -21.875 -9.227 1 98.38 131 LEU B C 1
ATOM 4095 O O . LEU B 1 131 ? -3.174 -22.781 -9.734 1 98.38 131 LEU B O 1
ATOM 4099 N N . TYR B 1 132 ? -1.953 -20.875 -9.953 1 98.12 132 TYR B N 1
ATOM 4100 C CA . TYR B 1 132 ? -1.926 -20.75 -11.406 1 98.12 132 TYR B CA 1
ATOM 4101 C C . TYR B 1 132 ? -3.338 -20.781 -11.984 1 98.12 132 TYR B C 1
ATOM 4103 O O . TYR B 1 132 ? -3.537 -21.141 -13.148 1 98.12 132 TYR B O 1
ATOM 4111 N N . GLY B 1 133 ? -4.289 -20.484 -11.141 1 97.94 133 GLY B N 1
ATOM 4112 C CA . GLY B 1 133 ? -5.668 -20.375 -11.586 1 97.94 133 GLY B CA 1
ATOM 4113 C C . GLY B 1 133 ? -6.445 -21.672 -11.445 1 97.94 133 GLY B C 1
ATOM 4114 O O . GLY B 1 133 ? -7.605 -21.75 -11.859 1 97.94 133 GLY B O 1
ATOM 4115 N N . ASN B 1 134 ? -5.855 -22.703 -10.828 1 98 134 ASN B N 1
ATOM 4116 C CA . ASN B 1 134 ? -6.508 -24 -10.68 1 98 134 ASN B CA 1
ATOM 4117 C C . ASN B 1 134 ? -7.301 -24.078 -9.383 1 98 134 ASN B C 1
ATOM 4119 O O . ASN B 1 134 ? -6.852 -23.594 -8.336 1 98 134 ASN B O 1
ATOM 4123 N N . ALA B 1 135 ? -8.453 -24.688 -9.461 1 98.56 135 ALA B N 1
ATOM 4124 C CA . ALA B 1 135 ? -9.32 -24.797 -8.289 1 98.56 135 ALA B CA 1
ATOM 4125 C C . ALA B 1 135 ? -8.781 -25.828 -7.297 1 98.56 135 ALA B C 1
ATOM 4127 O O . ALA B 1 135 ? -8.289 -26.875 -7.699 1 98.56 135 ALA B O 1
ATOM 4128 N N . ALA B 1 136 ? -8.797 -25.484 -6.031 1 98.56 136 ALA B N 1
ATOM 4129 C CA . ALA B 1 136 ? -8.617 -26.484 -4.973 1 98.56 136 ALA B CA 1
ATOM 4130 C C . ALA B 1 136 ? -9.883 -27.297 -4.766 1 98.56 136 ALA B C 1
ATOM 4132 O O . ALA B 1 136 ? -10.93 -27 -5.355 1 98.56 136 ALA B O 1
ATOM 4133 N N . LYS B 1 137 ? -9.758 -28.406 -4 1 98.56 137 LYS B N 1
ATOM 4134 C CA . LYS B 1 137 ? -10.906 -29.25 -3.67 1 98.56 137 LYS B CA 1
ATOM 4135 C C . LYS B 1 137 ? -11.812 -28.547 -2.65 1 98.56 137 LYS B C 1
ATOM 4137 O O . LYS B 1 137 ? -11.852 -28.938 -1.481 1 98.56 137 LYS B O 1
ATOM 4142 N N . MET B 1 138 ? -12.586 -27.578 -3.148 1 98.69 138 MET B N 1
ATOM 4143 C CA . MET B 1 138 ? -13.234 -26.578 -2.307 1 98.69 138 MET B CA 1
ATOM 4144 C C . MET B 1 138 ? -14.352 -27.203 -1.479 1 98.69 138 MET B C 1
ATOM 4146 O O . MET B 1 138 ? -14.602 -26.781 -0.349 1 98.69 138 MET B O 1
ATOM 4150 N N . ASP B 1 139 ? -15.055 -28.25 -2.004 1 98.5 139 ASP B N 1
ATOM 4151 C CA . ASP B 1 139 ? -16.094 -28.891 -1.203 1 98.5 139 ASP B CA 1
ATOM 4152 C C . ASP B 1 139 ? -15.547 -29.391 0.123 1 98.5 139 ASP B C 1
ATOM 4154 O O . ASP B 1 139 ? -16.078 -29.094 1.188 1 98.5 139 ASP B O 1
ATOM 4158 N N . GLU B 1 140 ? -14.5 -30.141 0.063 1 98.62 140 GLU B N 1
ATOM 4159 C CA . GLU B 1 140 ? -13.891 -30.734 1.255 1 98.62 140 GLU B CA 1
ATOM 4160 C C . GLU B 1 140 ? -13.305 -29.641 2.158 1 98.62 140 GLU B C 1
ATOM 4162 O O . GLU B 1 140 ? -13.484 -29.688 3.377 1 98.62 140 GLU B O 1
ATOM 4167 N N . ILE B 1 141 ? -12.641 -28.688 1.607 1 98.88 141 ILE B N 1
ATOM 4168 C CA . ILE B 1 141 ? -11.93 -27.656 2.367 1 98.88 141 ILE B CA 1
ATOM 4169 C C . ILE B 1 141 ? -12.938 -26.797 3.131 1 98.88 141 ILE B C 1
ATOM 4171 O O . ILE B 1 141 ? -12.734 -26.484 4.309 1 98.88 141 ILE B O 1
ATOM 4175 N N . VAL B 1 142 ? -14.016 -26.375 2.432 1 98.81 142 VAL B N 1
ATOM 4176 C CA . VAL B 1 142 ? -15.047 -25.562 3.07 1 98.81 142 VAL B CA 1
ATOM 4177 C C . VAL B 1 142 ? -15.641 -26.328 4.258 1 98.81 142 VAL B C 1
ATOM 4179 O O . VAL B 1 142 ? -15.82 -25.75 5.336 1 98.81 142 VAL B O 1
ATOM 4182 N N . GLU B 1 143 ? -15.938 -27.578 4.047 1 98.75 143 GLU B N 1
ATOM 4183 C CA . GLU B 1 143 ? -16.516 -28.406 5.105 1 98.75 143 GLU B CA 1
ATOM 4184 C C . GLU B 1 143 ? -15.57 -28.516 6.297 1 98.75 143 GLU B C 1
ATOM 4186 O O . GLU B 1 143 ? -15.984 -28.359 7.445 1 98.75 143 GLU B O 1
ATOM 4191 N N . ILE B 1 144 ? -14.305 -28.797 6.047 1 98.75 144 ILE B N 1
ATOM 4192 C CA . ILE B 1 144 ? -13.297 -28.938 7.09 1 98.75 144 ILE B CA 1
ATOM 4193 C C . ILE B 1 144 ? -13.195 -27.641 7.891 1 98.75 144 ILE B C 1
ATOM 4195 O O . ILE B 1 144 ? -13.172 -27.672 9.125 1 98.75 144 ILE B O 1
ATOM 4199 N N . CYS B 1 145 ? -13.125 -26.469 7.203 1 98.81 145 CYS B N 1
ATOM 4200 C CA . CYS B 1 145 ? -12.992 -25.188 7.883 1 98.81 145 CYS B CA 1
ATOM 4201 C C . CYS B 1 145 ? -14.234 -24.891 8.719 1 98.81 145 CYS B C 1
ATOM 4203 O O . CYS B 1 145 ? -14.125 -24.406 9.844 1 98.81 145 CYS B O 1
ATOM 4205 N N . LYS B 1 146 ? -15.398 -25.188 8.172 1 98.5 146 LYS B N 1
ATOM 4206 C CA . LYS B 1 146 ? -16.641 -24.969 8.891 1 98.5 146 LYS B CA 1
ATOM 4207 C C . LYS B 1 146 ? -16.703 -25.812 10.156 1 98.5 146 LYS B C 1
ATOM 4209 O O . LYS B 1 146 ? -17.016 -25.312 11.234 1 98.5 146 LYS B O 1
ATOM 4214 N N . GLU B 1 147 ? -16.375 -27.062 10.023 1 98.38 147 GLU B N 1
ATOM 4215 C CA . GLU B 1 147 ? -16.453 -28 11.133 1 98.38 147 GLU B CA 1
ATOM 4216 C C . GLU B 1 147 ? -15.484 -27.625 12.25 1 98.38 147 GLU B C 1
ATOM 4218 O O . GLU B 1 147 ? -15.734 -27.906 13.422 1 98.38 147 GLU B O 1
ATOM 4223 N N . ASN B 1 148 ? -14.445 -27 11.906 1 98.62 148 ASN B N 1
ATOM 4224 C CA . ASN B 1 148 ? -13.414 -26.688 12.891 1 98.62 148 ASN B CA 1
ATOM 4225 C C . ASN B 1 148 ? -13.406 -25.203 13.25 1 98.62 148 ASN B C 1
ATOM 4227 O O . ASN B 1 148 ? -12.523 -24.75 13.977 1 98.62 148 ASN B O 1
ATOM 4231 N N . GLU B 1 149 ? -14.344 -24.438 12.711 1 98.38 149 GLU B N 1
ATOM 4232 C CA . GLU B 1 149 ? -14.477 -23 12.977 1 98.38 149 GLU B CA 1
ATOM 4233 C C . GLU B 1 149 ? -13.195 -22.25 12.633 1 98.38 149 GLU B C 1
ATOM 4235 O O . GLU B 1 149 ? -12.688 -21.469 13.445 1 98.38 149 GLU B O 1
ATOM 4240 N N . ILE B 1 150 ? -12.648 -22.547 11.539 1 98.88 150 ILE B N 1
ATOM 4241 C CA . ILE B 1 150 ? -11.461 -21.891 11 1 98.88 150 ILE B CA 1
ATOM 4242 C C . ILE B 1 150 ? -11.875 -20.922 9.898 1 98.88 150 ILE B C 1
ATOM 4244 O O . ILE B 1 150 ? -12.617 -21.281 8.984 1 98.88 150 ILE B O 1
ATOM 4248 N N . VAL B 1 151 ? -11.477 -19.641 9.953 1 98.88 151 VAL B N 1
ATOM 4249 C CA . VAL B 1 151 ? -11.797 -18.656 8.93 1 98.88 151 VAL B CA 1
ATOM 4250 C C . VAL B 1 151 ? -11.07 -19 7.633 1 98.88 151 VAL B C 1
ATOM 4252 O O . VAL B 1 151 ? -9.844 -19.109 7.602 1 98.88 151 VAL B O 1
ATOM 4255 N N . LEU B 1 152 ? -11.805 -19.266 6.594 1 98.94 152 LEU B N 1
ATOM 4256 C CA . LEU B 1 152 ? -11.234 -19.594 5.293 1 98.94 152 LEU B CA 1
ATOM 4257 C C . LEU B 1 152 ? -11.016 -18.344 4.449 1 98.94 152 LEU B C 1
ATOM 4259 O O . LEU B 1 152 ? -11.969 -17.625 4.152 1 98.94 152 LEU B O 1
ATOM 4263 N N . ILE B 1 153 ? -9.812 -18.047 4.117 1 98.94 153 ILE B N 1
ATOM 4264 C CA . ILE B 1 153 ? -9.406 -16.969 3.236 1 98.94 153 ILE B CA 1
ATOM 4265 C C . ILE B 1 153 ? -8.82 -17.531 1.945 1 98.94 153 ILE B C 1
ATOM 4267 O O . ILE B 1 153 ? -7.836 -18.266 1.978 1 98.94 153 ILE B O 1
ATOM 4271 N N . GLU B 1 154 ? -9.398 -17.188 0.807 1 98.94 154 GLU B N 1
ATOM 4272 C CA . GLU B 1 154 ? -8.914 -17.672 -0.484 1 98.94 154 GLU B CA 1
ATOM 4273 C C . GLU B 1 154 ? -7.961 -16.672 -1.125 1 98.94 154 GLU B C 1
ATOM 4275 O O . GLU B 1 154 ? -8.359 -15.547 -1.445 1 98.94 154 GLU B O 1
ATOM 4280 N N . ASP B 1 155 ? -6.703 -17.062 -1.236 1 98.94 155 ASP B N 1
ATOM 4281 C CA . ASP B 1 155 ? -5.84 -16.328 -2.158 1 98.94 155 ASP B CA 1
ATOM 4282 C C . ASP B 1 155 ? -6.133 -16.719 -3.607 1 98.94 155 ASP B C 1
ATOM 4284 O O . ASP B 1 155 ? -5.543 -17.656 -4.137 1 98.94 155 ASP B O 1
ATOM 4288 N N . ALA B 1 156 ? -6.934 -15.945 -4.23 1 98.94 156 ALA B N 1
ATOM 4289 C CA . ALA B 1 156 ? -7.312 -16.125 -5.629 1 98.94 156 ALA B CA 1
ATOM 4290 C C . ALA B 1 156 ? -6.637 -15.086 -6.52 1 98.94 156 ALA B C 1
ATOM 4292 O O . ALA B 1 156 ? -7.184 -14.695 -7.551 1 98.94 156 ALA B O 1
ATOM 4293 N N . ALA B 1 157 ? -5.496 -14.594 -6.066 1 98.75 157 ALA B N 1
ATOM 4294 C CA . ALA B 1 157 ? -4.746 -13.578 -6.801 1 98.75 157 ALA B CA 1
ATOM 4295 C C . ALA B 1 157 ? -4.504 -14.016 -8.242 1 98.75 157 ALA B C 1
ATOM 4297 O O . ALA B 1 157 ? -4.449 -13.18 -9.148 1 98.75 157 ALA B O 1
ATOM 4298 N N . GLU B 1 158 ? -4.41 -15.312 -8.492 1 98.62 158 GLU B N 1
ATOM 4299 C CA . GLU B 1 158 ? -4.09 -15.844 -9.812 1 98.62 158 GLU B CA 1
ATOM 4300 C C . GLU B 1 158 ? -5.309 -16.5 -10.453 1 98.62 158 GLU B C 1
ATOM 4302 O O . GLU B 1 158 ? -5.191 -17.156 -11.492 1 98.62 158 GLU B O 1
ATOM 4307 N N . ALA B 1 159 ? -6.516 -16.281 -9.844 1 98.88 159 ALA B N 1
ATOM 4308 C CA . ALA B 1 159 ? -7.602 -17.172 -10.25 1 98.88 159 ALA B CA 1
ATOM 4309 C C . ALA B 1 159 ? -8.836 -16.391 -10.656 1 98.88 159 ALA B C 1
ATOM 4311 O O . ALA B 1 159 ? -9.938 -16.938 -10.742 1 98.88 159 ALA B O 1
ATOM 4312 N N . LEU B 1 160 ? -8.734 -15.047 -10.82 1 98.88 160 LEU B N 1
ATOM 4313 C CA . LEU B 1 160 ? -9.867 -14.305 -11.367 1 98.88 160 LEU B CA 1
ATOM 4314 C C . LEU B 1 160 ? -10.289 -14.875 -12.711 1 98.88 160 LEU B C 1
ATOM 4316 O O . LEU B 1 160 ? -9.461 -15.031 -13.617 1 98.88 160 LEU B O 1
ATOM 4320 N N . GLY B 1 161 ? -11.508 -15.203 -12.852 1 98.81 161 GLY B N 1
ATOM 4321 C CA . GLY B 1 161 ? -12.008 -15.828 -14.062 1 98.81 161 GLY B CA 1
ATOM 4322 C C . GLY B 1 161 ? -12.078 -17.344 -13.969 1 98.81 161 GLY B C 1
ATOM 4323 O O . GLY B 1 161 ? -12.539 -18.016 -14.891 1 98.81 161 GLY B O 1
ATOM 4324 N N . SER B 1 162 ? -11.617 -17.938 -12.891 1 98.88 162 SER B N 1
ATOM 4325 C CA . SER B 1 162 ? -11.719 -19.375 -12.633 1 98.88 162 SER B CA 1
ATOM 4326 C C . SER B 1 162 ? -12.953 -19.703 -11.805 1 98.88 162 SER B C 1
ATOM 4328 O O . SER B 1 162 ? -13.391 -18.875 -10.984 1 98.88 162 SER B O 1
ATOM 4330 N N . PHE B 1 163 ? -13.461 -20.891 -11.969 1 98.81 163 PHE B N 1
ATOM 4331 C CA . PHE B 1 163 ? -14.703 -21.297 -11.32 1 98.81 163 PHE B CA 1
ATOM 4332 C C . PHE B 1 163 ? -14.609 -22.75 -10.844 1 98.81 163 PHE B C 1
ATOM 4334 O O . PHE B 1 163 ? -13.844 -23.547 -11.398 1 98.81 163 PHE B O 1
ATOM 4341 N N . TYR B 1 164 ? -15.273 -23.078 -9.828 1 98.69 164 TYR B N 1
ATOM 4342 C CA . TYR B 1 164 ? -15.547 -24.422 -9.328 1 98.69 164 TYR B CA 1
ATOM 4343 C C . TYR B 1 164 ? -17.031 -24.625 -9.078 1 98.69 164 TYR B C 1
ATOM 4345 O O . TYR B 1 164 ? -17.641 -23.891 -8.297 1 98.69 164 TYR B O 1
ATOM 4353 N N . LYS B 1 165 ? -17.656 -25.578 -9.828 1 98.06 165 LYS B N 1
ATOM 4354 C CA . LYS B 1 165 ? -19.094 -25.812 -9.781 1 98.06 165 LYS B CA 1
ATOM 4355 C C . LYS B 1 165 ? -19.875 -24.531 -10.008 1 98.06 165 LYS B C 1
ATOM 4357 O O . LYS B 1 165 ? -20.766 -24.188 -9.227 1 98.06 165 LYS B O 1
ATOM 4362 N N . ASN B 1 166 ? -19.422 -23.719 -10.961 1 97.38 166 ASN B N 1
ATOM 4363 C CA . ASN B 1 166 ? -20.062 -22.516 -11.484 1 97.38 166 ASN B CA 1
ATOM 4364 C C . ASN B 1 166 ? -19.984 -21.359 -10.477 1 97.38 166 ASN B C 1
ATOM 4366 O O . ASN B 1 166 ? -20.719 -20.391 -10.586 1 97.38 166 ASN B O 1
ATOM 4370 N N . LYS B 1 167 ? -19.203 -21.531 -9.5 1 98.5 167 LYS B N 1
ATOM 4371 C CA . LYS B 1 167 ? -18.953 -20.453 -8.531 1 98.5 167 LYS B CA 1
ATOM 4372 C C . LYS B 1 167 ? -17.531 -19.938 -8.656 1 98.5 167 LYS B C 1
ATOM 4374 O O . LYS B 1 167 ? -16.578 -20.719 -8.75 1 98.5 167 LYS B O 1
ATOM 4379 N N . ALA B 1 168 ? -17.438 -18.609 -8.68 1 98.88 168 ALA B N 1
ATOM 4380 C CA . ALA B 1 168 ? -16.141 -18 -8.883 1 98.88 168 ALA B CA 1
ATOM 4381 C C . ALA B 1 168 ? -15.188 -18.328 -7.738 1 98.88 168 ALA B C 1
ATOM 4383 O O . ALA B 1 168 ? -15.578 -18.297 -6.57 1 98.88 168 ALA B O 1
ATOM 4384 N N . LEU B 1 169 ? -13.961 -18.75 -8.07 1 98.88 169 LEU B N 1
ATOM 4385 C CA . LEU B 1 169 ? -12.953 -18.922 -7.023 1 98.88 169 LEU B CA 1
ATOM 4386 C C . LEU B 1 169 ? -12.719 -17.609 -6.285 1 98.88 169 LEU B C 1
ATOM 4388 O O . LEU B 1 169 ? -12.727 -16.531 -6.895 1 98.88 169 LEU B O 1
ATOM 4392 N N . GLY B 1 170 ? -12.484 -17.641 -4.992 1 98.75 170 GLY B N 1
ATOM 4393 C CA . GLY B 1 170 ? -12.383 -16.469 -4.121 1 98.75 170 GLY B CA 1
ATOM 4394 C C . GLY B 1 170 ? -13.656 -16.203 -3.348 1 98.75 170 GLY B C 1
ATOM 4395 O O . GLY B 1 170 ? -13.656 -15.406 -2.4 1 98.75 170 GLY B O 1
ATOM 4396 N N . THR B 1 171 ? -14.766 -16.906 -3.682 1 98.75 171 THR B N 1
ATOM 4397 C CA . THR B 1 171 ? -16.047 -16.562 -3.086 1 98.75 171 THR B CA 1
ATOM 4398 C C . THR B 1 171 ? -16.531 -17.672 -2.17 1 98.75 171 THR B C 1
ATOM 4400 O O . THR B 1 171 ? -17.672 -17.625 -1.675 1 98.75 171 THR B O 1
ATOM 4403 N N . PHE B 1 172 ? -15.742 -18.719 -1.933 1 98.75 172 PHE B N 1
ATOM 4404 C CA . PHE B 1 172 ? -16.156 -19.859 -1.125 1 98.75 172 PHE B CA 1
ATOM 4405 C C . PHE B 1 172 ? -15.922 -19.594 0.356 1 98.75 172 PHE B C 1
ATOM 4407 O O . PHE B 1 172 ? -16.734 -19.969 1.199 1 98.75 172 PHE B O 1
ATOM 4414 N N . GLY B 1 173 ? -14.773 -19 0.684 1 98.44 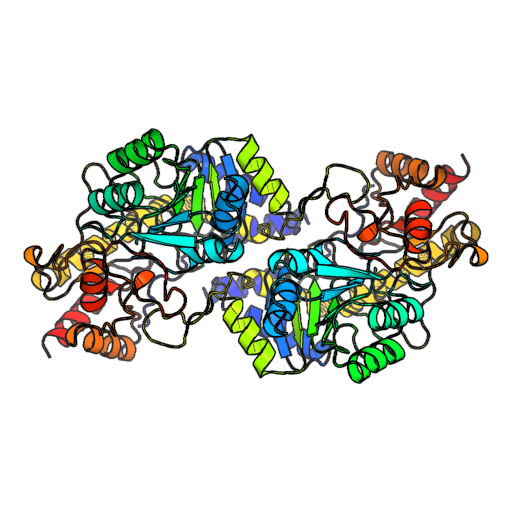173 GLY B N 1
ATOM 4415 C CA . GLY B 1 173 ? -14.445 -18.688 2.064 1 98.44 173 GLY B CA 1
ATOM 4416 C C . GLY B 1 173 ? -15.094 -17.422 2.566 1 98.44 173 GLY B C 1
ATOM 4417 O O . GLY B 1 173 ? -15.969 -16.859 1.904 1 98.44 173 GLY B O 1
ATOM 4418 N N . GLU B 1 174 ? -14.719 -17.016 3.768 1 98.44 174 GLU B N 1
ATOM 4419 C CA . GLU B 1 174 ? -15.188 -15.75 4.32 1 98.44 174 GLU B CA 1
ATOM 4420 C C . GLU B 1 174 ? -14.656 -14.57 3.521 1 98.44 174 GLU B C 1
ATOM 4422 O O . GLU B 1 174 ? -15.352 -13.57 3.34 1 98.44 174 GLU B O 1
ATOM 4427 N N . PHE B 1 175 ? -13.438 -14.734 3.115 1 98.88 175 PHE B N 1
ATOM 4428 C CA . PHE B 1 175 ? -12.781 -13.703 2.32 1 98.88 175 PHE B CA 1
ATOM 4429 C C . PHE B 1 175 ? -12.094 -14.305 1.104 1 98.88 175 PHE B C 1
ATOM 4431 O O . PHE B 1 175 ? -11.703 -15.477 1.124 1 98.88 175 PHE B O 1
ATOM 4438 N N . GLY B 1 176 ? -11.961 -13.555 0.062 1 98.88 176 GLY B N 1
ATOM 4439 C CA . GLY B 1 176 ? -11.117 -13.828 -1.093 1 98.88 176 GLY B CA 1
ATOM 4440 C C . GLY B 1 176 ? -10.352 -12.609 -1.575 1 98.88 176 GLY B C 1
ATOM 4441 O O . GLY B 1 176 ? -10.758 -11.477 -1.314 1 98.88 176 GLY B O 1
ATOM 4442 N N . ALA B 1 177 ? -9.258 -12.844 -2.238 1 98.94 177 ALA B N 1
ATOM 4443 C CA . ALA B 1 177 ? -8.43 -11.75 -2.754 1 98.94 177 ALA B CA 1
ATOM 4444 C C . ALA B 1 177 ? -8.07 -11.984 -4.219 1 98.94 177 ALA B C 1
ATOM 4446 O O . ALA B 1 177 ? -7.73 -13.102 -4.613 1 98.94 177 ALA B O 1
ATOM 4447 N N . TYR B 1 178 ? -8.203 -10.961 -5.07 1 98.94 178 TYR B N 1
ATOM 4448 C CA . TYR B 1 178 ? -7.73 -10.961 -6.449 1 98.94 178 TYR B CA 1
ATOM 4449 C C . TYR B 1 178 ? -6.559 -10 -6.625 1 98.94 178 TYR B C 1
ATOM 4451 O O . TYR B 1 178 ? -6.465 -8.992 -5.922 1 98.94 178 TYR B O 1
ATOM 4459 N N . SER B 1 179 ? -5.652 -10.297 -7.539 1 98.62 179 SER B N 1
ATOM 4460 C CA . SER B 1 179 ? -4.531 -9.422 -7.848 1 98.62 179 SER B CA 1
ATOM 4461 C C . SER B 1 179 ? -4.668 -8.82 -9.242 1 98.62 179 SER B C 1
ATOM 4463 O O . SER B 1 179 ? -5.133 -9.484 -10.172 1 98.62 179 SER B O 1
ATOM 4465 N N . TYR B 1 180 ? -4.258 -7.602 -9.359 1 97.62 180 TYR B N 1
ATOM 4466 C CA . TYR B 1 180 ? -4.258 -6.898 -10.641 1 97.62 180 TYR B CA 1
ATOM 4467 C C . TYR B 1 180 ? -2.863 -6.379 -10.977 1 97.62 180 TYR B C 1
ATOM 4469 O O . TYR B 1 180 ? -2.721 -5.316 -11.578 1 97.62 180 TYR B O 1
ATOM 4477 N N . ASN B 1 181 ? -1.877 -7.066 -10.414 1 95.19 181 ASN B N 1
ATOM 4478 C CA . ASN B 1 181 ? -0.509 -6.77 -10.828 1 95.19 181 ASN B CA 1
ATOM 4479 C C . ASN B 1 181 ? -0.347 -6.867 -12.344 1 95.19 181 ASN B C 1
ATOM 4481 O O . ASN B 1 181 ? -1.2 -7.43 -13.031 1 95.19 181 ASN B O 1
ATOM 4485 N N . GLY B 1 182 ? 0.668 -6.355 -12.852 1 92.56 182 GLY B N 1
ATOM 4486 C CA . GLY B 1 182 ? 0.887 -6.234 -14.289 1 92.56 182 GLY B CA 1
ATOM 4487 C C . GLY B 1 182 ? 0.87 -7.57 -15.008 1 92.56 182 GLY B C 1
ATOM 4488 O O . GLY B 1 182 ? 0.462 -7.652 -16.172 1 92.56 182 GLY B O 1
ATOM 4489 N N . ASN B 1 183 ? 1.235 -8.586 -14.344 1 93.25 183 ASN B N 1
ATOM 4490 C CA . ASN B 1 183 ? 1.406 -9.867 -15.016 1 93.25 183 ASN B CA 1
ATOM 4491 C C . ASN B 1 183 ? 0.176 -10.758 -14.852 1 93.25 183 ASN B C 1
ATOM 4493 O O . ASN B 1 183 ? 0.184 -11.922 -15.266 1 93.25 183 ASN B O 1
ATOM 4497 N N . LYS B 1 184 ? -0.843 -10.258 -14.234 1 96.69 184 LYS B N 1
ATOM 4498 C CA . LYS B 1 184 ? -2.029 -11.07 -13.992 1 96.69 184 LYS B CA 1
ATOM 4499 C C . LYS B 1 184 ? -2.951 -11.078 -15.211 1 96.69 184 LYS B C 1
ATOM 4501 O O . LYS B 1 184 ? -2.611 -10.508 -16.25 1 96.69 184 LYS B O 1
ATOM 4506 N N . ILE B 1 185 ? -4.062 -11.797 -15.156 1 97.38 185 ILE B N 1
ATOM 4507 C CA . ILE B 1 185 ? -4.949 -12.039 -16.297 1 97.38 185 ILE B CA 1
ATOM 4508 C C . ILE B 1 185 ? -5.477 -10.711 -16.828 1 97.38 185 ILE B C 1
ATOM 4510 O O . ILE B 1 185 ? -5.621 -10.531 -18.031 1 97.38 185 ILE B O 1
ATOM 4514 N N . ILE B 1 186 ? -5.773 -9.812 -15.891 1 97.38 186 ILE B N 1
ATOM 4515 C CA . ILE B 1 186 ? -6 -8.398 -16.172 1 97.38 186 ILE B CA 1
ATOM 4516 C C . ILE B 1 186 ? -5.25 -7.535 -15.164 1 97.38 186 ILE B C 1
ATOM 4518 O O . ILE B 1 186 ? -4.773 -8.039 -14.148 1 97.38 186 ILE B O 1
ATOM 4522 N N . THR B 1 187 ? -5.152 -6.242 -15.477 1 96.5 187 THR B N 1
ATOM 4523 C CA . THR B 1 187 ? -4.281 -5.457 -14.609 1 96.5 187 THR B CA 1
ATOM 4524 C C . THR B 1 187 ? -4.867 -4.066 -14.375 1 96.5 187 THR B C 1
ATOM 4526 O O . THR B 1 187 ? -5.652 -3.57 -15.188 1 96.5 187 THR B O 1
ATOM 4529 N N . THR B 1 188 ? -4.547 -3.469 -13.266 1 95.94 188 THR B N 1
ATOM 4530 C CA . THR B 1 188 ? -4.688 -2.039 -13.008 1 95.94 188 THR B CA 1
ATOM 4531 C C . THR B 1 188 ? -3.32 -1.376 -12.875 1 95.94 188 THR B C 1
ATOM 4533 O O . THR B 1 188 ? -3.186 -0.346 -12.211 1 95.94 188 THR B O 1
ATOM 4536 N N . SER B 1 189 ? -2.217 -2.012 -13.477 1 92.88 189 SER B N 1
ATOM 4537 C CA . SER B 1 189 ? -0.83 -1.62 -13.25 1 92.88 189 SER B CA 1
ATOM 4538 C C . SER B 1 189 ? -0.342 -2.066 -11.875 1 92.88 189 SER B C 1
ATOM 4540 O O . SER B 1 189 ? 0.852 -2.303 -11.68 1 92.88 189 SER B O 1
ATOM 4542 N N . GLY B 1 190 ? -0.962 -2.154 -10.93 1 93.81 190 GLY B N 1
ATOM 4543 C CA . GLY B 1 190 ? -0.902 -2.639 -9.555 1 93.81 190 GLY B CA 1
ATOM 4544 C C . GLY B 1 190 ? -2.215 -2.486 -8.812 1 93.81 190 GLY B C 1
ATOM 4545 O O . GLY B 1 190 ? -2.895 -1.468 -8.945 1 93.81 190 GLY B O 1
ATOM 4546 N N . GLY B 1 191 ? -2.58 -3.484 -8.094 1 96.69 191 GLY B N 1
ATOM 4547 C CA . GLY B 1 191 ? -3.857 -3.418 -7.402 1 96.69 191 GLY B CA 1
ATOM 4548 C C . GLY B 1 191 ? -4.316 -4.762 -6.867 1 96.69 191 GLY B C 1
ATOM 4549 O O . GLY B 1 191 ? -3.697 -5.789 -7.145 1 96.69 191 GLY B O 1
ATOM 4550 N N . GLY B 1 192 ? -5.355 -4.711 -6.09 1 98.44 192 GLY B N 1
ATOM 4551 C CA . GLY B 1 192 ? -5.992 -5.895 -5.535 1 98.44 192 GLY B CA 1
ATOM 4552 C C . GLY B 1 192 ? -7.449 -5.672 -5.176 1 98.44 192 GLY B C 1
ATOM 4553 O O . GLY B 1 192 ? -7.957 -4.555 -5.281 1 98.44 192 GLY B O 1
ATOM 4554 N N . MET B 1 193 ? -8.102 -6.688 -4.879 1 98.88 193 MET B N 1
ATOM 4555 C CA . MET B 1 193 ? -9.5 -6.672 -4.453 1 98.88 193 MET B CA 1
ATOM 4556 C C . MET B 1 193 ? -9.719 -7.617 -3.281 1 98.88 193 MET B C 1
ATOM 4558 O O . MET B 1 193 ? -9.266 -8.766 -3.305 1 98.88 193 MET B O 1
ATOM 4562 N N . LEU B 1 194 ? -10.281 -7.121 -2.256 1 98.94 194 LEU B N 1
ATOM 4563 C CA . LEU B 1 194 ? -10.805 -7.977 -1.195 1 98.94 194 LEU B CA 1
ATOM 4564 C C . LEU B 1 194 ? -12.297 -8.203 -1.371 1 98.94 194 LEU B C 1
ATOM 4566 O O . LEU B 1 194 ? -13.07 -7.246 -1.447 1 98.94 194 LEU B O 1
ATOM 4570 N N . ILE B 1 195 ? -12.68 -9.414 -1.518 1 98.88 195 ILE B N 1
ATOM 4571 C CA . ILE B 1 195 ? -14.102 -9.719 -1.58 1 98.88 195 ILE B CA 1
ATOM 4572 C C . ILE B 1 195 ? -14.516 -10.523 -0.345 1 98.88 195 ILE B C 1
ATOM 4574 O O . ILE B 1 195 ? -13.672 -11.141 0.308 1 98.88 195 ILE B O 1
ATOM 4578 N N . GLY B 1 196 ? -15.766 -10.453 0.043 1 97.94 196 GLY B N 1
ATOM 4579 C CA . GLY B 1 196 ? -16.25 -11.164 1.214 1 97.94 196 GLY B CA 1
ATOM 4580 C C . GLY B 1 196 ? -17.766 -11.148 1.33 1 97.94 196 GLY B C 1
ATOM 4581 O O . GLY B 1 196 ? -18.438 -10.367 0.656 1 97.94 196 GLY B O 1
ATOM 4582 N N . LYS B 1 197 ? -18.25 -11.984 2.174 1 95.12 197 LYS B N 1
ATOM 4583 C CA . LYS B 1 197 ? -19.688 -12.188 2.328 1 95.12 197 LYS B CA 1
ATOM 4584 C C . LYS B 1 197 ? -20.266 -11.219 3.348 1 95.12 197 LYS B C 1
ATOM 4586 O O . LYS B 1 197 ? -21.391 -10.742 3.188 1 95.12 197 LYS B O 1
ATOM 4591 N N . ASN B 1 198 ? -19.531 -10.945 4.363 1 97.5 198 ASN B N 1
ATOM 4592 C CA . ASN B 1 198 ? -20 -10.125 5.48 1 97.5 198 ASN B CA 1
ATOM 4593 C C . ASN B 1 198 ? -19.719 -8.648 5.242 1 97.5 198 ASN B C 1
ATOM 4595 O O . ASN B 1 198 ? -18.562 -8.219 5.25 1 97.5 198 ASN B O 1
ATOM 4599 N N . LYS B 1 199 ? -20.766 -7.91 5.105 1 98.25 199 LYS B N 1
ATOM 4600 C CA . LYS B 1 199 ? -20.641 -6.488 4.785 1 98.25 199 LYS B CA 1
ATOM 4601 C C . LYS B 1 199 ? -19.891 -5.738 5.883 1 98.25 199 LYS B C 1
ATOM 4603 O O . LYS B 1 199 ? -19.031 -4.902 5.598 1 98.25 199 LYS B O 1
ATOM 4608 N N . GLU B 1 200 ? -20.219 -6 7.125 1 98.38 200 GLU B N 1
ATOM 4609 C CA . GLU B 1 200 ? -19.594 -5.312 8.25 1 98.38 200 GLU B CA 1
ATOM 4610 C C . GLU B 1 200 ? -18.078 -5.547 8.281 1 98.38 200 GLU B C 1
ATOM 4612 O O . GLU B 1 200 ? -17.312 -4.625 8.555 1 98.38 200 GLU B O 1
ATOM 4617 N N . LYS B 1 201 ? -17.656 -6.762 7.992 1 98.56 201 LYS B N 1
ATOM 4618 C CA . LYS B 1 201 ? -16.234 -7.098 7.996 1 98.56 201 LYS B CA 1
ATOM 4619 C C . LYS B 1 201 ? -15.5 -6.406 6.852 1 98.56 201 LYS B C 1
ATOM 4621 O O . LYS B 1 201 ? -14.375 -5.93 7.027 1 98.56 201 LYS B O 1
ATOM 4626 N N . ILE B 1 202 ? -16.141 -6.328 5.707 1 98.81 202 ILE B N 1
ATOM 4627 C CA . ILE B 1 202 ? -15.523 -5.672 4.562 1 98.81 202 ILE B CA 1
ATOM 4628 C C . ILE B 1 202 ? -15.438 -4.168 4.816 1 98.81 202 ILE B C 1
ATOM 4630 O O . ILE B 1 202 ? -14.453 -3.525 4.453 1 98.81 202 ILE B O 1
ATOM 4634 N N . GLU B 1 203 ? -16.453 -3.566 5.438 1 98.44 203 GLU B N 1
ATOM 4635 C CA . GLU B 1 203 ? -16.406 -2.148 5.781 1 98.44 203 GLU B CA 1
ATOM 4636 C C . GLU B 1 203 ? -15.328 -1.87 6.832 1 98.44 203 GLU B C 1
ATOM 4638 O O . GLU B 1 203 ? -14.688 -0.816 6.809 1 98.44 203 GLU B O 1
ATOM 4643 N N . LYS B 1 204 ? -15.211 -2.799 7.75 1 98.62 204 LYS B N 1
ATOM 4644 C CA . LYS B 1 204 ? -14.125 -2.664 8.711 1 98.62 204 LYS B CA 1
ATOM 4645 C C . LYS B 1 204 ? -12.766 -2.697 8.016 1 98.62 204 LYS B C 1
ATOM 4647 O O . LYS B 1 204 ? -11.852 -1.956 8.383 1 98.62 204 LYS B O 1
ATOM 4652 N N . ALA B 1 205 ? -12.633 -3.596 7.012 1 98.81 205 ALA B N 1
ATOM 4653 C CA . ALA B 1 205 ? -11.414 -3.621 6.211 1 98.81 205 ALA B CA 1
ATOM 4654 C C . ALA B 1 205 ? -11.203 -2.291 5.492 1 98.81 205 ALA B C 1
ATOM 4656 O O . ALA B 1 205 ? -10.078 -1.784 5.426 1 98.81 205 ALA B O 1
ATOM 4657 N N . ARG B 1 206 ? -12.242 -1.733 4.895 1 98.19 206 ARG B N 1
ATOM 4658 C CA . ARG B 1 206 ? -12.188 -0.419 4.262 1 98.19 206 ARG B CA 1
ATOM 4659 C C . ARG B 1 206 ? -11.719 0.645 5.25 1 98.19 206 ARG B C 1
ATOM 4661 O O . ARG B 1 206 ? -10.875 1.48 4.922 1 98.19 206 ARG B O 1
ATOM 4668 N N . PHE B 1 207 ? -12.312 0.581 6.492 1 98.06 207 PHE B N 1
ATOM 4669 C CA . PHE B 1 207 ? -11.945 1.477 7.582 1 98.06 207 PHE B CA 1
ATOM 4670 C C . PHE B 1 207 ? -10.453 1.382 7.883 1 98.06 207 PHE B C 1
ATOM 4672 O O . PHE B 1 207 ? -9.758 2.398 7.926 1 98.06 207 PHE B O 1
ATOM 4679 N N . TYR B 1 208 ? -9.867 0.154 7.922 1 98.69 208 TYR B N 1
ATOM 4680 C CA . TYR B 1 208 ? -8.453 -0.077 8.195 1 98.69 208 TYR B CA 1
ATOM 4681 C C . TYR B 1 208 ? -7.59 0.372 7.023 1 98.69 208 TYR B C 1
ATOM 4683 O O . TYR B 1 208 ? -6.461 0.828 7.211 1 98.69 208 TYR B O 1
ATOM 4691 N N . SER B 1 209 ? -8.117 0.296 5.824 1 98 209 SER B N 1
ATOM 4692 C CA . SER B 1 209 ? -7.332 0.578 4.625 1 98 209 SER B CA 1
ATOM 4693 C C . SER B 1 209 ? -7.094 2.074 4.457 1 98 209 SER B C 1
ATOM 4695 O O . SER B 1 209 ? -6.25 2.49 3.662 1 98 209 SER B O 1
ATOM 4697 N N . THR B 1 210 ? -7.812 2.92 5.223 1 95.44 210 THR B N 1
ATOM 4698 C CA . THR B 1 210 ? -7.723 4.371 5.113 1 95.44 210 THR B CA 1
ATOM 4699 C C . THR B 1 210 ? -7.418 5 6.473 1 95.44 210 THR B C 1
ATOM 4701 O O . THR B 1 210 ? -8.117 5.918 6.906 1 95.44 210 THR B O 1
ATOM 4704 N N . GLN B 1 211 ? -6.445 4.492 7.145 1 96 211 GLN B N 1
ATOM 4705 C CA . GLN B 1 211 ? -5.82 5.023 8.352 1 96 211 GLN B CA 1
ATOM 4706 C C . GLN B 1 211 ? -6.75 4.906 9.555 1 96 211 GLN B C 1
ATOM 4708 O O . GLN B 1 211 ? -6.492 5.496 10.602 1 96 211 GLN B O 1
ATOM 4713 N N . ALA B 1 212 ? -7.918 4.219 9.398 1 97.38 212 ALA B N 1
ATOM 4714 C CA . ALA B 1 212 ? -8.844 3.953 10.5 1 97.38 212 ALA B CA 1
ATOM 4715 C C . ALA B 1 212 ? -9.328 5.254 11.133 1 97.38 212 ALA B C 1
ATOM 4717 O O . ALA B 1 212 ? -9.305 5.406 12.359 1 97.38 212 ALA B O 1
ATOM 4718 N N . ARG B 1 213 ? -9.609 6.184 10.328 1 95.06 213 ARG B N 1
ATOM 4719 C CA . ARG B 1 213 ? -10.125 7.469 10.797 1 95.06 213 ARG B CA 1
ATOM 4720 C C . ARG B 1 213 ? -11.602 7.363 11.164 1 95.06 213 ARG B C 1
ATOM 4722 O O . ARG B 1 213 ? -12.422 6.922 10.359 1 95.06 213 ARG B O 1
ATOM 4729 N N . GLU B 1 214 ? -11.961 7.773 12.352 1 94.25 214 GLU B N 1
ATOM 4730 C CA . GLU B 1 214 ? -13.359 7.789 12.773 1 94.25 214 GLU B CA 1
ATOM 4731 C C . GLU B 1 214 ? -14.156 8.836 12 1 94.25 214 GLU B C 1
ATOM 4733 O O . GLU B 1 214 ? -13.586 9.805 11.492 1 94.25 214 GLU B O 1
ATOM 4738 N N . ASN B 1 215 ? -15.461 8.609 11.898 1 90 215 ASN B N 1
ATOM 4739 C CA . ASN B 1 215 ? -16.344 9.539 11.203 1 90 215 ASN B CA 1
ATOM 4740 C C . ASN B 1 215 ? -16.719 10.727 12.086 1 90 215 ASN B C 1
ATOM 4742 O O . ASN B 1 215 ? -17.828 10.789 12.609 1 90 215 ASN B O 1
ATOM 4746 N N . CYS B 1 216 ? -15.805 11.641 12.211 1 88.56 216 CYS B N 1
ATOM 4747 C CA . CYS B 1 216 ? -16.047 12.883 12.938 1 88.56 216 CYS B CA 1
ATOM 4748 C C . CYS B 1 216 ? -15.297 14.047 12.289 1 88.56 216 CYS B C 1
ATOM 4750 O O . CYS B 1 216 ? -14.547 13.852 11.336 1 88.56 216 CYS B O 1
ATOM 4752 N N . LEU B 1 217 ? -15.617 15.219 12.742 1 84.31 217 LEU B N 1
ATOM 4753 C CA . LEU B 1 217 ? -15.078 16.422 12.125 1 84.31 217 LEU B CA 1
ATOM 4754 C C . LEU B 1 217 ? -13.555 16.453 12.219 1 84.31 217 LEU B C 1
ATOM 4756 O O . LEU B 1 217 ? -12.867 16.703 11.227 1 84.31 217 LEU B O 1
ATOM 4760 N N . HIS B 1 218 ? -13.086 16.203 13.461 1 86.44 218 HIS B N 1
ATOM 4761 C CA . HIS B 1 218 ? -11.641 16.156 13.648 1 86.44 218 HIS B CA 1
ATOM 4762 C C . HIS B 1 218 ? -11.102 14.75 13.398 1 86.44 218 HIS B C 1
ATOM 4764 O O . HIS B 1 218 ? -11.867 13.789 13.305 1 86.44 218 HIS B O 1
ATOM 4770 N N . TYR B 1 219 ? -9.867 14.602 13.125 1 90.31 219 TYR B N 1
ATOM 4771 C CA . TYR B 1 219 ? -9.234 13.305 12.93 1 90.31 219 TYR B CA 1
ATOM 4772 C C . TYR B 1 219 ? -9.078 12.562 14.25 1 90.31 219 TYR B C 1
ATOM 4774 O O . TYR B 1 219 ? -8.203 12.898 15.055 1 90.31 219 TYR B O 1
ATOM 4782 N N . GLU B 1 220 ? -9.938 11.602 14.453 1 92.88 220 GLU B N 1
ATOM 4783 C CA . GLU B 1 220 ? -9.969 10.758 15.648 1 92.88 220 GLU B CA 1
ATOM 4784 C C . GLU B 1 220 ? -9.656 9.305 15.305 1 92.88 220 GLU B C 1
ATOM 4786 O O . GLU B 1 220 ? -10.117 8.797 14.281 1 92.88 220 GLU B O 1
ATOM 4791 N N . HIS B 1 221 ? -8.875 8.734 16.219 1 96.31 221 HIS B N 1
ATOM 4792 C CA . HIS B 1 221 ? -8.453 7.359 15.969 1 96.31 221 HIS B CA 1
ATOM 4793 C C . HIS B 1 221 ? -8.586 6.512 17.234 1 96.31 221 HIS B C 1
ATOM 4795 O O . HIS B 1 221 ? -7.961 6.805 18.25 1 96.31 221 HIS B O 1
ATOM 4801 N N . LEU B 1 222 ? -9.406 5.484 17.188 1 96.44 222 LEU B N 1
ATOM 4802 C CA . LEU B 1 222 ? -9.547 4.5 18.25 1 96.44 222 LEU B CA 1
ATOM 4803 C C . LEU B 1 222 ? -8.664 3.285 17.984 1 96.44 222 LEU B C 1
ATOM 4805 O O . LEU B 1 222 ? -8.391 2.496 18.891 1 96.44 222 LEU B O 1
ATOM 4809 N N . ASP B 1 223 ? -8.258 3.113 16.719 1 97.19 223 ASP B N 1
ATOM 4810 C CA . ASP B 1 223 ? -7.355 2.076 16.219 1 97.19 223 ASP B CA 1
ATOM 4811 C C . ASP B 1 223 ? -6.434 2.623 15.133 1 97.19 223 ASP B C 1
ATOM 4813 O O . ASP B 1 223 ? -6.582 3.771 14.711 1 97.19 223 ASP B O 1
ATOM 4817 N N . TYR B 1 224 ? -5.402 1.879 14.812 1 98.12 224 TYR B N 1
ATOM 4818 C CA . TYR B 1 224 ? -4.543 2.299 13.711 1 98.12 224 TYR B CA 1
ATOM 4819 C C . TYR B 1 224 ? -4.883 1.538 12.438 1 98.12 224 TYR B C 1
ATOM 4821 O O . TYR B 1 224 ? -5.434 0.436 12.492 1 98.12 224 TYR B O 1
ATOM 4829 N N . GLY B 1 225 ? -4.699 2.141 11.336 1 98.44 225 GLY B N 1
ATOM 4830 C CA . GLY B 1 225 ? -4.906 1.533 10.031 1 98.44 225 GLY B CA 1
ATOM 4831 C C . GLY B 1 225 ? -3.699 1.645 9.117 1 98.44 225 GLY B C 1
ATOM 4832 O O . GLY B 1 225 ? -2.561 1.644 9.586 1 98.44 225 GLY B O 1
ATOM 4833 N N . TYR B 1 226 ? -3.99 1.536 7.871 1 98.5 226 TYR B N 1
ATOM 4834 C CA . TYR B 1 226 ? -2.979 1.536 6.82 1 98.5 226 TYR B CA 1
ATOM 4835 C C . TYR B 1 226 ? -3.365 2.486 5.691 1 98.5 226 TYR B C 1
ATOM 4837 O O . TYR B 1 226 ? -4.387 3.172 5.773 1 98.5 226 TYR B O 1
ATOM 4845 N N . ASN B 1 227 ? -2.506 2.695 4.789 1 97.5 227 ASN B N 1
ATOM 4846 C CA . ASN B 1 227 ? -2.809 3.387 3.541 1 97.5 227 ASN B CA 1
ATOM 4847 C C . ASN B 1 227 ? -2.758 2.438 2.348 1 97.5 227 ASN B C 1
ATOM 4849 O O . ASN B 1 227 ? -1.752 2.377 1.639 1 97.5 227 ASN B O 1
ATOM 4853 N N . TYR B 1 228 ? -3.945 1.738 2.107 1 97.75 228 TYR B N 1
ATOM 4854 C CA . TYR B 1 228 ? -3.994 0.665 1.123 1 97.75 228 TYR B CA 1
ATOM 4855 C C . TYR B 1 228 ? -4.957 1.007 -0.01 1 97.75 228 TYR B C 1
ATOM 4857 O O . TYR B 1 228 ? -5.254 0.161 -0.856 1 97.75 228 TYR B O 1
ATOM 4865 N N . ARG B 1 229 ? -5.402 2.195 -0.114 1 94.5 229 ARG B N 1
ATOM 4866 C CA . ARG B 1 229 ? -6.438 2.553 -1.079 1 94.5 229 ARG B CA 1
ATOM 4867 C C . ARG B 1 229 ? -5.902 2.488 -2.506 1 94.5 229 ARG B C 1
ATOM 4869 O O . ARG B 1 229 ? -4.766 2.896 -2.768 1 94.5 229 ARG B O 1
ATOM 4876 N N . LEU B 1 230 ? -6.734 2.014 -3.416 1 96.5 230 LEU B N 1
ATOM 4877 C CA . LEU B 1 230 ? -6.426 2.045 -4.84 1 96.5 230 LEU B CA 1
ATOM 4878 C C . LEU B 1 230 ? -6.695 3.428 -5.426 1 96.5 230 LEU B C 1
ATOM 4880 O O . LEU B 1 230 ? -7.703 4.059 -5.098 1 96.5 230 LEU B O 1
ATOM 4884 N N . SER B 1 231 ? -5.812 3.893 -6.281 1 94.81 231 SER B N 1
ATOM 4885 C CA . SER B 1 231 ? -5.996 5.164 -6.973 1 94.81 231 SER B CA 1
ATOM 4886 C C . SER B 1 231 ? -7.203 5.117 -7.902 1 94.81 231 SER B C 1
ATOM 4888 O O . SER B 1 231 ? -7.453 4.098 -8.547 1 94.81 231 SER B O 1
ATOM 4890 N N . ASN B 1 232 ? -7.883 6.262 -7.988 1 95.69 232 ASN B N 1
ATOM 4891 C CA . ASN B 1 232 ? -9.008 6.367 -8.906 1 95.69 232 ASN B CA 1
ATOM 4892 C C . ASN B 1 232 ? -8.57 6.184 -10.359 1 95.69 232 ASN B C 1
ATOM 4894 O O . ASN B 1 232 ? -9.328 5.68 -11.188 1 95.69 232 ASN B O 1
ATOM 4898 N N . VAL B 1 233 ? -7.367 6.598 -10.711 1 95.81 233 VAL B N 1
ATOM 4899 C CA . VAL B 1 233 ? -6.797 6.43 -12.047 1 95.81 233 VAL B CA 1
ATOM 4900 C C . VAL B 1 233 ? -6.637 4.941 -12.359 1 95.81 233 VAL B C 1
ATOM 4902 O O . VAL B 1 233 ? -7.012 4.484 -13.438 1 95.81 233 VAL B O 1
ATOM 4905 N N . LEU B 1 234 ? -6.133 4.223 -11.422 1 96.38 234 LEU B N 1
ATOM 4906 C CA . LEU B 1 234 ? -5.945 2.789 -11.602 1 96.38 234 LEU B CA 1
ATOM 4907 C C . LEU B 1 234 ? -7.285 2.062 -11.609 1 96.38 234 LEU B C 1
ATOM 4909 O O . LEU B 1 234 ? -7.453 1.062 -12.312 1 96.38 234 LEU B O 1
ATOM 4913 N N . GLY B 1 235 ? -8.25 2.605 -10.758 1 97.19 235 GLY B N 1
ATOM 4914 C CA . GLY B 1 235 ? -9.602 2.074 -10.828 1 97.19 235 GLY B CA 1
ATOM 4915 C C . GLY B 1 235 ? -10.195 2.148 -12.219 1 97.19 235 GLY B C 1
ATOM 4916 O O . GLY B 1 235 ? -10.883 1.222 -12.656 1 97.19 235 GLY B O 1
ATOM 4917 N N . ALA B 1 236 ? -9.922 3.25 -12.922 1 97.12 236 ALA B N 1
ATOM 4918 C CA . ALA B 1 236 ? -10.398 3.418 -14.289 1 97.12 236 ALA B CA 1
ATOM 4919 C C . ALA B 1 236 ? -9.836 2.334 -15.203 1 97.12 236 ALA B C 1
ATOM 4921 O O . ALA B 1 236 ? -10.555 1.79 -16.047 1 97.12 236 ALA B O 1
ATOM 4922 N N . ILE B 1 237 ? -8.578 2.039 -15.055 1 97.06 237 ILE B N 1
ATOM 4923 C CA . ILE B 1 237 ? -7.961 0.958 -15.812 1 97.06 237 ILE B CA 1
ATOM 4924 C C . ILE B 1 237 ? -8.672 -0.359 -15.508 1 97.06 237 ILE B C 1
ATOM 4926 O O . ILE B 1 237 ? -8.977 -1.135 -16.422 1 97.06 237 ILE B O 1
ATOM 4930 N N . GLY B 1 238 ? -8.938 -0.569 -14.211 1 97.81 238 GLY B N 1
ATOM 4931 C CA . GLY B 1 238 ? -9.609 -1.791 -13.789 1 97.81 238 GLY B CA 1
ATOM 4932 C C . GLY B 1 238 ? -10.969 -1.976 -14.438 1 97.81 238 GLY B C 1
ATOM 4933 O O . GLY B 1 238 ? -11.305 -3.074 -14.883 1 97.81 238 GLY B O 1
ATOM 4934 N N . VAL B 1 239 ? -11.742 -0.901 -14.469 1 98.25 239 VAL B N 1
ATOM 4935 C CA . VAL B 1 239 ? -13.062 -0.954 -15.086 1 98.25 239 VAL B CA 1
ATOM 4936 C C . VAL B 1 239 ? -12.93 -1.394 -16.547 1 98.25 239 VAL B C 1
ATOM 4938 O O . VAL B 1 239 ? -13.648 -2.293 -16.984 1 98.25 239 VAL B O 1
ATOM 4941 N N . ALA B 1 240 ? -12.055 -0.774 -17.266 1 98.38 240 ALA B N 1
ATOM 4942 C CA . ALA B 1 240 ? -11.852 -1.102 -18.672 1 98.38 240 ALA B CA 1
ATOM 4943 C C . ALA B 1 240 ? -11.383 -2.545 -18.844 1 98.38 240 ALA B C 1
ATOM 4945 O O . ALA B 1 240 ? -11.867 -3.26 -19.734 1 98.38 240 ALA B O 1
ATOM 4946 N N . GLN B 1 241 ? -10.484 -2.984 -18.047 1 98.25 241 GLN B N 1
ATOM 4947 C CA . GLN B 1 241 ? -9.906 -4.324 -18.156 1 98.25 241 GLN B CA 1
ATOM 4948 C C . GLN B 1 241 ? -10.945 -5.395 -17.844 1 98.25 241 GLN B C 1
ATOM 4950 O O . GLN B 1 241 ? -10.93 -6.477 -18.422 1 98.25 241 GLN B O 1
ATOM 4955 N N . MET B 1 242 ? -11.828 -5.102 -16.891 1 98.69 242 MET B N 1
ATOM 4956 C CA . MET B 1 242 ? -12.891 -6.051 -16.562 1 98.69 242 MET B CA 1
ATOM 4957 C C . MET B 1 242 ? -13.781 -6.312 -17.766 1 98.69 242 MET B C 1
ATOM 4959 O O . MET B 1 242 ? -14.328 -7.406 -17.906 1 98.69 242 MET B O 1
ATOM 4963 N N . GLU B 1 243 ? -13.898 -5.359 -18.672 1 98.5 243 GLU B N 1
ATOM 4964 C CA . GLU B 1 243 ? -14.742 -5.48 -19.859 1 98.5 243 GLU B CA 1
ATOM 4965 C C . GLU B 1 243 ? -14.234 -6.57 -20.797 1 98.5 243 GLU B C 1
ATOM 4967 O O . GLU B 1 243 ? -15 -7.133 -21.578 1 98.5 243 GLU B O 1
ATOM 4972 N N . VAL B 1 244 ? -12.938 -6.934 -20.719 1 98.25 244 VAL B N 1
ATOM 4973 C CA . VAL B 1 244 ? -12.367 -7.887 -21.656 1 98.25 244 VAL B CA 1
ATOM 4974 C C . VAL B 1 244 ? -11.891 -9.125 -20.906 1 98.25 244 VAL B C 1
ATOM 4976 O O . VAL B 1 244 ? -11.195 -9.977 -21.484 1 98.25 244 VAL B O 1
ATOM 4979 N N . LEU B 1 245 ? -12.258 -9.305 -19.656 1 98.62 245 LEU B N 1
ATOM 4980 C CA . LEU B 1 245 ? -11.766 -10.383 -18.812 1 98.62 245 LEU B CA 1
ATOM 4981 C C . LEU B 1 245 ? -12.055 -11.742 -19.438 1 98.62 245 LEU B C 1
ATOM 4983 O O . LEU B 1 245 ? -11.156 -12.578 -19.562 1 98.62 245 LEU B O 1
ATOM 4987 N N . GLU B 1 246 ? -13.25 -11.977 -19.844 1 98.5 246 GLU B N 1
ATOM 4988 C CA . GLU B 1 246 ? -13.625 -13.289 -20.375 1 98.5 246 GLU B CA 1
ATOM 4989 C C . GLU B 1 246 ? -12.844 -13.617 -21.641 1 98.5 246 GLU B C 1
ATOM 4991 O O . GLU B 1 246 ? -12.453 -14.766 -21.859 1 98.5 246 GLU B O 1
ATOM 4996 N N . GLN B 1 247 ? -12.617 -12.602 -22.5 1 98.5 247 GLN B N 1
ATOM 4997 C CA . GLN B 1 247 ? -11.797 -12.797 -23.688 1 98.5 247 GLN B CA 1
ATOM 4998 C C . GLN B 1 247 ? -10.383 -13.234 -23.312 1 98.5 247 GLN B C 1
ATOM 5000 O O . GLN B 1 247 ? -9.797 -14.086 -23.984 1 98.5 247 GLN B O 1
ATOM 5005 N N . ARG B 1 248 ? -9.836 -12.617 -22.266 1 98.62 248 ARG B N 1
ATOM 5006 C CA . ARG B 1 248 ? -8.492 -12.961 -21.812 1 98.62 248 ARG B CA 1
ATOM 5007 C C . ARG B 1 248 ? -8.453 -14.391 -21.266 1 98.62 248 ARG B C 1
ATOM 5009 O O . ARG B 1 248 ? -7.504 -15.133 -21.531 1 98.62 248 ARG B O 1
ATOM 5016 N N . VAL B 1 249 ? -9.477 -14.781 -20.5 1 98.75 249 VAL B N 1
ATOM 5017 C CA . VAL B 1 249 ? -9.539 -16.125 -19.938 1 98.75 249 VAL B CA 1
ATOM 5018 C C . VAL B 1 249 ? -9.586 -17.156 -21.062 1 98.75 249 VAL B C 1
ATOM 5020 O O . VAL B 1 249 ? -8.828 -18.141 -21.062 1 98.75 249 VAL B O 1
ATOM 5023 N N . LEU B 1 250 ? -10.438 -16.938 -22.031 1 98.69 250 LEU B N 1
ATOM 5024 C CA . LEU B 1 250 ? -10.578 -17.875 -23.141 1 98.69 250 LEU B CA 1
ATOM 5025 C C . LEU B 1 250 ? -9.266 -18 -23.906 1 98.69 250 LEU B C 1
ATOM 5027 O O . LEU B 1 250 ? -8.883 -19.109 -24.312 1 98.69 250 LEU B O 1
ATOM 5031 N N . LYS B 1 251 ? -8.602 -16.875 -24.094 1 98.75 251 LYS B N 1
ATOM 5032 C CA . LYS B 1 251 ? -7.336 -16.906 -24.812 1 98.75 251 LYS B CA 1
ATOM 5033 C C . LYS B 1 251 ? -6.273 -17.672 -24.047 1 98.75 251 LYS B C 1
ATOM 5035 O O . LYS B 1 251 ? -5.512 -18.438 -24.625 1 98.75 251 LYS B O 1
ATOM 5040 N N . LYS B 1 252 ? -6.152 -17.406 -22.703 1 98.75 252 LYS B N 1
ATOM 5041 C CA . LYS B 1 252 ? -5.219 -18.156 -21.875 1 98.75 252 LYS B CA 1
ATOM 5042 C C . LYS B 1 252 ? -5.469 -19.656 -21.984 1 98.75 252 LYS B C 1
ATOM 5044 O O . LYS B 1 252 ? -4.523 -20.453 -22.078 1 98.75 252 LYS B O 1
ATOM 5049 N N . ARG B 1 253 ? -6.68 -20.047 -21.938 1 98.62 253 ARG B N 1
ATOM 5050 C CA . ARG B 1 253 ? -7.043 -21.469 -22.031 1 98.62 253 ARG B CA 1
ATOM 5051 C C . ARG B 1 253 ? -6.68 -22.047 -23.391 1 98.62 253 ARG B C 1
ATOM 5053 O O . ARG B 1 253 ? -6.211 -23.172 -23.484 1 98.62 253 ARG B O 1
ATOM 5060 N N . GLU B 1 254 ? -6.906 -21.25 -24.469 1 98.69 254 GLU B N 1
ATOM 5061 C CA . GLU B 1 254 ? -6.496 -21.672 -25.812 1 98.69 254 GLU B CA 1
ATOM 5062 C C . GLU B 1 254 ? -4.992 -21.922 -25.875 1 98.69 254 GLU B C 1
ATOM 5064 O O . GLU B 1 254 ? -4.547 -22.922 -26.422 1 98.69 254 GLU B O 1
ATOM 5069 N N . ILE B 1 255 ? -4.25 -20.984 -25.359 1 98.81 255 ILE B N 1
ATOM 5070 C CA . ILE B 1 255 ? -2.791 -21.078 -25.375 1 98.81 255 ILE B CA 1
ATOM 5071 C C . ILE B 1 255 ? -2.342 -22.328 -24.641 1 98.81 255 ILE B C 1
ATOM 5073 O O . ILE B 1 255 ? -1.456 -23.047 -25.109 1 98.81 255 ILE B O 1
ATOM 5077 N N . TYR B 1 256 ? -2.943 -22.594 -23.469 1 98.69 256 TYR B N 1
ATOM 5078 C CA . TYR B 1 256 ? -2.652 -23.812 -22.719 1 98.69 256 TYR B CA 1
ATOM 5079 C C . TYR B 1 256 ? -2.883 -25.047 -23.578 1 98.69 256 TYR B C 1
ATOM 5081 O O . TYR B 1 256 ? -2.055 -25.969 -23.594 1 98.69 256 TYR B O 1
ATOM 5089 N N . GLU B 1 257 ? -3.959 -25.109 -24.328 1 98.56 257 GLU B N 1
ATOM 5090 C CA . GLU B 1 257 ? -4.297 -26.25 -25.156 1 98.56 257 GLU B CA 1
ATOM 5091 C C . GLU B 1 257 ? -3.326 -26.375 -26.328 1 98.56 257 GLU B C 1
ATOM 5093 O O . GLU B 1 257 ? -3.006 -27.484 -26.766 1 98.56 257 GLU B O 1
ATOM 5098 N N . TRP B 1 258 ? -2.9 -25.219 -26.906 1 98.88 258 TRP B N 1
ATOM 5099 C CA . TRP B 1 258 ? -1.903 -25.25 -27.969 1 98.88 258 TRP B CA 1
ATOM 5100 C C . TRP B 1 258 ? -0.61 -25.906 -27.484 1 98.88 258 TRP B C 1
ATOM 5102 O O . TRP B 1 258 ? -0.029 -26.75 -28.156 1 98.88 258 TRP B O 1
ATOM 5112 N N . TYR B 1 259 ? -0.134 -25.469 -26.297 1 98.81 259 TYR B N 1
ATOM 5113 C CA . TYR B 1 259 ? 1.069 -26.078 -25.734 1 98.81 259 TYR B CA 1
ATOM 5114 C C . TYR B 1 259 ? 0.884 -27.578 -25.516 1 98.81 259 TYR B C 1
ATOM 5116 O O . TYR B 1 259 ? 1.788 -28.359 -25.812 1 98.81 259 TYR B O 1
ATOM 5124 N N . LYS B 1 260 ? -0.253 -27.984 -24.969 1 98.38 260 LYS B N 1
ATOM 5125 C CA . LYS B 1 260 ? -0.545 -29.391 -24.75 1 98.38 260 LYS B CA 1
ATOM 5126 C C . LYS B 1 260 ? -0.494 -30.172 -26.062 1 98.38 260 LYS B C 1
ATOM 5128 O O . LYS B 1 260 ? 0.027 -31.281 -26.109 1 98.38 260 LYS B O 1
ATOM 5133 N N . GLU B 1 261 ? -1.034 -29.625 -27.109 1 98.5 261 GLU B N 1
ATOM 5134 C CA . GLU B 1 261 ? -1.028 -30.234 -28.438 1 98.5 261 GLU B CA 1
ATOM 5135 C C . GLU B 1 261 ? 0.396 -30.422 -28.938 1 98.5 261 GLU B C 1
ATOM 5137 O O . GLU B 1 261 ? 0.737 -31.484 -29.469 1 98.5 261 GLU B O 1
ATOM 5142 N N . PHE B 1 262 ? 1.187 -29.391 -28.766 1 98.69 262 PHE B N 1
ATOM 5143 C CA . PHE B 1 262 ? 2.502 -29.391 -29.391 1 98.69 262 PHE B CA 1
ATOM 5144 C C . PHE B 1 262 ? 3.521 -30.125 -28.531 1 98.69 262 PHE B C 1
ATOM 5146 O O . PHE B 1 262 ? 4.48 -30.703 -29.047 1 98.69 262 PHE B O 1
ATOM 5153 N N . LEU B 1 263 ? 3.328 -30.125 -27.203 1 98.56 263 LEU B N 1
ATOM 5154 C CA . LEU B 1 263 ? 4.375 -30.578 -26.297 1 98.56 263 LEU B CA 1
ATOM 5155 C C . LEU B 1 263 ? 3.906 -31.781 -25.484 1 98.56 263 LEU B C 1
ATOM 5157 O O . LEU B 1 263 ? 4.664 -32.344 -24.688 1 98.56 263 LEU B O 1
ATOM 5161 N N . GLY B 1 264 ? 2.676 -32.25 -25.656 1 97.25 264 GLY B N 1
ATOM 5162 C CA . GLY B 1 264 ? 2.023 -33.25 -24.812 1 97.25 264 GLY B CA 1
ATOM 5163 C C . GLY B 1 264 ? 2.734 -34.594 -24.812 1 97.25 264 GLY B C 1
ATOM 5164 O O . GLY B 1 264 ? 2.523 -35.406 -23.906 1 97.25 264 GLY B O 1
ATOM 5165 N N . GLU B 1 265 ? 3.613 -34.844 -25.766 1 96.19 265 GLU B N 1
ATOM 5166 C CA . GLU B 1 265 ? 4.363 -36.094 -25.812 1 96.19 265 GLU B CA 1
ATOM 5167 C C . GLU B 1 265 ? 5.551 -36.062 -24.859 1 96.19 265 GLU B C 1
ATOM 5169 O O . GLU B 1 265 ? 5.988 -37.094 -24.359 1 96.19 265 GLU B O 1
ATOM 5174 N N . CYS B 1 266 ? 6.047 -34.906 -24.562 1 96.44 266 CYS B N 1
ATOM 5175 C CA . CYS B 1 266 ? 7.281 -34.75 -23.797 1 96.44 266 CYS B CA 1
ATOM 5176 C C . CYS B 1 266 ? 7.012 -34.188 -22.422 1 96.44 266 CYS B C 1
ATOM 5178 O O . CYS B 1 266 ? 7.84 -34.312 -21.516 1 96.44 266 CYS B O 1
ATOM 5180 N N . PHE B 1 267 ? 5.906 -33.531 -22.281 1 98 267 PHE B N 1
ATOM 5181 C CA . PHE B 1 267 ? 5.574 -32.875 -21.031 1 98 267 PHE B CA 1
ATOM 5182 C C . PHE B 1 267 ? 4.215 -33.344 -20.516 1 98 267 PHE B C 1
ATOM 5184 O O . PHE B 1 267 ? 3.35 -33.719 -21.297 1 98 267 PHE B O 1
ATOM 5191 N N . SER B 1 268 ? 4.062 -33.312 -19.172 1 98.19 268 SER B N 1
ATOM 5192 C CA . SER B 1 268 ? 2.766 -33.531 -18.547 1 98.19 268 SER B CA 1
ATOM 5193 C C . SER B 1 268 ? 2.086 -32.219 -18.219 1 98.19 268 SER B C 1
ATOM 5195 O O . SER B 1 268 ? 2.713 -31.297 -17.656 1 98.19 268 SER B O 1
ATOM 5197 N N . PHE B 1 269 ? 0.872 -32.062 -18.625 1 97.94 269 PHE B N 1
ATOM 5198 C CA . PHE B 1 269 ? 0.068 -30.891 -18.344 1 97.94 269 PHE B CA 1
ATOM 5199 C C . PHE B 1 269 ? -1.016 -31.203 -17.312 1 97.94 269 PHE B C 1
ATOM 5201 O O . PHE B 1 269 ? -1.537 -32.312 -17.281 1 97.94 269 PHE B O 1
ATOM 5208 N N . LEU B 1 270 ? -1.257 -30.281 -16.438 1 95.56 270 LEU B N 1
ATOM 5209 C CA . LEU B 1 270 ? -2.219 -30.469 -15.352 1 95.56 270 LEU B CA 1
ATOM 5210 C C . LEU B 1 270 ? -3.646 -30.469 -15.891 1 95.56 270 LEU B C 1
ATOM 5212 O O . LEU B 1 270 ? -4.039 -29.547 -16.625 1 95.56 270 LEU B O 1
ATOM 5216 N N . ASP B 1 271 ? -4.355 -31.484 -15.539 1 91.44 271 ASP B N 1
ATOM 5217 C CA . ASP B 1 271 ? -5.781 -31.516 -15.844 1 91.44 271 ASP B CA 1
ATOM 5218 C C . ASP B 1 271 ? -6.574 -30.672 -14.852 1 91.44 271 ASP B C 1
ATOM 5220 O O . ASP B 1 271 ? -6.148 -30.484 -13.711 1 91.44 271 ASP B O 1
ATOM 5224 N N . GLU B 1 272 ? -7.699 -30.219 -15.266 1 93.75 272 GLU B N 1
ATOM 5225 C CA . GLU B 1 272 ? -8.586 -29.469 -14.375 1 93.75 272 GLU B CA 1
ATOM 5226 C C . GLU B 1 272 ? -9.383 -30.406 -13.477 1 93.75 272 GLU B C 1
ATOM 5228 O O . GLU B 1 272 ? -9.695 -31.547 -13.867 1 93.75 272 GLU B O 1
ATOM 5233 N N . LEU B 1 273 ? -9.648 -29.922 -12.273 1 95.38 273 LEU B N 1
ATOM 5234 C CA . LEU B 1 273 ? -10.578 -30.625 -11.398 1 95.38 273 LEU B CA 1
ATOM 5235 C C . LEU B 1 273 ? -11.945 -30.75 -12.047 1 95.38 273 LEU B C 1
ATOM 5237 O O . LEU B 1 273 ? -12.359 -29.875 -12.812 1 95.38 273 LEU B O 1
ATOM 5241 N N . GLU B 1 274 ? -12.625 -31.844 -11.695 1 95.94 274 GLU B N 1
ATOM 5242 C CA . GLU B 1 274 ? -13.977 -32.031 -12.219 1 95.94 274 GLU B CA 1
ATOM 5243 C C . GLU B 1 274 ? -14.852 -30.828 -11.875 1 95.94 274 GLU B C 1
ATOM 5245 O O . GLU B 1 274 ? -14.805 -30.312 -10.758 1 95.94 274 GLU B O 1
ATOM 5250 N N . ASN B 1 275 ? -15.633 -30.359 -12.82 1 97.06 275 ASN B N 1
ATOM 5251 C CA . ASN B 1 275 ? -16.594 -29.281 -12.68 1 97.06 275 ASN B CA 1
ATOM 5252 C C . ASN B 1 275 ? -15.906 -27.953 -12.391 1 97.06 275 ASN B C 1
ATOM 5254 O O . ASN B 1 275 ? -16.406 -27.141 -11.602 1 97.06 275 ASN B O 1
ATOM 5258 N N . SER B 1 276 ? -14.75 -27.797 -12.914 1 98.12 276 SER B N 1
ATOM 5259 C CA . SER B 1 276 ? -14.023 -26.547 -12.719 1 98.12 276 SER B CA 1
ATOM 5260 C C . SER B 1 276 ? -13.594 -25.953 -14.055 1 98.12 276 SER B C 1
ATOM 5262 O O . SER B 1 276 ? -13.609 -26.625 -15.086 1 98.12 276 SER B O 1
ATOM 5264 N N . ARG B 1 277 ? -13.398 -24.719 -14.086 1 98.31 277 ARG B N 1
ATOM 5265 C CA . ARG B 1 277 ? -12.805 -23.969 -15.188 1 98.31 277 ARG B CA 1
ATOM 5266 C C . ARG B 1 277 ? -11.641 -23.109 -14.703 1 98.31 277 ARG B C 1
ATOM 5268 O O . ARG B 1 277 ? -11.844 -22.125 -13.977 1 98.31 277 ARG B O 1
ATOM 5275 N N . SER B 1 278 ? -10.484 -23.484 -15.047 1 98.56 278 SER B N 1
ATOM 5276 C CA . SER B 1 278 ? -9.297 -22.703 -14.711 1 98.56 278 SER B CA 1
ATOM 5277 C C . SER B 1 278 ? -9.07 -21.578 -15.711 1 98.56 278 SER B C 1
ATOM 5279 O O . SER B 1 278 ? -9.32 -21.734 -16.906 1 98.56 278 SER B O 1
ATOM 5281 N N . ASN B 1 279 ? -8.617 -20.375 -15.211 1 98.62 279 ASN B N 1
ATOM 5282 C CA . ASN B 1 279 ? -8.289 -19.281 -16.125 1 98.62 279 ASN B CA 1
ATOM 5283 C C . ASN B 1 279 ? -6.957 -19.516 -16.828 1 98.62 279 ASN B C 1
ATOM 5285 O O . ASN B 1 279 ? -6.637 -18.828 -17.797 1 98.62 279 ASN B O 1
ATOM 5289 N N . ARG B 1 280 ? -6.203 -20.531 -16.312 1 98.31 280 ARG B N 1
ATOM 5290 C CA . ARG B 1 280 ? -4.898 -20.844 -16.891 1 98.31 280 ARG B CA 1
ATOM 5291 C C . ARG B 1 280 ? -4.035 -19.594 -17 1 98.31 280 ARG B C 1
ATOM 5293 O O . ARG B 1 280 ? -3.477 -19.312 -18.062 1 98.31 280 ARG B O 1
ATOM 5300 N N . TRP B 1 281 ? -3.902 -18.875 -15.844 1 98.12 281 TRP B N 1
ATOM 5301 C CA . TRP B 1 281 ? -3.1 -17.656 -15.852 1 98.12 281 TRP B CA 1
ATOM 5302 C C . TRP B 1 281 ? -1.746 -17.891 -16.516 1 98.12 281 TRP B C 1
ATOM 5304 O O . TRP B 1 281 ? -1.367 -17.188 -17.438 1 98.12 281 TRP B O 1
ATOM 5314 N N . LEU B 1 282 ? -1.047 -18.922 -16.016 1 98.44 282 LEU B N 1
ATOM 5315 C CA . LEU B 1 282 ? 0.177 -19.391 -16.672 1 98.44 282 LEU B CA 1
ATOM 5316 C C . LEU B 1 282 ? 0.027 -20.828 -17.156 1 98.44 282 LEU B C 1
ATOM 5318 O O . LEU B 1 282 ? -0.592 -21.656 -16.484 1 98.44 282 LEU B O 1
ATOM 5322 N N . SER B 1 283 ? 0.583 -21.094 -18.328 1 98.62 283 SER B N 1
ATOM 5323 C CA . SER B 1 283 ? 0.725 -22.469 -18.812 1 98.62 283 SER B CA 1
ATOM 5324 C C . SER B 1 283 ? 1.923 -23.156 -18.156 1 98.62 283 SER B C 1
ATOM 5326 O O . SER B 1 283 ? 3.07 -22.781 -18.406 1 98.62 283 SER B O 1
ATOM 5328 N N . THR B 1 284 ? 1.618 -24.125 -17.344 1 98.56 284 THR B N 1
ATOM 5329 C CA . THR B 1 284 ? 2.66 -24.859 -16.625 1 98.56 284 THR B CA 1
ATOM 5330 C C . THR B 1 284 ? 2.762 -26.281 -17.156 1 98.56 284 THR B C 1
ATOM 5332 O O . THR B 1 284 ? 1.772 -26.859 -17.625 1 98.56 284 THR B O 1
ATOM 5335 N N . ALA B 1 285 ? 3.922 -26.844 -17.125 1 98.62 285 ALA B N 1
ATOM 5336 C CA . ALA B 1 285 ? 4.168 -28.203 -17.594 1 98.62 285 ALA B CA 1
ATOM 5337 C C . ALA B 1 285 ? 5.246 -28.875 -16.75 1 98.62 285 ALA B C 1
ATOM 5339 O O . ALA B 1 285 ? 6.086 -28.219 -16.141 1 98.62 285 ALA B O 1
ATOM 5340 N N . LEU B 1 286 ? 5.184 -30.172 -16.656 1 98.69 286 LEU B N 1
ATOM 5341 C CA . LEU B 1 286 ? 6.164 -30.984 -15.945 1 98.69 286 LEU B CA 1
ATOM 5342 C C . LEU B 1 286 ? 6.93 -31.875 -16.906 1 98.69 286 LEU B C 1
ATOM 5344 O O . LEU B 1 286 ? 6.328 -32.531 -17.766 1 98.69 286 LEU B O 1
ATOM 5348 N N . ILE B 1 287 ? 8.195 -31.938 -16.766 1 98.25 287 ILE B N 1
ATOM 5349 C CA . ILE B 1 287 ? 9.016 -32.812 -17.609 1 98.25 287 ILE B CA 1
ATOM 5350 C C . ILE B 1 287 ? 9.32 -34.094 -16.844 1 98.25 287 ILE B C 1
ATOM 5352 O O . ILE B 1 287 ? 9.547 -34.094 -15.641 1 98.25 287 ILE B O 1
ATOM 5356 N N . ASP B 1 288 ? 9.312 -35.219 -17.562 1 97.12 288 ASP B N 1
ATOM 5357 C CA . ASP B 1 288 ? 9.672 -36.531 -17.016 1 97.12 288 ASP B CA 1
ATOM 5358 C C . ASP B 1 288 ? 8.875 -36.844 -15.742 1 97.12 288 ASP B C 1
ATOM 5360 O O . ASP B 1 288 ? 9.43 -37.281 -14.742 1 97.12 288 ASP B O 1
ATOM 5364 N N . PHE B 1 289 ? 7.668 -36.438 -15.742 1 96.75 289 PHE B N 1
ATOM 5365 C CA . PHE B 1 289 ? 6.801 -36.594 -14.578 1 96.75 289 PHE B CA 1
ATOM 5366 C C . PHE B 1 289 ? 6.027 -37.906 -14.664 1 96.75 289 PHE B C 1
ATOM 5368 O O . PHE B 1 289 ? 5.52 -38.281 -15.734 1 96.75 289 PHE B O 1
ATOM 5375 N N . ASP B 1 290 ? 6.047 -38.625 -13.531 1 95.25 290 ASP B N 1
ATOM 5376 C CA . ASP B 1 290 ? 5.242 -39.844 -13.336 1 95.25 290 ASP B CA 1
ATOM 5377 C C . ASP B 1 290 ? 4.316 -39.688 -12.125 1 95.25 290 ASP B C 1
ATOM 5379 O O . ASP B 1 290 ? 4.773 -39.406 -11.023 1 95.25 290 ASP B O 1
ATOM 5383 N N . LYS B 1 291 ? 3.043 -39.906 -12.32 1 94 291 LYS B N 1
ATOM 5384 C CA . LYS B 1 291 ? 2.061 -39.719 -11.258 1 94 291 LYS B CA 1
ATOM 5385 C C . LYS B 1 291 ? 2.408 -40.562 -10.039 1 94 291 LYS B C 1
ATOM 5387 O O . LYS B 1 291 ? 2.021 -40.25 -8.914 1 94 291 LYS B O 1
ATOM 5392 N N . ASN B 1 292 ? 3.09 -41.625 -10.273 1 94.62 292 ASN B N 1
ATOM 5393 C CA . ASN B 1 292 ? 3.473 -42.5 -9.18 1 94.62 292 ASN B CA 1
ATOM 5394 C C . ASN B 1 292 ? 4.496 -41.844 -8.258 1 94.62 292 ASN B C 1
ATOM 5396 O O . ASN B 1 292 ? 4.742 -42.344 -7.152 1 94.62 292 ASN B O 1
ATOM 5400 N N . GLU B 1 293 ? 5.051 -40.719 -8.664 1 94.94 293 GLU B N 1
ATOM 5401 C CA . GLU B 1 293 ? 6.043 -40 -7.863 1 94.94 293 GLU B CA 1
ATOM 5402 C C . GLU B 1 293 ? 5.371 -39.156 -6.785 1 94.94 293 GLU B C 1
ATOM 5404 O O . GLU B 1 293 ? 6.035 -38.688 -5.867 1 94.94 293 GLU B O 1
ATOM 5409 N N . LEU B 1 294 ? 4.105 -39.031 -6.898 1 95.5 294 LEU B N 1
ATOM 5410 C CA . LEU B 1 294 ? 3.391 -38.188 -5.941 1 95.5 294 LEU B CA 1
ATOM 5411 C C . LEU B 1 294 ? 3.385 -38.812 -4.555 1 95.5 294 LEU B C 1
ATOM 5413 O O . LEU B 1 294 ? 3.4 -40.062 -4.434 1 95.5 294 LEU B O 1
ATOM 5417 N N . ASN B 1 295 ? 3.305 -37.906 -3.586 1 93.06 295 ASN B N 1
ATOM 5418 C CA . ASN B 1 295 ? 3.186 -38.344 -2.195 1 93.06 295 ASN B CA 1
ATOM 5419 C C . ASN B 1 295 ? 4.324 -39.281 -1.796 1 93.06 295 ASN B C 1
ATOM 5421 O O . ASN B 1 295 ? 4.09 -40.344 -1.239 1 93.06 295 ASN B O 1
ATOM 5425 N N . SER B 1 296 ? 5.582 -38.906 -2.211 1 83.69 296 SER B N 1
ATOM 5426 C CA . SER B 1 296 ? 6.758 -39.75 -2.039 1 83.69 296 SER B CA 1
ATOM 5427 C C . SER B 1 296 ? 7.305 -39.656 -0.618 1 83.69 296 SER B C 1
ATOM 5429 O O . SER B 1 296 ? 8.172 -40.469 -0.227 1 83.69 296 SER B O 1
ATOM 5431 N N . CYS B 1 297 ? 7.148 -38.625 0.078 1 77.81 297 CYS B N 1
ATOM 5432 C CA . CYS B 1 297 ? 7.652 -38.531 1.442 1 77.81 297 CYS B CA 1
ATOM 5433 C C . CYS B 1 297 ? 6.512 -38.562 2.449 1 77.81 297 CYS B C 1
ATOM 5435 O O . CYS B 1 297 ? 5.344 -38.469 2.074 1 77.81 297 CYS B O 1
ATOM 5437 N N . GLN B 1 298 ? 6.895 -39.094 3.623 1 63.03 298 GLN B N 1
ATOM 5438 C CA . GLN B 1 298 ? 5.922 -39.125 4.707 1 63.03 298 GLN B CA 1
ATOM 5439 C C . GLN B 1 298 ? 5.801 -37.75 5.375 1 63.03 298 GLN B C 1
ATOM 5441 O O . GLN B 1 298 ? 6.785 -37 5.469 1 63.03 298 GLN B O 1
ATOM 5446 N N . LYS B 1 299 ? 4.477 -37.438 5.891 1 59.41 299 LYS B N 1
ATOM 5447 C CA . LYS B 1 299 ? 3.791 -36.312 6.527 1 59.41 299 LYS B CA 1
ATOM 5448 C C . LYS B 1 299 ? 4.781 -35.406 7.246 1 59.41 299 LYS B C 1
ATOM 5450 O O . LYS B 1 299 ? 5.316 -34.469 6.652 1 59.41 299 LYS B O 1
ATOM 5455 N N . ASP B 1 300 ? 5.062 -35.312 8.562 1 54.75 300 ASP B N 1
ATOM 5456 C CA . ASP B 1 300 ? 5.32 -34.312 9.602 1 54.75 300 ASP B CA 1
ATOM 5457 C C . ASP B 1 300 ? 6.781 -33.875 9.586 1 54.75 300 ASP B C 1
ATOM 5459 O O . ASP B 1 300 ? 7.652 -34.594 10.102 1 54.75 300 ASP B O 1
ATOM 5463 N N . ILE B 1 301 ? 7.367 -33.438 8.398 1 53.88 301 ILE B N 1
ATOM 5464 C CA . ILE B 1 301 ? 8.805 -33.25 8.586 1 53.88 301 ILE B CA 1
ATOM 5465 C C . ILE B 1 301 ? 9.102 -31.781 8.906 1 53.88 301 ILE B C 1
ATOM 5467 O O . ILE B 1 301 ? 8.406 -30.875 8.422 1 53.88 301 ILE B O 1
ATOM 5471 N N . ASN B 1 302 ? 9.609 -31.578 10.164 1 52.38 302 ASN B N 1
ATOM 5472 C CA . ASN B 1 302 ? 10.25 -30.297 10.469 1 52.38 302 ASN B CA 1
ATOM 5473 C C . ASN B 1 302 ? 10.953 -29.719 9.242 1 52.38 302 ASN B C 1
ATOM 5475 O O . ASN B 1 302 ? 11.469 -30.469 8.406 1 52.38 302 ASN B O 1
ATOM 5479 N N . ILE B 1 303 ? 10.523 -28.484 8.797 1 57.09 303 ILE B N 1
ATOM 5480 C CA . ILE B 1 303 ? 11.055 -27.688 7.688 1 57.09 303 ILE B CA 1
ATOM 5481 C C . ILE B 1 303 ? 12.562 -27.891 7.582 1 57.09 303 ILE B C 1
ATOM 5483 O O . ILE B 1 303 ? 13.305 -27.594 8.523 1 57.09 303 ILE B O 1
ATOM 5487 N N . SER B 1 304 ? 13.125 -29 7.141 1 53.06 304 SER B N 1
ATOM 5488 C CA . SER B 1 304 ? 14.555 -28.922 6.867 1 53.06 304 SER B CA 1
ATOM 5489 C C . SER B 1 304 ? 14.828 -28.219 5.539 1 53.06 304 SER B C 1
ATOM 5491 O O . SER B 1 304 ? 14.18 -28.516 4.531 1 53.06 304 SER B O 1
ATOM 5493 N N . GLN B 1 305 ? 15.211 -26.953 5.703 1 56.78 305 GLN B N 1
ATOM 5494 C CA . GLN B 1 305 ? 15.648 -26.203 4.52 1 56.78 305 GLN B CA 1
ATOM 5495 C C . GLN B 1 305 ? 16.5 -27.078 3.611 1 56.78 305 GLN B C 1
ATOM 5497 O O . GLN B 1 305 ? 17.625 -27.469 3.98 1 56.78 305 GLN B O 1
ATOM 5502 N N . LYS B 1 306 ? 15.883 -27.969 2.801 1 61.53 306 LYS B N 1
ATOM 5503 C CA . LYS B 1 306 ? 16.578 -28.797 1.814 1 61.53 306 LYS B CA 1
ATOM 5504 C C . LYS B 1 306 ? 16.906 -27.984 0.561 1 61.53 306 LYS B C 1
ATOM 5506 O O . LYS B 1 306 ? 16.156 -27.094 0.171 1 61.53 306 LYS B O 1
ATOM 5511 N N . ASN B 1 307 ? 18.172 -28 0.256 1 77.5 307 ASN B N 1
ATOM 5512 C CA . ASN B 1 307 ? 18.562 -27.484 -1.049 1 77.5 307 ASN B CA 1
ATOM 5513 C C . ASN B 1 307 ? 17.859 -28.219 -2.184 1 77.5 307 ASN B C 1
ATOM 5515 O O . ASN B 1 307 ? 18.156 -29.391 -2.432 1 77.5 307 ASN B O 1
ATOM 5519 N N . ILE B 1 308 ? 16.766 -27.75 -2.703 1 87.94 308 ILE B N 1
ATOM 5520 C CA . ILE B 1 308 ? 16.031 -28.344 -3.814 1 87.94 308 ILE B CA 1
ATOM 5521 C C . ILE B 1 308 ? 16.531 -27.75 -5.133 1 87.94 308 ILE B C 1
ATOM 5523 O O . ILE B 1 308 ? 16.5 -26.531 -5.332 1 87.94 308 ILE B O 1
ATOM 5527 N N . THR B 1 309 ? 17.047 -28.609 -6 1 92 309 THR B N 1
ATOM 5528 C CA . THR B 1 309 ? 17.578 -28.141 -7.277 1 92 309 THR B CA 1
ATOM 5529 C C . THR B 1 309 ? 16.625 -28.484 -8.422 1 92 309 THR B C 1
ATOM 5531 O O . THR B 1 309 ? 15.953 -29.516 -8.383 1 92 309 THR B O 1
ATOM 5534 N N . LEU B 1 310 ? 16.641 -27.734 -9.414 1 96.81 310 LEU B N 1
ATOM 5535 C CA . LEU B 1 310 ? 15.82 -27.969 -10.602 1 96.81 310 LEU B CA 1
ATOM 5536 C C . LEU B 1 310 ? 16.328 -29.188 -11.375 1 96.81 310 LEU B C 1
ATOM 5538 O O . LEU B 1 310 ? 17.531 -29.453 -11.406 1 96.81 310 LEU B O 1
ATOM 5542 N N . HIS B 1 311 ? 15.445 -29.922 -11.953 1 96.75 311 HIS B N 1
ATOM 5543 C CA . HIS B 1 311 ? 15.828 -30.953 -12.914 1 96.75 311 HIS B CA 1
ATOM 5544 C C . HIS B 1 311 ? 16.766 -30.391 -13.984 1 96.75 311 HIS B C 1
ATOM 5546 O O . HIS B 1 311 ? 16.547 -29.281 -14.484 1 96.75 311 HIS B O 1
ATOM 5552 N N . PRO B 1 312 ? 17.844 -31.062 -14.367 1 96.62 312 PRO B N 1
ATOM 5553 C CA . PRO B 1 312 ? 18.828 -30.547 -15.328 1 96.62 312 PRO B CA 1
ATOM 5554 C C . PRO B 1 312 ? 18.203 -30.141 -16.656 1 96.62 312 PRO B C 1
ATOM 5556 O O . PRO B 1 312 ? 18.609 -29.141 -17.25 1 96.62 312 PRO B O 1
ATOM 5559 N N . LYS B 1 313 ? 17.234 -30.875 -17.094 1 97.25 313 LYS B N 1
ATOM 5560 C CA . LYS B 1 313 ? 16.578 -30.547 -18.344 1 97.25 313 LYS B CA 1
ATOM 5561 C C . LYS B 1 313 ? 15.828 -29.219 -18.234 1 97.25 313 LYS B C 1
ATOM 5563 O O . LYS B 1 313 ? 15.75 -28.453 -19.203 1 97.25 313 LYS B O 1
ATOM 5568 N N . ILE B 1 314 ? 15.219 -28.984 -17.062 1 97.88 314 ILE B N 1
ATOM 5569 C CA . ILE B 1 314 ? 14.492 -27.75 -16.828 1 97.88 314 ILE B CA 1
ATOM 5570 C C . ILE B 1 314 ? 15.477 -26.578 -16.781 1 97.88 314 ILE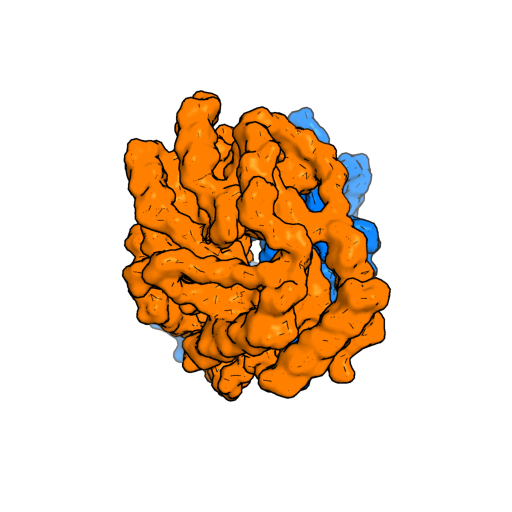 B C 1
ATOM 5572 O O . ILE B 1 314 ? 15.242 -25.547 -17.406 1 97.88 314 ILE B O 1
ATOM 5576 N N . SER B 1 315 ? 16.562 -26.734 -16.062 1 97.12 315 SER B N 1
ATOM 5577 C CA . SER B 1 315 ? 17.578 -25.688 -15.961 1 97.12 315 SER B CA 1
ATOM 5578 C C . SER B 1 315 ? 18.125 -25.312 -17.344 1 97.12 315 SER B C 1
ATOM 5580 O O . SER B 1 315 ? 18.25 -24.141 -17.672 1 97.12 315 SER B O 1
ATOM 5582 N N . LYS B 1 316 ? 18.438 -26.344 -18.109 1 97.56 316 LYS B N 1
ATOM 5583 C CA . LYS B 1 316 ? 18.969 -26.125 -19.469 1 97.56 316 LYS B CA 1
ATOM 5584 C C . LYS B 1 316 ? 17.938 -25.438 -20.344 1 97.56 316 LYS B C 1
ATOM 5586 O O . LYS B 1 316 ? 18.266 -24.516 -21.094 1 97.56 316 LYS B O 1
ATOM 5591 N N . LEU B 1 317 ? 16.75 -25.922 -20.266 1 98.19 317 LEU B N 1
ATOM 5592 C CA . LEU B 1 317 ? 15.664 -25.375 -21.078 1 98.19 317 LEU B CA 1
ATOM 5593 C C . LEU B 1 317 ? 15.469 -23.891 -20.781 1 98.19 317 LEU B C 1
ATOM 5595 O O . LEU B 1 317 ? 15.336 -23.094 -21.719 1 98.19 317 LEU B O 1
ATOM 5599 N N . ILE B 1 318 ? 15.414 -23.484 -19.531 1 98.19 318 ILE B N 1
ATOM 5600 C CA . ILE B 1 318 ? 15.227 -22.094 -19.141 1 98.19 318 ILE B CA 1
ATOM 5601 C C . ILE B 1 318 ? 16.359 -21.234 -19.703 1 98.19 318 ILE B C 1
ATOM 5603 O O . ILE B 1 318 ? 16.125 -20.156 -20.234 1 98.19 318 ILE B O 1
ATOM 5607 N N . GLU B 1 319 ? 17.578 -21.688 -19.609 1 97.5 319 GLU B N 1
ATOM 5608 C CA . GLU B 1 319 ? 18.734 -20.969 -20.125 1 97.5 319 GLU B CA 1
ATOM 5609 C C . GLU B 1 319 ? 18.672 -20.828 -21.656 1 97.5 319 GLU B C 1
ATOM 5611 O O . GLU B 1 319 ? 18.922 -19.734 -22.188 1 97.5 319 GLU B O 1
ATOM 5616 N N . ASP B 1 320 ? 18.375 -21.922 -22.359 1 98.06 320 ASP B N 1
ATOM 5617 C CA . ASP B 1 320 ? 18.281 -21.906 -23.812 1 98.06 320 ASP B CA 1
ATOM 5618 C C . ASP B 1 320 ? 17.25 -20.906 -24.297 1 98.06 320 ASP B C 1
ATOM 5620 O O . ASP B 1 320 ? 17.484 -20.156 -25.234 1 98.06 320 ASP B O 1
ATOM 5624 N N . LEU B 1 321 ? 16.109 -20.953 -23.672 1 98.25 321 LEU B N 1
ATOM 5625 C CA . LEU B 1 321 ? 15.023 -20.078 -24.109 1 98.25 321 LEU B CA 1
ATOM 5626 C C . LEU B 1 321 ? 15.328 -18.625 -23.766 1 98.25 321 LEU B C 1
ATOM 5628 O O . LEU B 1 321 ? 14.961 -17.719 -24.516 1 98.25 321 LEU B O 1
ATOM 5632 N N . LYS B 1 322 ? 15.953 -18.422 -22.609 1 97.5 322 LYS B N 1
ATOM 5633 C CA . LYS B 1 322 ? 16.391 -17.078 -22.266 1 97.5 322 LYS B CA 1
ATOM 5634 C C . LYS B 1 322 ? 17.297 -16.5 -23.344 1 97.5 322 LYS B C 1
ATOM 5636 O O . LYS B 1 322 ? 17.188 -15.328 -23.703 1 97.5 322 LYS B O 1
ATOM 5641 N N . ASN B 1 323 ? 18.188 -17.219 -23.891 1 97 323 ASN B N 1
ATOM 5642 C CA . ASN B 1 323 ? 19.094 -16.812 -24.953 1 97 323 ASN B CA 1
ATOM 5643 C C . ASN B 1 323 ? 18.344 -16.453 -26.234 1 97 323 ASN B C 1
ATOM 5645 O O . ASN B 1 323 ? 18.875 -15.734 -27.078 1 97 323 ASN B O 1
ATOM 5649 N N . GLU B 1 324 ? 17.172 -17.016 -26.375 1 97.25 324 GLU B N 1
ATOM 5650 C CA . GLU B 1 324 ? 16.328 -16.703 -27.531 1 97.25 324 GLU B CA 1
ATOM 5651 C C . GLU B 1 324 ? 15.32 -15.609 -27.188 1 97.25 324 GLU B C 1
ATOM 5653 O O . GLU B 1 324 ? 14.359 -15.391 -27.922 1 97.25 324 GLU B O 1
ATOM 5658 N N . GLN B 1 325 ? 15.383 -14.977 -26 1 97.25 325 GLN B N 1
ATOM 5659 C CA . GLN B 1 325 ? 14.547 -13.875 -25.531 1 97.25 325 GLN B CA 1
ATOM 5660 C C . GLN B 1 325 ? 13.133 -14.359 -25.219 1 97.25 325 GLN B C 1
ATOM 5662 O O . GLN B 1 325 ? 12.164 -13.641 -25.484 1 97.25 325 GLN B O 1
ATOM 5667 N N . ILE B 1 326 ? 13.086 -15.609 -24.828 1 98.25 326 ILE B N 1
ATOM 5668 C CA . ILE B 1 326 ? 11.82 -16.188 -24.375 1 98.25 326 ILE B CA 1
ATOM 5669 C C . ILE B 1 326 ? 11.859 -16.406 -22.875 1 98.25 326 ILE B C 1
ATOM 5671 O O . ILE B 1 326 ? 12.648 -17.219 -22.375 1 98.25 326 ILE B O 1
ATOM 5675 N N . GLU B 1 327 ? 10.945 -15.688 -22.172 1 97 327 GLU B N 1
ATOM 5676 C CA . GLU B 1 327 ? 10.938 -15.75 -20.703 1 97 327 GLU B CA 1
ATOM 5677 C C . GLU B 1 327 ? 10.203 -16.984 -20.203 1 97 327 GLU B C 1
ATOM 5679 O O . GLU B 1 327 ? 9.086 -17.266 -20.656 1 97 327 GLU B O 1
ATOM 5684 N N . THR B 1 328 ? 10.82 -17.781 -19.375 1 97.88 328 THR B N 1
ATOM 5685 C CA . THR B 1 328 ? 10.242 -18.891 -18.625 1 97.88 328 THR B CA 1
ATOM 5686 C C . THR B 1 328 ? 10.664 -18.828 -17.156 1 97.88 328 THR B C 1
ATOM 5688 O O . THR B 1 328 ? 11.539 -18.047 -16.797 1 97.88 328 THR B O 1
ATOM 5691 N N . ARG B 1 329 ? 9.961 -19.562 -16.344 1 97.62 329 ARG B N 1
ATOM 5692 C CA . ARG B 1 329 ? 10.281 -19.641 -14.914 1 97.62 329 ARG B CA 1
ATOM 5693 C C . ARG B 1 329 ? 9.992 -21.047 -14.375 1 97.62 329 ARG B C 1
ATOM 5695 O O . ARG B 1 329 ? 9.102 -21.734 -14.875 1 97.62 329 ARG B O 1
ATOM 5702 N N . PRO B 1 330 ? 10.789 -21.438 -13.328 1 97.5 330 PRO B N 1
ATOM 5703 C CA . PRO B 1 330 ? 10.328 -22.625 -12.602 1 97.5 330 PRO B CA 1
ATOM 5704 C C . PRO B 1 330 ? 8.984 -22.406 -11.914 1 97.5 330 PRO B C 1
ATOM 5706 O O . PRO B 1 330 ? 8.508 -21.266 -11.82 1 97.5 330 PRO B O 1
ATOM 5709 N N . LEU B 1 331 ? 8.352 -23.516 -11.555 1 98 331 LEU B N 1
ATOM 5710 C CA . LEU B 1 331 ? 7.25 -23.359 -10.617 1 98 331 LEU B CA 1
ATOM 5711 C C . LEU B 1 331 ? 7.746 -22.828 -9.273 1 98 331 LEU B C 1
ATOM 5713 O O . LEU B 1 331 ? 8.953 -22.766 -9.031 1 98 331 LEU B O 1
ATOM 5717 N N . TRP B 1 332 ? 6.898 -22.438 -8.438 1 96.69 332 TRP B N 1
ATOM 5718 C CA . TRP B 1 332 ? 7.242 -21.797 -7.168 1 96.69 332 TRP B CA 1
ATOM 5719 C C . TRP B 1 332 ? 8.047 -22.75 -6.285 1 96.69 332 TRP B C 1
ATOM 5721 O O . TRP B 1 332 ? 7.754 -23.938 -6.207 1 96.69 332 TRP B O 1
ATOM 5731 N N . LYS B 1 333 ? 9.102 -22.266 -5.668 1 95.94 333 LYS B N 1
ATOM 5732 C CA . LYS B 1 333 ? 9.695 -22.969 -4.527 1 95.94 333 LYS B CA 1
ATOM 5733 C C . LYS B 1 333 ? 8.844 -22.781 -3.275 1 95.94 333 LYS B C 1
ATOM 5735 O O . LYS B 1 333 ? 8.586 -21.656 -2.84 1 95.94 333 LYS B O 1
ATOM 5740 N N . ALA B 1 334 ? 8.406 -23.828 -2.715 1 96 334 ALA B N 1
ATOM 5741 C CA . ALA B 1 334 ? 7.398 -23.844 -1.657 1 96 334 ALA B CA 1
ATOM 5742 C C . ALA B 1 334 ? 7.867 -23.047 -0.445 1 96 334 ALA B C 1
ATOM 5744 O O . ALA B 1 334 ? 9.07 -22.875 -0.228 1 96 334 ALA B O 1
ATOM 5745 N N . MET B 1 335 ? 6.938 -22.562 0.351 1 96.44 335 MET B N 1
ATOM 5746 C CA . MET B 1 335 ? 7.195 -21.688 1.491 1 96.44 335 MET B CA 1
ATOM 5747 C C . MET B 1 335 ? 7.949 -22.438 2.586 1 96.44 335 MET B C 1
ATOM 5749 O O . MET B 1 335 ? 8.836 -21.859 3.232 1 96.44 335 MET B O 1
ATOM 5753 N N . HIS B 1 336 ? 7.641 -23.734 2.801 1 94.31 336 HIS B N 1
ATOM 5754 C CA . HIS B 1 336 ? 8.328 -24.516 3.834 1 94.31 336 HIS B CA 1
ATOM 5755 C C . HIS B 1 336 ? 9.812 -24.656 3.52 1 94.31 336 HIS B C 1
ATOM 5757 O O . HIS B 1 336 ? 10.617 -24.938 4.41 1 94.31 336 HIS B O 1
ATOM 5763 N N . ALA B 1 337 ? 10.148 -24.453 2.271 1 92.88 337 ALA B N 1
ATOM 5764 C CA . ALA B 1 337 ? 11.539 -24.609 1.833 1 92.88 337 ALA B CA 1
ATOM 5765 C C . ALA B 1 337 ? 12.258 -23.266 1.79 1 92.88 337 ALA B C 1
ATOM 5767 O O . ALA B 1 337 ? 13.422 -23.188 1.383 1 92.88 337 ALA B O 1
ATOM 5768 N N . GLN B 1 338 ? 11.602 -22.188 2.107 1 94.69 338 GLN B N 1
ATOM 5769 C CA . GLN B 1 338 ? 12.203 -20.844 2.131 1 94.69 338 GLN B CA 1
ATOM 5770 C C . GLN B 1 338 ? 12.898 -20.578 3.463 1 94.69 338 GLN B C 1
ATOM 5772 O O . GLN B 1 338 ? 12.344 -20.859 4.527 1 94.69 338 GLN B O 1
ATOM 5777 N N . GLU B 1 339 ? 14.078 -20 3.465 1 93.94 339 GLU B N 1
ATOM 5778 C CA . GLU B 1 339 ? 14.852 -19.719 4.668 1 93.94 339 GLU B CA 1
ATOM 5779 C C . GLU B 1 339 ? 14.086 -18.797 5.617 1 93.94 339 GLU B C 1
ATOM 5781 O O . GLU B 1 339 ? 14.203 -18.922 6.836 1 93.94 339 GLU B O 1
ATOM 5786 N N . VAL B 1 340 ? 13.305 -17.875 5.141 1 95.56 340 VAL B N 1
ATOM 5787 C CA . VAL B 1 340 ? 12.562 -16.906 5.938 1 95.56 340 VAL B CA 1
ATOM 5788 C C . VAL B 1 340 ? 11.594 -17.625 6.867 1 95.56 340 VAL B C 1
ATOM 5790 O O . VAL B 1 340 ? 11.219 -17.094 7.914 1 95.56 340 VAL B O 1
ATOM 5793 N N . PHE B 1 341 ? 11.219 -18.859 6.559 1 95.38 341 PHE B N 1
ATOM 5794 C CA . PHE B 1 341 ? 10.234 -19.578 7.359 1 95.38 341 PHE B CA 1
ATOM 5795 C C . PHE B 1 341 ? 10.883 -20.75 8.078 1 95.38 341 PHE B C 1
ATOM 5797 O O . PHE B 1 341 ? 10.195 -21.703 8.445 1 95.38 341 PHE B O 1
ATOM 5804 N N . LYS B 1 342 ? 12.219 -20.703 8.172 1 92.25 342 LYS B N 1
ATOM 5805 C CA . LYS B 1 342 ? 12.914 -21.734 8.945 1 92.25 342 LYS B CA 1
ATOM 5806 C C . LYS B 1 342 ? 12.32 -21.859 10.344 1 92.25 342 LYS B C 1
ATOM 5808 O O . LYS B 1 342 ? 12.094 -20.859 11.023 1 92.25 342 LYS B O 1
ATOM 5813 N N . GLY B 1 343 ? 11.984 -23.047 10.75 1 89.62 343 GLY B N 1
ATOM 5814 C CA . GLY B 1 343 ? 11.453 -23.297 12.078 1 89.62 343 GLY B CA 1
ATOM 5815 C C . GLY B 1 343 ? 9.938 -23.391 12.109 1 89.62 343 GLY B C 1
ATOM 5816 O O . GLY B 1 343 ? 9.359 -23.922 13.062 1 89.62 343 GLY B O 1
ATOM 5817 N N . ALA B 1 344 ? 9.258 -22.938 11.055 1 92.81 344 ALA B N 1
ATOM 5818 C CA . ALA B 1 344 ? 7.809 -23.078 10.984 1 92.81 344 ALA B CA 1
ATOM 5819 C C . ALA B 1 344 ? 7.402 -24.531 10.828 1 92.81 344 ALA B C 1
ATOM 5821 O O . ALA B 1 344 ? 8.148 -25.344 10.266 1 92.81 344 ALA B O 1
ATOM 5822 N N . LYS B 1 345 ? 6.277 -24.891 11.305 1 93.06 345 LYS B N 1
ATOM 5823 C CA . LYS B 1 345 ? 5.742 -26.25 11.133 1 93.06 345 LYS B CA 1
ATOM 5824 C C . LYS B 1 345 ? 5.195 -26.438 9.719 1 93.06 345 LYS B C 1
ATOM 5826 O O . LYS B 1 345 ? 4.672 -25.5 9.117 1 93.06 345 LYS B O 1
ATOM 5831 N N . ALA B 1 346 ? 5.344 -27.656 9.242 1 94.62 346 ALA B N 1
ATOM 5832 C CA . ALA B 1 346 ? 4.844 -28 7.91 1 94.62 346 ALA B CA 1
ATOM 5833 C C . ALA B 1 346 ? 4.414 -29.453 7.84 1 94.62 346 ALA B C 1
ATOM 5835 O O . ALA B 1 346 ? 5.004 -30.312 8.5 1 94.62 346 ALA B O 1
ATOM 5836 N N . TYR B 1 347 ? 3.449 -29.656 7.164 1 94.81 347 TYR B N 1
ATOM 5837 C CA . TYR B 1 347 ? 2.971 -30.984 6.848 1 94.81 347 TYR B CA 1
ATOM 5838 C C . TYR B 1 347 ? 3.184 -31.312 5.371 1 94.81 347 TYR B C 1
ATOM 5840 O O . TYR B 1 347 ? 2.555 -30.703 4.504 1 94.81 347 TYR B O 1
ATOM 5848 N N . LEU B 1 348 ? 4.047 -32.312 5.125 1 94.5 348 LEU B N 1
ATOM 5849 C CA . LEU B 1 348 ? 4.613 -32.438 3.789 1 94.5 348 LEU B CA 1
ATOM 5850 C C . LEU B 1 348 ? 4.348 -33.844 3.232 1 94.5 348 LEU B C 1
ATOM 5852 O O . LEU B 1 348 ? 4.27 -34.812 3.988 1 94.5 348 LEU B O 1
ATOM 5856 N N . ASN B 1 349 ? 4.195 -33.875 1.946 1 94.19 349 ASN B N 1
ATOM 5857 C CA . ASN B 1 349 ? 4.098 -35.156 1.229 1 94.19 349 ASN B CA 1
ATOM 5858 C C . ASN B 1 349 ? 5.082 -35.219 0.063 1 94.19 349 ASN B C 1
ATOM 5860 O O . ASN B 1 349 ? 5.098 -36.188 -0.691 1 94.19 349 ASN B O 1
ATOM 5864 N N . GLY B 1 350 ? 5.867 -34.062 -0.162 1 92.75 350 GLY B N 1
ATOM 5865 C CA . GLY B 1 350 ? 6.941 -34.031 -1.143 1 92.75 350 GLY B CA 1
ATOM 5866 C C . GLY B 1 350 ? 6.496 -33.531 -2.502 1 92.75 350 GLY B C 1
ATOM 5867 O O . GLY B 1 350 ? 7.32 -33.312 -3.393 1 92.75 350 GLY B O 1
ATOM 5868 N N . ASN B 1 351 ? 5.23 -33.25 -2.639 1 96 351 ASN B N 1
ATOM 5869 C CA . ASN B 1 351 ? 4.695 -32.906 -3.951 1 96 351 ASN B CA 1
ATOM 5870 C C . ASN B 1 351 ? 5.234 -31.578 -4.445 1 96 351 ASN B C 1
ATOM 5872 O O . ASN B 1 351 ? 5.629 -31.453 -5.605 1 96 351 ASN B O 1
ATOM 5876 N N . SER B 1 352 ? 5.219 -30.594 -3.568 1 95.94 352 SER B N 1
ATOM 5877 C CA . SER B 1 352 ? 5.648 -29.266 -4.004 1 95.94 352 SER B CA 1
ATOM 5878 C C . SER B 1 352 ? 7.109 -29.281 -4.445 1 95.94 352 SER B C 1
ATOM 5880 O O . SER B 1 352 ? 7.484 -28.578 -5.391 1 95.94 352 SER B O 1
ATOM 5882 N N . GLU B 1 353 ? 7.965 -30 -3.789 1 94.06 353 GLU B N 1
ATOM 5883 C CA . GLU B 1 353 ? 9.367 -30.125 -4.184 1 94.06 353 GLU B CA 1
ATOM 5884 C C . GLU B 1 353 ? 9.5 -30.797 -5.547 1 94.06 353 GLU B C 1
ATOM 5886 O O . GLU B 1 353 ? 10.289 -30.359 -6.383 1 94.06 353 GLU B O 1
ATOM 5891 N N . LEU B 1 354 ? 8.711 -31.859 -5.668 1 95.5 354 LEU B N 1
ATOM 5892 C CA . LEU B 1 354 ? 8.688 -32.562 -6.945 1 95.5 354 LEU B CA 1
ATOM 5893 C C . LEU B 1 354 ? 8.289 -31.625 -8.078 1 95.5 354 LEU B C 1
ATOM 5895 O O . LEU B 1 354 ? 8.945 -31.594 -9.125 1 95.5 354 LEU B O 1
ATOM 5899 N N . PHE B 1 355 ? 7.238 -30.875 -7.859 1 97.69 355 PHE B N 1
ATOM 5900 C CA . PHE B 1 355 ? 6.73 -29.969 -8.883 1 97.69 355 PHE B CA 1
ATOM 5901 C C . PHE B 1 355 ? 7.734 -28.844 -9.164 1 97.69 355 PHE B C 1
ATOM 5903 O O . PHE B 1 355 ? 7.902 -28.438 -10.312 1 97.69 355 PHE B O 1
ATOM 5910 N N . PHE B 1 356 ? 8.414 -28.344 -8.156 1 97.19 356 PHE B N 1
ATOM 5911 C CA . PHE B 1 356 ? 9.445 -27.344 -8.344 1 97.19 356 PHE B CA 1
ATOM 5912 C C . PHE B 1 356 ? 10.586 -27.891 -9.195 1 97.19 356 PHE B C 1
ATOM 5914 O O . PHE B 1 356 ? 11.062 -27.219 -10.109 1 97.19 356 PHE B O 1
ATOM 5921 N N . GLN B 1 357 ? 11.008 -29.031 -8.938 1 96.75 357 GLN B N 1
ATOM 5922 C CA . GLN B 1 357 ? 12.133 -29.656 -9.633 1 96.75 357 GLN B CA 1
ATOM 5923 C C . GLN B 1 357 ? 11.828 -29.859 -11.109 1 96.75 357 GLN B C 1
ATOM 5925 O O . GLN B 1 357 ? 12.68 -29.625 -11.969 1 96.75 357 GLN B O 1
ATOM 5930 N N . LYS B 1 358 ? 10.586 -30.203 -11.422 1 98 358 LYS B N 1
ATOM 5931 C CA . LYS B 1 358 ? 10.305 -30.734 -12.75 1 98 358 LYS B CA 1
ATOM 5932 C C . LYS B 1 358 ? 9.414 -29.781 -13.547 1 98 358 LYS B C 1
ATOM 5934 O O . LYS B 1 358 ? 9.125 -30.031 -14.719 1 98 358 LYS B O 1
ATOM 5939 N N . GLY B 1 359 ? 9 -28.734 -12.898 1 98.38 359 GLY B N 1
ATOM 5940 C CA . GLY B 1 359 ? 7.98 -27.891 -13.508 1 98.38 359 GLY B CA 1
ATOM 5941 C C . GLY B 1 359 ? 8.539 -26.625 -14.148 1 98.38 359 GLY B C 1
ATOM 5942 O O . GLY B 1 359 ? 9.578 -26.125 -13.719 1 98.38 359 GLY B O 1
ATOM 5943 N N . ILE B 1 360 ? 7.785 -26.125 -15.102 1 98.56 360 ILE B N 1
ATOM 5944 C CA . ILE B 1 360 ? 8.172 -24.906 -15.805 1 98.56 360 ILE B CA 1
ATOM 5945 C C . ILE B 1 360 ? 6.934 -24.094 -16.156 1 98.56 360 ILE B C 1
ATOM 5947 O O . ILE B 1 360 ? 5.871 -24.656 -16.438 1 98.56 360 ILE B O 1
ATOM 5951 N N . CYS B 1 361 ? 7.012 -22.797 -16.016 1 98.56 361 CYS B N 1
ATOM 5952 C CA . CYS B 1 361 ? 6.012 -21.859 -16.531 1 98.56 361 CYS B CA 1
ATOM 5953 C C . CYS B 1 361 ? 6.391 -21.375 -17.922 1 98.56 361 CYS B C 1
ATOM 5955 O O . CYS B 1 361 ? 7.492 -20.844 -18.125 1 98.56 361 CYS B O 1
ATOM 5957 N N . LEU B 1 362 ? 5.531 -21.453 -18.844 1 98.75 362 LEU B N 1
ATOM 5958 C CA . LEU B 1 362 ? 5.773 -21.094 -20.234 1 98.75 362 LEU B CA 1
ATOM 5959 C C . LEU B 1 362 ? 5.137 -19.734 -20.562 1 98.75 362 LEU B C 1
ATOM 5961 O O . LEU B 1 362 ? 4.176 -19.328 -19.906 1 98.75 362 LEU B O 1
ATOM 5965 N N . PRO B 1 363 ? 5.684 -19.031 -21.578 1 98.38 363 PRO B N 1
ATOM 5966 C CA . PRO B 1 363 ? 5.031 -17.781 -21.984 1 98.38 363 PRO B CA 1
ATOM 5967 C C . PRO B 1 363 ? 3.531 -17.953 -22.219 1 98.38 363 PRO B C 1
ATOM 5969 O O . PRO B 1 363 ? 3.117 -18.859 -22.953 1 98.38 363 PRO B O 1
ATOM 5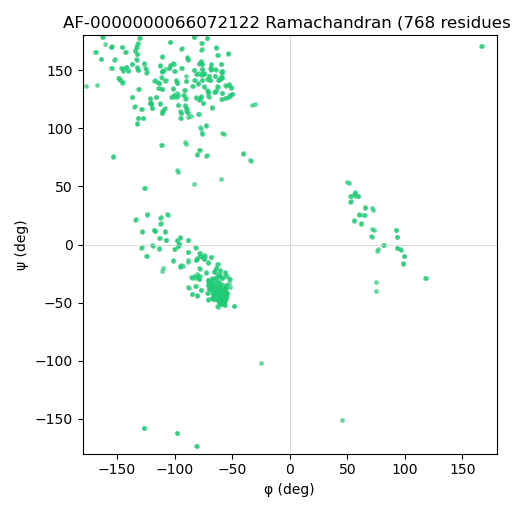972 N N . SER B 1 364 ? 2.764 -17.047 -21.578 1 98.25 364 SER B N 1
ATOM 5973 C CA . SER B 1 364 ? 1.316 -17.234 -21.578 1 98.25 364 SER B CA 1
ATOM 5974 C C . SER B 1 364 ? 0.599 -15.922 -21.906 1 98.25 364 SER B C 1
ATOM 5976 O O . SER B 1 364 ? -0.574 -15.758 -21.562 1 98.25 364 SER B O 1
ATOM 5978 N N . GLY B 1 365 ? 1.251 -14.961 -22.531 1 96.62 365 GLY B N 1
ATOM 5979 C CA . GLY B 1 365 ? 0.617 -13.695 -22.859 1 96.62 365 GLY B CA 1
ATOM 5980 C C . GLY B 1 365 ? -0.57 -13.844 -23.781 1 96.62 365 GLY B C 1
ATOM 5981 O O . GLY B 1 365 ? -0.518 -14.617 -24.75 1 96.62 365 GLY B O 1
ATOM 5982 N N . THR B 1 366 ? -1.604 -13.062 -23.578 1 97.25 366 THR B N 1
ATOM 5983 C CA . THR B 1 366 ? -2.865 -13.234 -24.281 1 97.25 366 THR B CA 1
ATOM 5984 C C . THR B 1 366 ? -2.773 -12.664 -25.688 1 97.25 366 THR B C 1
ATOM 5986 O O . THR B 1 366 ? -3.668 -12.883 -26.516 1 97.25 366 THR B O 1
ATOM 5989 N N . ALA B 1 367 ? -1.732 -12.008 -26.031 1 95.31 367 ALA B N 1
ATOM 5990 C CA . ALA B 1 367 ? -1.555 -11.469 -27.375 1 95.31 367 ALA B CA 1
ATOM 5991 C C . ALA B 1 367 ? -0.895 -12.492 -28.297 1 95.31 367 ALA B C 1
ATOM 5993 O O . ALA B 1 367 ? -0.773 -12.266 -29.5 1 95.31 367 ALA B O 1
ATOM 5994 N N . MET B 1 368 ? -0.462 -13.617 -27.781 1 97.5 368 MET B N 1
ATOM 5995 C CA . MET B 1 368 ? 0.25 -14.625 -28.562 1 97.5 368 MET B CA 1
ATOM 5996 C C . MET B 1 368 ? -0.692 -15.328 -29.531 1 97.5 368 MET B C 1
ATOM 5998 O O . MET B 1 368 ? -1.849 -15.594 -29.203 1 97.5 368 MET B O 1
ATOM 6002 N N . SER B 1 369 ? -0.202 -15.641 -30.719 1 98 369 SER B N 1
ATOM 6003 C CA . SER B 1 369 ? -0.918 -16.438 -31.703 1 98 369 SER B CA 1
ATOM 6004 C C . SER B 1 369 ? -0.54 -17.906 -31.594 1 98 369 SER B C 1
ATOM 6006 O O . SER B 1 369 ? 0.406 -18.266 -30.891 1 98 369 SER B O 1
ATOM 6008 N N . LYS B 1 370 ? -1.323 -18.734 -32.281 1 98.56 370 LYS B N 1
ATOM 6009 C CA . LYS B 1 370 ? -0.975 -20.156 -32.312 1 98.56 370 LYS B CA 1
ATOM 6010 C C . LYS B 1 370 ? 0.404 -20.375 -32.938 1 98.56 370 LYS B C 1
ATOM 6012 O O . LYS B 1 370 ? 1.141 -21.266 -32.531 1 98.56 370 LYS B O 1
ATOM 6017 N N . ASP B 1 371 ? 0.763 -19.562 -33.969 1 98.44 371 ASP B N 1
ATOM 6018 C CA . ASP B 1 371 ? 2.078 -19.641 -34.594 1 98.44 371 ASP B CA 1
ATOM 6019 C C . ASP B 1 371 ? 3.186 -19.297 -33.594 1 98.44 371 ASP B C 1
ATOM 6021 O O . ASP B 1 371 ? 4.254 -19.922 -33.625 1 98.44 371 ASP B O 1
ATOM 6025 N N . ASP B 1 372 ? 2.963 -18.234 -32.781 1 98.38 372 ASP B N 1
ATOM 6026 C CA . ASP B 1 372 ? 3.93 -17.906 -31.75 1 98.38 372 ASP B CA 1
ATOM 6027 C C . ASP B 1 372 ? 4.184 -19.109 -30.828 1 98.38 372 ASP B C 1
ATOM 6029 O O . ASP B 1 372 ? 5.336 -19.453 -30.562 1 98.38 372 ASP B O 1
ATOM 6033 N N . VAL B 1 373 ? 3.102 -19.766 -30.406 1 98.69 373 VAL B N 1
ATOM 6034 C CA . VAL B 1 373 ? 3.191 -20.906 -29.5 1 98.69 373 VAL B CA 1
ATOM 6035 C C . VAL B 1 373 ? 3.883 -22.078 -30.188 1 98.69 373 VAL B C 1
ATOM 6037 O O . VAL B 1 373 ? 4.672 -22.797 -29.562 1 98.69 373 VAL B O 1
ATOM 6040 N N . TYR B 1 374 ? 3.584 -22.25 -31.438 1 98.5 374 TYR B N 1
ATOM 6041 C CA . TYR B 1 374 ? 4.219 -23.312 -32.219 1 98.5 374 TYR B CA 1
ATOM 6042 C C . TYR B 1 374 ? 5.727 -23.109 -32.281 1 98.5 374 TYR B C 1
ATOM 6044 O O . TYR B 1 374 ? 6.5 -24.047 -32.094 1 98.5 374 TYR B O 1
ATOM 6052 N N . GLU B 1 375 ? 6.141 -21.875 -32.562 1 98.06 375 GLU B N 1
ATOM 6053 C CA . GLU B 1 375 ? 7.562 -21.562 -32.656 1 98.06 375 GLU B CA 1
ATOM 6054 C C . GLU B 1 375 ? 8.266 -21.781 -31.328 1 98.06 375 GLU B C 1
ATOM 6056 O O . GLU B 1 375 ? 9.375 -22.328 -31.297 1 98.06 375 GLU B O 1
ATOM 6061 N N . ILE B 1 376 ? 7.672 -21.312 -30.281 1 98.56 376 ILE B N 1
ATOM 6062 C CA . ILE B 1 376 ? 8.227 -21.531 -28.938 1 98.56 376 ILE B CA 1
ATOM 6063 C C . ILE B 1 376 ? 8.352 -23.031 -28.672 1 98.56 376 ILE B C 1
ATOM 6065 O O . ILE B 1 376 ? 9.375 -23.5 -28.172 1 98.56 376 ILE B O 1
ATOM 6069 N N . SER B 1 377 ? 7.32 -23.812 -28.984 1 98.56 377 SER B N 1
ATOM 6070 C CA . SER B 1 377 ? 7.289 -25.25 -28.75 1 98.56 377 SER B CA 1
ATOM 6071 C C . SER B 1 377 ? 8.391 -25.953 -29.516 1 98.56 377 SER B C 1
ATOM 6073 O O . SER B 1 377 ? 9 -26.906 -29.016 1 98.56 377 SER B O 1
ATOM 6075 N N . LYS B 1 378 ? 8.641 -25.531 -30.734 1 98 378 LYS B N 1
ATOM 6076 C CA . LYS B 1 378 ? 9.719 -26.109 -31.516 1 98 378 LYS B CA 1
ATOM 6077 C C . LYS B 1 378 ? 11.07 -25.922 -30.828 1 98 378 LYS B C 1
ATOM 6079 O O . LYS B 1 378 ? 11.891 -26.844 -30.797 1 98 378 LYS B O 1
ATOM 6084 N N . LEU B 1 379 ? 11.266 -24.672 -30.344 1 97.88 379 LEU B N 1
ATOM 6085 C CA . LEU B 1 379 ? 12.516 -24.375 -29.656 1 97.88 379 LEU B CA 1
ATOM 6086 C C . LEU B 1 379 ? 12.641 -25.203 -28.375 1 97.88 379 LEU B C 1
ATOM 6088 O O . LEU B 1 379 ? 13.734 -25.641 -28.016 1 97.88 379 LEU B O 1
ATOM 6092 N N . ILE B 1 380 ? 11.523 -25.406 -27.719 1 98.5 380 ILE B N 1
ATOM 6093 C CA . ILE B 1 380 ? 11.5 -26.219 -26.516 1 98.5 380 ILE B CA 1
ATOM 6094 C C . ILE B 1 380 ? 11.906 -27.656 -26.859 1 98.5 380 ILE B C 1
ATOM 6096 O O . ILE B 1 380 ? 12.781 -28.234 -26.203 1 98.5 380 ILE B O 1
ATOM 6100 N N . LEU B 1 381 ? 11.328 -28.234 -27.891 1 97.94 381 LEU B N 1
ATOM 6101 C CA . LEU B 1 381 ? 11.617 -29.609 -28.297 1 97.94 381 LEU B CA 1
ATOM 6102 C C . LEU B 1 381 ? 13.07 -29.75 -28.719 1 97.94 381 LEU B C 1
ATOM 6104 O O . LEU B 1 381 ? 13.711 -30.766 -28.438 1 97.94 381 LEU B O 1
ATOM 6108 N N . LYS B 1 382 ? 13.555 -28.766 -29.375 1 97.31 382 LYS B N 1
ATOM 6109 C CA . LYS B 1 382 ? 14.953 -28.766 -29.781 1 97.31 382 LYS B CA 1
ATOM 6110 C C . LYS B 1 382 ? 15.875 -28.797 -28.562 1 97.31 382 LYS B C 1
ATOM 6112 O O . LYS B 1 382 ? 16.875 -29.516 -28.547 1 97.31 382 LYS B O 1
ATOM 6117 N N . SER B 1 383 ? 15.578 -28 -27.562 1 97.19 383 SER B N 1
ATOM 6118 C CA . SER B 1 383 ? 16.406 -27.891 -26.359 1 97.19 383 SER B CA 1
ATOM 6119 C C . SER B 1 383 ? 16.422 -29.188 -25.578 1 97.19 383 SER B C 1
ATOM 6121 O O . SER B 1 383 ? 17.469 -29.609 -25.078 1 97.19 383 SER B O 1
ATOM 6123 N N . ILE B 1 384 ? 15.289 -29.844 -25.391 1 95.25 384 ILE B N 1
ATOM 6124 C CA . ILE B 1 384 ? 15.227 -31 -24.516 1 95.25 384 ILE B CA 1
ATOM 6125 C C . ILE B 1 384 ? 15.797 -32.219 -25.219 1 95.25 384 ILE B C 1
ATOM 6127 O O . ILE B 1 384 ? 16.172 -33.219 -24.578 1 95.25 384 ILE B O 1
ATOM 6131 N N . LYS B 1 385 ? 15.875 -32.25 -26.516 1 90.25 385 LYS B N 1
ATOM 6132 C CA . LYS B 1 385 ? 16.469 -33.344 -27.281 1 90.25 385 LYS B CA 1
ATOM 6133 C C . LYS B 1 385 ? 18 -33.188 -27.344 1 90.25 385 LYS B C 1
ATOM 6135 O O . LYS B 1 385 ? 18.703 -34.188 -27.562 1 90.25 385 LYS B O 1
ATOM 6140 N N . ALA B 1 386 ? 18.406 -32.031 -27.281 1 85 386 ALA B N 1
ATOM 6141 C CA . ALA B 1 386 ? 19.844 -31.781 -27.344 1 85 386 ALA B CA 1
ATOM 6142 C C . ALA B 1 386 ? 20.531 -32.188 -26.047 1 85 386 ALA B C 1
ATOM 6144 O O . ALA B 1 386 ? 19.938 -32.062 -24.969 1 85 386 ALA B O 1
#

Foldseek 3Di:
DFFDQFFADAQPCLVVLLVVCVVVVVQFLDDDLQVLLQVLLCVQQVFPGKAKWQWLLLLLLLLCVLLPPAAAAEEEEEQQDDCSLCVSCVVRNYFYEYAYDALQRWGDLVQVVVCCVPDPDHHQAYETECPLQADDPLVSVLVVCVVSVHFYEYACQQHQVKDALNHGGQASTQKYKHWADRRHLHHLVGIMMITGHDPVSVVVSVCQCCQNFDPDPDGDHPDGHHPTGGGSSSSSSSSSRSVCSNVSLVLLVVLLVLLCVLCVVFWDFRDHDPRMRGSSSWNKTFGPDDPVCWLVDAWWPQLPLDPQAAAPLQVQLQVQVVVVNFHKDFRDDTNSNDPVNHRHTYIDSCVSSNRRRGMMTGRRYSVDDSVNSNVSSVSSVVSSVD/DFFDQFFADAQPCLVVLLVVCVVVVVQFLDDDLQVLLQVLLCVQQVFPGKAKWQWLLLLLLLLCVLLPDAAAAEEEEEQQDDCSLCVSCVVRNYFYEYAYDALQSWGDLVLVVVCCVPDPDHHQAYETECPLQADDPLVSVLVVCVVSVHFYEYECQQHQVKDALNHGGQASTQKYKHWADRRHLHHLVGIMMITGHDPVSVVVSVCQCCQNFDPDPDGDHPDGHHPTGDGSSSSSSSSSRSVCSNVSLVLLVVLLVLLCVLCVVFWDFRDHDPRMRGSSSWNKTFGPDDSVCWLVDAWWDQLPLDPQAAAPLQVQLQVQVVVVNFHKDFRDDTNSNDPVNHRHTYTDSCHSSNSRRGMMTGRRYSVDDSVNSNVSSVSSVVSSVD

Organism: Campylobacter jejuni subsp. jejuni serotype O:2 (strain ATCC 700819 / NCTC 11168) (NCBI:txid192222)

Radius of gyration: 27.22 Å; Cα contacts (8 Å, |Δi|>4): 1923; chains: 2; bounding box: 48×84×67 Å

Secondary structure (DSSP, 8-state):
--B-SS-----S-HHHHHHHHHHHT--SSS-HHHHHHHHHHHHHHT-SEEEEES-HHHHHHHHHHHTT--TT-EEEEESSS-GGGTHHHHHTT-EEEEE-B-TTSSB-HHHHHHHHHH-SS--SEEEEE-GGGPPP-HHHHHHHHHHTTPEEEEE-TT-TT-EETTEETTSSSSEEEEE--TTSSS-SSS-EEEEES-HHHHHHHHHHHBTT--SSSS---SS---B-BPPHHHHHHHHHHHTTHHHHHHHHHHHHHHHHHHHTTTEE-PPPPTTEE---SSEEEEES--GGGTT-S-S------------HHHHHHHHHHHHTTB--EEPPPPGGGSGGGTT-EEE--SHHHHHHHHEEEEP--TT--HHHHHHHHHHHHHHHH-/--B-SS-----S-HHHHHHHHHHHT--SSS-HHHHHHHHHHHHHHT-SEEEEES-HHHHHHHHHHHTT--TT-EEEEESSS-GGGTHHHHHTT-EEEEE-B-TTSSBPHHHHHHHHHH-SS--SEEEEE-GGGPPP-HHHHHHHHHHTTPEEEEE-TT-TT-EETTEETTSSSSEEEEE--TTSSS-SSS-EEEEES-HHHHHHHHHHHBTT--SSSS---SS---B-BPPHHHHHHHHHHHTTHHHHHHHHHHHHHHHHHHHTTTEE-PPPPTTEE---SSEEEEES--GGGTT-S-SB-----------HHHHHHHHHHHHTTB--EEPPPPGGGSGGGTT-EEE--SHHHHHHHHEEEEP--TT--HHHHHHHHHHHHHHHH-

Sequence (772 aa):
MRFFLSPPHMGGNELKYIEEVFKSNYIAPLGEFVNRFEQSVKAYSKSENALALNSATAALHLALRVAGVKQDDIVLASSFTFIASVAPICYLKAKPVFIDCDETYNIDVDLLKLAIKECEKKPKALILTHLYGNAAKMDEIVEICKENEIVLIEDAAEALGSFYKNKALGTFGEFGAYSYNGNKIITTSGGGMLIGKNKEKIEKARFYSTQARENCLHYEHLDYGYNYRLSNVLGAIGVAQMEVLEQRVLKKREIYEWYKEFLGECFSFLDELENSRSNRWLSTALIDFDKNELNSCQKDINISQKNITLHPKISKLIEDLKNEQIETRPLWKAMHAQEVFKGAKAYLNGNSELFFQKGICLPSGTAMSKDDVYEISKLILKSIKAMRFFLSPPHMGGNELKYIEEVFKSNYIAPLGEFVNRFEQSVKAYSKSENALALNSATAALHLALRVAGVKQDDIVLASSFTFIASVAPICYLKAKPVFIDCDETYNIDVDLLKLAIKECEKKPKALILTHLYGNAAKMDEIVEICKENEIVLIEDAAEALGSFYKNKALGTFGEFGAYSYNGNKIITTSGGGMLIGKNKEKIEKARFYSTQARENCLHYEHLDYGYNYRLSNVLGAIGVAQMEVLEQRVLKKREIYEWYKEFLGECFSFLDELENSRSNRWLSTALIDFDKNELNSCQKDINISQKNITLHPKISKLIEDLKNEQIETRPLWKAMHAQEVFKGAKAYLNGNSELFFQKGICLPSGTAMSKDDVYEISKLILKSIKA

pLDDT: mean 95.39, std 7.64, range [52.38, 98.94]

InterPro domains:
  IPR000653 DegT/DnrJ/EryC1/StrS aminotransferase [PF01041] (10-377)
  IPR000653 DegT/DnrJ/EryC1/StrS aminotransferase [PIRSF000390] (5-382)
  IPR000653 DegT/DnrJ/EryC1/StrS aminotransferase [PTHR30244] (5-382)
  IPR000653 DegT/DnrJ/EryC1/StrS aminotransferase [cd00616] (14-380)
  IPR015421 Pyridoxal phosphate-dependent transferase, major domain [G3DSA:3.40.640.10] (2-244)
  IPR015422 Pyridoxal phosphate-dependent transferase, small domain [G3DSA:3.90.1150.10] (245-386)
  IPR015424 Pyridoxal phosphate-dependent transferase [SSF53383] (3-384)

Nearest PDB structures (foldseek):
  4ztc-assembly1_A-2  TM=9.943E-01  e=3.164E-74  Campylobacter jejuni
  1o69-assembly1_A  TM=9.897E-01  e=8.491E-71  Campylobacter jejuni
  1o69-assembly1_B  TM=9.809E-01  e=5.714E-68  Campylobacter jejuni
  3dr4-assembly2_D  TM=9.301E-01  e=8.710E-37  Caulobacter vibrioides
  4qgr-assembly1_B  TM=9.241E-01  e=1.765E-30  Brucella abortus 2308